Protein AF-0000000073486672 (afdb_homodimer)

pLDDT: mean 96.17, std 5.68, range [51.72, 98.94]

Radius of gyration: 25.82 Å; Cα contacts (8 Å, |Δi|>4): 909; chains: 2; bounding box: 40×80×59 Å

Nearest PDB structures (foldseek):
  7qcc-assembly1_A  TM=6.564E-01  e=2.743E-14  Mus musculus
  3g5l-assembly1_B  TM=7.461E-01  e=3.330E-09  Listeria monocytogenes serotype 4b str. F2365
  3g5l-assembly2_A  TM=6.996E-01  e=3.572E-09  Listeria monocytogenes serotype 4b str. F2365
  3bkw-assembly1_B  TM=6.849E-01  e=6.712E-09  Mesorhizobium japonicum MAFF 303099
  3bkw-assembly1_A  TM=6.764E-01  e=1.096E-08  Mesorhizobium japonicum MAFF 303099

InterPro domains:
  IPR029063 S-adenosyl-L-methionine-dependent methyltransferase superfamily [G3DSA:3.40.50.150] (18-208)
  IPR029063 S-adenosyl-L-methionine-dependent methyltransferase superfamily [SSF53335] (21-178)
  IPR041698 Methyltransferase domain 25 [PF13649] (68-159)

Organism: Scylla paramamosain (NCBI:txid85552)

Structure (mmCIF, N/CA/C/O backbone):
data_AF-0000000073486672-model_v1
#
loop_
_entity.id
_entity.type
_entity.pdbx_description
1 polymer 'Methyltransferase domain-containing protein'
#
loop_
_atom_site.group_PDB
_atom_site.id
_atom_site.type_symbol
_atom_site.label_atom_id
_atom_site.label_alt_id
_atom_site.label_comp_id
_atom_site.label_asym_id
_atom_site.label_entity_id
_atom_site.label_seq_id
_atom_site.pdbx_PDB_ins_code
_atom_site.Cartn_x
_atom_site.Cartn_y
_atom_site.Cartn_z
_atom_site.occupancy
_atom_site.B_iso_or_equiv
_atom_site.auth_seq_id
_atom_site.auth_comp_id
_atom_site.auth_asym_id
_atom_site.auth_atom_id
_atom_site.pdbx_PDB_model_num
ATOM 1 N N . MET A 1 1 ? 3.393 11.305 -15.117 1 52.22 1 MET A N 1
ATOM 2 C CA . MET A 1 1 ? 3.844 10.023 -14.586 1 52.22 1 MET A CA 1
ATOM 3 C C . MET A 1 1 ? 3.357 8.875 -15.469 1 52.22 1 MET A C 1
ATOM 5 O O . MET A 1 1 ? 2.229 8.898 -15.961 1 52.22 1 MET A O 1
ATOM 9 N N . THR A 1 2 ? 4.371 7.938 -15.664 1 59.81 2 THR A N 1
ATOM 10 C CA . THR A 1 2 ? 3.941 6.855 -16.547 1 59.81 2 THR A CA 1
ATOM 11 C C . THR A 1 2 ? 3.16 5.805 -15.758 1 59.81 2 THR A C 1
ATOM 13 O O . THR A 1 2 ? 3.275 5.719 -14.531 1 59.81 2 THR A O 1
ATOM 16 N N . ASP A 1 3 ? 2.484 5.215 -16.391 1 82.5 3 ASP A N 1
ATOM 17 C CA . ASP A 1 3 ? 1.676 4.117 -15.867 1 82.5 3 ASP A CA 1
ATOM 18 C C . ASP A 1 3 ? 2.549 3.08 -15.164 1 82.5 3 ASP A C 1
ATOM 20 O O . ASP A 1 3 ? 2.184 2.57 -14.102 1 82.5 3 ASP A O 1
ATOM 24 N N . LYS A 1 4 ? 3.871 3.1 -15.555 1 89.25 4 LYS A N 1
ATOM 25 C CA . LYS A 1 4 ? 4.762 2.113 -14.953 1 89.25 4 LYS A CA 1
ATOM 26 C C . LYS A 1 4 ? 5.223 2.562 -13.57 1 89.25 4 LYS A C 1
ATOM 28 O O . LYS A 1 4 ? 5.336 1.748 -12.648 1 89.25 4 LYS A O 1
ATOM 33 N N . THR A 1 5 ? 5.469 3.852 -13.477 1 89.56 5 THR A N 1
ATOM 34 C CA . THR A 1 5 ? 5.934 4.398 -12.211 1 89.56 5 THR A CA 1
ATOM 35 C C . THR A 1 5 ? 4.891 4.184 -11.117 1 89.56 5 THR A C 1
ATOM 37 O O . THR A 1 5 ? 5.223 3.727 -10.016 1 89.56 5 THR A O 1
ATOM 40 N N . LEU A 1 6 ? 3.752 4.48 -11.453 1 90.81 6 LEU A N 1
ATOM 41 C CA . LEU A 1 6 ? 2.67 4.32 -10.492 1 90.81 6 LEU A CA 1
ATOM 42 C C . LEU A 1 6 ? 2.469 2.848 -10.141 1 90.81 6 LEU A C 1
ATOM 44 O O . LEU A 1 6 ? 2.256 2.508 -8.977 1 90.81 6 LEU A O 1
ATOM 48 N N . THR A 1 7 ? 2.537 1.993 -11.148 1 94 7 THR A N 1
ATOM 49 C CA . THR A 1 7 ? 2.402 0.558 -10.93 1 94 7 THR A CA 1
ATOM 50 C C . THR A 1 7 ? 3.5 0.049 -10 1 94 7 THR A C 1
ATOM 52 O O . THR A 1 7 ? 3.232 -0.728 -9.078 1 94 7 THR A O 1
ATOM 55 N N . TYR A 1 8 ? 4.68 0.507 -10.273 1 94.06 8 TYR A N 1
ATOM 56 C CA . TYR A 1 8 ? 5.812 0.088 -9.453 1 94.06 8 TYR A CA 1
ATOM 57 C C . TYR A 1 8 ? 5.641 0.55 -8.016 1 94.06 8 TYR A C 1
ATOM 59 O O . TYR A 1 8 ? 5.922 -0.202 -7.078 1 94.06 8 TYR A O 1
ATOM 67 N N . GLN A 1 9 ? 5.168 1.762 -7.797 1 92.62 9 GLN A N 1
ATOM 68 C CA . GLN A 1 9 ? 4.973 2.311 -6.461 1 92.62 9 GLN A CA 1
ATOM 69 C C . GLN A 1 9 ? 3.936 1.509 -5.68 1 92.62 9 GLN A C 1
ATOM 71 O O . GLN A 1 9 ? 4.156 1.156 -4.52 1 92.62 9 GLN A O 1
ATOM 76 N N . MET A 1 10 ? 2.854 1.242 -6.328 1 92.25 10 MET A N 1
ATOM 77 C CA . MET A 1 10 ? 1.799 0.472 -5.676 1 92.25 10 MET A CA 1
ATOM 78 C C . MET A 1 10 ? 2.285 -0.931 -5.328 1 92.25 10 MET A C 1
ATOM 80 O O . MET A 1 10 ? 1.999 -1.439 -4.242 1 92.25 10 MET A O 1
ATOM 84 N N . ASN A 1 11 ? 2.955 -1.493 -6.289 1 94.81 11 ASN A N 1
ATOM 85 C CA . ASN A 1 11 ? 3.543 -2.803 -6.031 1 94.81 11 ASN A CA 1
ATOM 86 C C . ASN A 1 11 ? 4.484 -2.77 -4.832 1 94.81 11 ASN A C 1
ATOM 88 O O . ASN A 1 11 ? 4.461 -3.674 -3.996 1 94.81 11 ASN A O 1
ATOM 92 N N . GLN A 1 12 ? 5.273 -1.754 -4.723 1 93 12 GLN A N 1
ATOM 93 C CA . GLN A 1 12 ? 6.234 -1.629 -3.629 1 93 12 GLN A CA 1
ATOM 94 C C . GLN A 1 12 ? 5.523 -1.564 -2.279 1 93 12 GLN A C 1
ATOM 96 O O . GLN A 1 12 ? 6.035 -2.068 -1.278 1 93 12 GLN A O 1
ATOM 101 N N . MET A 1 13 ? 4.367 -0.958 -2.25 1 93.25 13 MET A N 1
ATOM 102 C CA . MET A 1 13 ? 3.604 -0.86 -1.01 1 93.25 13 MET A CA 1
ATOM 103 C C . MET A 1 13 ? 3.201 -2.242 -0.508 1 93.25 13 MET A C 1
ATOM 105 O O . MET A 1 13 ? 3.182 -2.488 0.699 1 93.25 13 MET A O 1
ATOM 109 N N . CYS A 1 14 ? 2.959 -3.158 -1.427 1 95.31 14 CYS A N 1
ATOM 110 C CA . CYS A 1 14 ? 2.545 -4.508 -1.058 1 95.31 14 CYS A CA 1
ATOM 111 C C . CYS A 1 14 ? 3.744 -5.348 -0.634 1 95.31 14 CYS A C 1
ATOM 113 O O . CYS A 1 14 ? 3.582 -6.398 -0.011 1 95.31 14 CYS A O 1
ATOM 115 N N . PHE A 1 15 ? 4.969 -4.879 -0.931 1 94.88 15 PHE A N 1
ATOM 116 C CA . PHE A 1 15 ? 6.176 -5.656 -0.681 1 94.88 15 PHE A CA 1
ATOM 117 C C . PHE A 1 15 ? 7.031 -5 0.393 1 94.88 15 PHE A C 1
ATOM 119 O O . PHE A 1 15 ? 8.219 -5.309 0.526 1 94.88 15 PHE A O 1
ATOM 126 N N . GLN A 1 16 ? 6.445 -4.125 1.099 1 91.62 16 GLN A N 1
ATOM 127 C CA . GLN A 1 16 ? 7.188 -3.447 2.158 1 91.62 16 GLN A CA 1
ATOM 128 C C . GLN A 1 16 ? 7.641 -4.434 3.23 1 91.62 16 GLN A C 1
ATOM 130 O O . GLN A 1 16 ? 6.867 -5.293 3.656 1 91.62 16 GLN A O 1
ATOM 135 N N . PRO A 1 17 ? 8.859 -4.27 3.676 1 91.19 17 PRO A N 1
ATOM 136 C CA . PRO A 1 17 ? 9.344 -5.172 4.719 1 91.19 17 PRO A CA 1
ATOM 137 C C . PRO A 1 17 ? 8.516 -5.098 6 1 91.19 17 PRO A C 1
ATOM 139 O O . PRO A 1 17 ? 8.078 -4.016 6.391 1 91.19 17 PRO A O 1
ATOM 142 N N . GLY A 1 18 ? 8.305 -6.215 6.535 1 91.56 18 GLY A N 1
ATOM 143 C CA . GLY A 1 18 ? 7.699 -6.27 7.859 1 91.56 18 GLY A CA 1
ATOM 144 C C . GLY A 1 18 ? 6.195 -6.469 7.824 1 91.56 18 GLY A C 1
ATOM 145 O O . GLY A 1 18 ? 5.566 -6.656 8.867 1 91.56 18 GLY A O 1
ATOM 146 N N . LEU A 1 19 ? 5.59 -6.418 6.629 1 94.5 19 LEU A N 1
ATOM 147 C CA . LEU A 1 19 ? 4.156 -6.664 6.535 1 94.5 19 LEU A CA 1
ATOM 148 C C . LEU A 1 19 ? 3.82 -8.086 6.977 1 94.5 19 LEU A C 1
ATOM 150 O O . LEU A 1 19 ? 4.547 -9.031 6.652 1 94.5 19 LEU A O 1
ATOM 154 N N . LYS A 1 20 ? 2.771 -8.258 7.684 1 93.81 20 LYS A N 1
ATOM 155 C CA . LYS A 1 20 ? 2.227 -9.578 8.008 1 93.81 20 LYS A CA 1
ATOM 156 C C . LYS A 1 20 ? 1.406 -10.133 6.852 1 93.81 20 LYS A C 1
ATOM 158 O O . LYS A 1 20 ? 0.934 -9.383 6 1 93.81 20 LYS A O 1
ATOM 163 N N . PRO A 1 21 ? 1.202 -11.461 6.848 1 92.5 21 PRO A N 1
ATOM 164 C CA . PRO A 1 21 ? 0.447 -12.086 5.762 1 92.5 21 PRO A CA 1
ATOM 165 C C . PRO A 1 21 ? -0.922 -11.438 5.547 1 92.5 21 PRO A C 1
ATOM 167 O O . PRO A 1 21 ? -1.298 -11.141 4.41 1 92.5 21 PRO A O 1
ATOM 170 N N . LYS A 1 22 ? -1.609 -11.148 6.605 1 93.69 22 LYS A N 1
ATOM 171 C CA . LYS A 1 22 ? -2.938 -10.555 6.496 1 93.69 22 LYS A CA 1
ATOM 172 C C . LYS A 1 22 ? -2.869 -9.172 5.859 1 93.69 22 LYS A C 1
ATOM 174 O O . LYS A 1 22 ? -3.781 -8.766 5.137 1 93.69 22 LYS A O 1
ATOM 179 N N . GLN A 1 23 ? -1.798 -8.398 6.113 1 94.56 23 GLN A N 1
ATOM 180 C CA . GLN A 1 23 ? -1.614 -7.07 5.547 1 94.56 23 GLN A CA 1
ATOM 181 C C . GLN A 1 23 ? -1.288 -7.148 4.059 1 94.56 23 GLN A C 1
ATOM 183 O O . GLN A 1 23 ? -1.739 -6.309 3.271 1 94.56 23 GLN A O 1
ATOM 188 N N . VAL A 1 24 ? -0.508 -8.148 3.676 1 95.81 24 VAL A N 1
ATOM 189 C CA . VAL A 1 24 ? -0.211 -8.367 2.264 1 95.81 24 VAL A CA 1
ATOM 190 C C . VAL A 1 24 ? -1.5 -8.68 1.506 1 95.81 24 VAL A C 1
ATOM 192 O O . VAL A 1 24 ? -1.76 -8.102 0.448 1 95.81 24 VAL A O 1
ATOM 195 N N . ILE A 1 25 ? -2.303 -9.547 2.115 1 96.25 25 ILE A N 1
ATOM 196 C CA . ILE A 1 25 ? -3.574 -9.914 1.505 1 96.25 25 ILE A CA 1
ATOM 197 C C . ILE A 1 25 ? -4.457 -8.672 1.363 1 96.25 25 ILE A C 1
ATOM 199 O O . ILE A 1 25 ? -5.066 -8.453 0.313 1 96.25 25 ILE A O 1
ATOM 203 N N . SER A 1 26 ? -4.473 -7.871 2.363 1 95.38 26 SER A N 1
ATOM 204 C CA . SER A 1 26 ? -5.289 -6.66 2.354 1 95.38 26 SER A CA 1
ATOM 205 C C . SER A 1 26 ? -4.828 -5.691 1.269 1 95.38 26 SER A C 1
ATOM 207 O O . SER A 1 26 ? -5.645 -4.992 0.666 1 95.38 26 SER A O 1
ATOM 209 N N . CYS A 1 27 ? -3.545 -5.59 1.05 1 95.88 27 CYS A N 1
ATOM 210 C CA . CYS A 1 27 ? -3.027 -4.773 -0.042 1 95.88 27 CYS A CA 1
ATOM 211 C C . CYS A 1 27 ? -3.633 -5.199 -1.375 1 95.88 27 CYS A C 1
ATOM 213 O O . CYS A 1 27 ? -4.105 -4.355 -2.143 1 95.88 27 CYS A O 1
ATOM 215 N N . TYR A 1 28 ? -3.684 -6.465 -1.595 1 97.19 28 TYR A N 1
ATOM 216 C CA . TYR A 1 28 ? -4.188 -6.965 -2.869 1 97.19 28 TYR A CA 1
ATOM 217 C C . TYR A 1 28 ? -5.707 -6.84 -2.941 1 97.19 28 TYR A C 1
ATOM 219 O O . TYR A 1 28 ? -6.266 -6.609 -4.016 1 97.19 28 TYR A O 1
ATOM 227 N N . ASP A 1 29 ? -6.383 -6.957 -1.765 1 96.75 29 ASP A N 1
ATOM 228 C CA . ASP A 1 29 ? -7.809 -6.656 -1.74 1 96.75 29 ASP A CA 1
ATOM 229 C C . ASP A 1 29 ? -8.078 -5.227 -2.209 1 96.75 29 ASP A C 1
ATOM 231 O O . ASP A 1 29 ? -8.961 -4.996 -3.035 1 96.75 29 ASP A O 1
ATOM 235 N N . SER A 1 30 ? -7.266 -4.344 -1.736 1 93.56 30 SER A N 1
ATOM 236 C CA . SER A 1 30 ? -7.43 -2.934 -2.066 1 93.56 30 SER A CA 1
ATOM 237 C C . SER A 1 30 ? -7.07 -2.662 -3.523 1 93.56 30 SER A C 1
ATOM 239 O O . SER A 1 30 ? -7.699 -1.825 -4.176 1 93.56 30 SER A O 1
ATOM 241 N N . TRP A 1 31 ? -6.156 -3.383 -4.055 1 94.75 31 TRP A N 1
ATOM 242 C CA . TRP A 1 31 ? -5.605 -3.145 -5.383 1 94.75 31 TRP A CA 1
ATOM 243 C C . TRP A 1 31 ? -6.43 -3.861 -6.449 1 94.75 31 TRP A C 1
ATOM 245 O O . TRP A 1 31 ? -6.309 -3.566 -7.641 1 94.75 31 TRP A O 1
ATOM 255 N N . SER A 1 32 ? -7.297 -4.773 -6.109 1 95.62 32 SER A N 1
ATOM 256 C CA . SER A 1 32 ? -7.859 -5.785 -6.996 1 95.62 32 SER A CA 1
ATOM 257 C C . SER A 1 32 ? -8.609 -5.148 -8.156 1 95.62 32 SER A C 1
ATOM 259 O O . SER A 1 32 ? -8.469 -5.574 -9.305 1 95.62 32 SER A O 1
ATOM 261 N N . ALA A 1 33 ? -9.32 -4.082 -7.918 1 92.62 33 ALA A N 1
ATOM 262 C CA . ALA A 1 33 ? -10.211 -3.506 -8.93 1 92.62 33 ALA A CA 1
ATOM 263 C C . ALA A 1 33 ? -9.406 -2.855 -10.055 1 92.62 33 ALA A C 1
ATOM 265 O O . ALA A 1 33 ? -9.891 -2.748 -11.188 1 92.62 33 ALA A O 1
ATOM 266 N N . SER A 1 34 ? -8.195 -2.467 -9.758 1 93.88 34 SER A N 1
ATOM 267 C CA . SER A 1 34 ? -7.395 -1.759 -10.75 1 93.88 34 SER A CA 1
ATOM 268 C C . SER A 1 34 ? -6.223 -2.609 -11.219 1 93.88 34 SER A C 1
ATOM 270 O O . SER A 1 34 ? -5.453 -2.189 -12.086 1 93.88 34 SER A O 1
ATOM 272 N N . TYR A 1 35 ? -6.109 -3.74 -10.688 1 95.81 35 TYR A N 1
ATOM 273 C CA . TYR A 1 35 ? -4.918 -4.562 -10.875 1 95.81 35 TYR A CA 1
ATOM 274 C C . TYR A 1 35 ? -4.691 -4.859 -12.352 1 95.81 35 TYR A C 1
ATOM 276 O O . TYR A 1 35 ? -3.613 -4.594 -12.891 1 95.81 35 TYR A O 1
ATOM 284 N N . ASP A 1 36 ? -5.738 -5.34 -13.047 1 95.69 36 ASP A N 1
ATOM 285 C CA . ASP A 1 36 ? -5.578 -5.797 -14.422 1 95.69 36 ASP A CA 1
ATOM 286 C C . ASP A 1 36 ? -5.258 -4.629 -15.352 1 95.69 36 ASP A C 1
ATOM 288 O O . ASP A 1 36 ? -4.566 -4.801 -16.359 1 95.69 36 ASP A O 1
ATOM 292 N N . GLU A 1 37 ? -5.711 -3.498 -15.016 1 93.62 37 GLU A N 1
ATOM 293 C CA . GLU A 1 37 ? -5.445 -2.326 -15.844 1 93.62 37 GLU A CA 1
ATOM 294 C C . GLU A 1 37 ? -4.004 -1.85 -15.688 1 93.62 37 GLU A C 1
ATOM 296 O O . GLU A 1 37 ? -3.428 -1.271 -16.609 1 93.62 37 GLU A O 1
ATOM 301 N N . MET A 1 38 ? -3.428 -2.129 -14.539 1 93.81 38 MET A N 1
ATOM 302 C CA . MET A 1 38 ? -2.08 -1.654 -14.242 1 93.81 38 MET A CA 1
ATOM 303 C C . MET A 1 38 ? -1.038 -2.703 -14.617 1 93.81 38 MET A C 1
ATOM 305 O O . MET A 1 38 ? 0.04 -2.365 -15.102 1 93.81 38 MET A O 1
ATOM 309 N N . MET A 1 39 ? -1.438 -3.953 -14.398 1 95.69 39 MET A N 1
ATOM 310 C CA . MET A 1 39 ? -0.522 -5.066 -14.617 1 95.69 39 MET A CA 1
ATOM 311 C C . MET A 1 39 ? -0.723 -5.672 -16 1 95.69 39 MET A C 1
ATOM 313 O O . MET A 1 39 ? -1.131 -6.828 -16.125 1 95.69 39 MET A O 1
ATOM 317 N N . VAL A 1 40 ? -0.343 -4.934 -17.031 1 94.62 40 VAL A N 1
ATOM 318 C CA . VAL A 1 40 ? -0.586 -5.297 -18.422 1 94.62 40 VAL A CA 1
ATOM 319 C C . VAL A 1 40 ? 0.729 -5.691 -19.094 1 94.62 40 VAL A C 1
ATOM 321 O O . VAL A 1 40 ? 1.808 -5.445 -18.547 1 94.62 40 VAL A O 1
ATOM 324 N N . ASP A 1 41 ? 0.548 -6.273 -20.203 1 92.88 41 ASP A N 1
ATOM 325 C CA . ASP A 1 41 ? 1.718 -6.617 -21.016 1 92.88 41 ASP A CA 1
ATOM 326 C C . ASP A 1 41 ? 2.613 -5.398 -21.234 1 92.88 41 ASP A C 1
ATOM 328 O O . ASP A 1 41 ? 2.123 -4.301 -21.5 1 92.88 41 ASP A 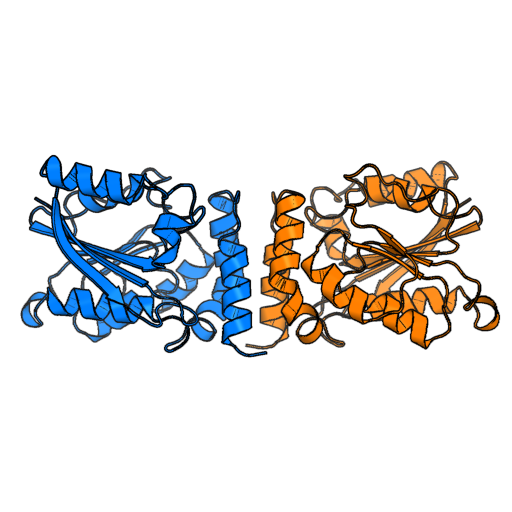O 1
ATOM 332 N N . GLY A 1 42 ? 3.885 -5.574 -21.109 1 94.31 42 GLY A N 1
ATOM 333 C CA . GLY A 1 42 ? 4.824 -4.469 -21.203 1 94.31 42 GLY A CA 1
ATOM 334 C C . GLY A 1 42 ? 5.234 -3.926 -19.844 1 94.31 42 GLY A C 1
ATOM 335 O O . GLY A 1 42 ? 6.344 -3.418 -19.688 1 94.31 42 GLY A O 1
ATOM 336 N N . THR A 1 43 ? 4.324 -3.951 -18.859 1 96.38 43 THR A N 1
ATOM 337 C CA . THR A 1 43 ? 4.609 -3.551 -17.484 1 96.38 43 THR A CA 1
ATOM 338 C C . THR A 1 43 ? 4.898 -4.773 -16.609 1 96.38 43 THR A C 1
ATOM 340 O O . THR A 1 43 ? 5.883 -4.789 -15.867 1 96.38 43 THR A O 1
ATOM 343 N N . TYR A 1 44 ? 4.066 -5.719 -16.734 1 97.69 44 TYR A N 1
ATOM 344 C CA . TYR A 1 44 ? 4.18 -6.984 -16.031 1 97.69 44 TYR A CA 1
ATOM 345 C C . TYR A 1 44 ? 4.023 -8.164 -16.984 1 97.69 44 TYR A C 1
ATOM 347 O O . TYR A 1 44 ? 2.922 -8.43 -17.469 1 97.69 44 TYR A O 1
ATOM 355 N N . ASN A 1 45 ? 5.09 -8.953 -17.156 1 98.5 45 ASN A N 1
ATOM 356 C CA . ASN A 1 45 ? 5.098 -9.984 -18.188 1 98.5 45 ASN A CA 1
ATOM 357 C C . ASN A 1 45 ? 5.191 -11.383 -17.594 1 98.5 45 ASN A C 1
ATOM 359 O O . ASN A 1 45 ? 5.352 -12.367 -18.312 1 98.5 45 ASN A O 1
ATOM 363 N N . GLY A 1 46 ? 5.078 -11.492 -16.312 1 98.62 46 GLY A N 1
ATOM 364 C CA . GLY A 1 46 ? 5.23 -12.75 -15.586 1 98.62 46 GLY A CA 1
ATOM 365 C C . GLY A 1 46 ? 4.301 -13.836 -16.094 1 98.62 46 GLY A C 1
ATOM 366 O O . GLY A 1 46 ? 4.75 -14.93 -16.438 1 98.62 46 GLY A O 1
ATOM 367 N N . PRO A 1 47 ? 3.006 -13.547 -16.203 1 98.69 47 PRO A N 1
ATOM 368 C CA . PRO A 1 47 ? 2.057 -14.57 -16.656 1 98.69 47 PRO A CA 1
ATOM 369 C C . PRO A 1 47 ? 2.373 -15.086 -18.047 1 98.69 47 PRO A C 1
ATOM 371 O O . PRO A 1 47 ? 2.287 -16.297 -18.297 1 98.69 47 PRO A O 1
ATOM 374 N N . LYS A 1 48 ? 2.76 -14.219 -18.906 1 98.62 48 LYS A N 1
ATOM 375 C CA . LYS A 1 48 ? 3.125 -14.641 -20.266 1 98.62 48 LYS A CA 1
ATOM 376 C C . LYS A 1 48 ? 4.359 -15.539 -20.234 1 98.62 48 LYS A C 1
ATOM 378 O O . LYS A 1 48 ? 4.43 -16.531 -20.969 1 98.62 48 LYS A O 1
ATOM 383 N N . MET A 1 49 ? 5.309 -15.172 -19.438 1 98.81 49 MET A N 1
ATOM 384 C CA . MET A 1 49 ? 6.539 -15.953 -19.328 1 98.81 49 MET A CA 1
ATOM 385 C C . MET A 1 49 ? 6.25 -17.344 -18.75 1 98.81 49 MET A C 1
ATOM 387 O O . MET A 1 49 ? 6.82 -18.328 -19.219 1 98.81 49 MET A O 1
ATOM 391 N N . ALA A 1 50 ? 5.418 -17.375 -17.797 1 98.88 50 ALA A N 1
ATOM 392 C CA . ALA A 1 50 ? 5.004 -18.656 -17.219 1 98.88 50 ALA A CA 1
ATOM 393 C C . ALA A 1 50 ? 4.27 -19.516 -18.25 1 98.88 50 ALA A C 1
ATOM 395 O O . ALA A 1 50 ? 4.508 -20.719 -18.359 1 98.88 50 ALA A O 1
ATOM 396 N N . LEU A 1 51 ? 3.371 -18.859 -18.984 1 98.88 51 LEU A N 1
ATOM 397 C CA . LEU A 1 51 ? 2.646 -19.578 -20.031 1 98.88 51 LEU A CA 1
ATOM 398 C C . LEU A 1 51 ? 3.615 -20.219 -21.016 1 98.88 51 LEU A C 1
ATOM 400 O O . LEU A 1 51 ? 3.484 -21.406 -21.344 1 98.88 51 LEU A O 1
ATOM 404 N N . GLU A 1 52 ? 4.535 -19.406 -21.5 1 98.81 52 GLU A N 1
ATOM 405 C CA . GLU A 1 52 ? 5.5 -19.891 -22.484 1 98.81 52 GLU A CA 1
ATOM 406 C C . GLU A 1 52 ? 6.258 -21.109 -21.953 1 98.81 52 GLU A C 1
ATOM 408 O O . GLU A 1 52 ? 6.473 -22.078 -22.672 1 98.81 52 GLU A O 1
ATOM 413 N N . GLU A 1 53 ? 6.641 -20.984 -20.688 1 98.88 53 GLU A N 1
ATOM 414 C CA . GLU A 1 53 ? 7.363 -22.109 -20.078 1 98.88 53 GLU A CA 1
ATOM 415 C C . GLU A 1 53 ? 6.492 -23.359 -20 1 98.88 53 GLU A C 1
ATOM 417 O O . GLU A 1 53 ? 6.961 -24.453 -20.281 1 98.88 53 GLU A O 1
ATOM 422 N N . VAL A 1 54 ? 5.238 -23.25 -19.594 1 98.94 54 VAL A N 1
ATOM 423 C CA . VAL A 1 54 ? 4.328 -24.375 -19.516 1 98.94 54 VAL A CA 1
ATOM 424 C C . VAL A 1 54 ? 4.152 -25 -20.906 1 98.94 54 VAL A C 1
ATOM 426 O O . VAL A 1 54 ? 4.211 -26.219 -21.047 1 98.94 54 VAL A O 1
ATOM 429 N N . LEU A 1 55 ? 3.98 -24.156 -21.922 1 98.81 55 LEU A N 1
ATOM 430 C CA . LEU A 1 55 ? 3.74 -24.625 -23.266 1 98.81 55 LEU A CA 1
ATOM 431 C C . LEU A 1 55 ? 4.953 -25.375 -23.812 1 98.81 55 LEU A C 1
ATOM 433 O O . LEU A 1 55 ? 4.812 -26.297 -24.625 1 98.81 55 LEU A O 1
ATOM 437 N N . ASP A 1 56 ? 6.113 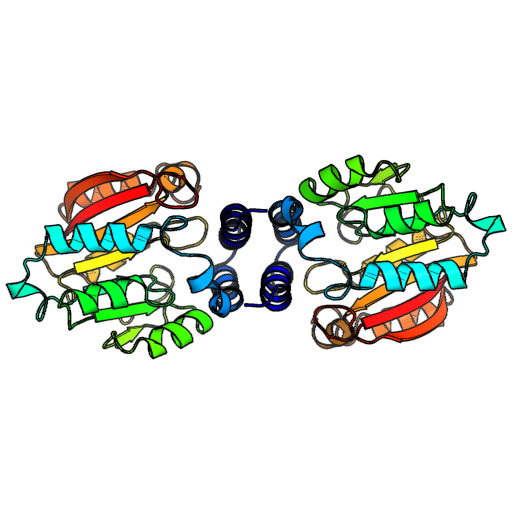-24.953 -23.391 1 98.56 56 ASP A N 1
ATOM 438 C CA . ASP A 1 56 ? 7.34 -25.609 -23.812 1 98.56 56 ASP A CA 1
ATOM 439 C C . ASP A 1 56 ? 7.391 -27.047 -23.312 1 98.56 56 ASP A C 1
ATOM 441 O O . ASP A 1 56 ? 8.047 -27.906 -23.906 1 98.56 56 ASP A O 1
ATOM 445 N N . HIS A 1 57 ? 6.637 -27.328 -22.219 1 98.56 57 HIS A N 1
ATOM 446 C CA . HIS A 1 57 ? 6.797 -28.625 -21.578 1 98.56 57 HIS A CA 1
ATOM 447 C C . HIS A 1 57 ? 5.543 -29.484 -21.719 1 98.56 57 HIS A C 1
ATOM 449 O O . HIS A 1 57 ? 5.57 -30.688 -21.469 1 98.56 57 HIS A O 1
ATOM 455 N N . VAL A 1 58 ? 4.422 -28.875 -22.125 1 98.75 58 VAL A N 1
ATOM 456 C CA . VAL A 1 58 ? 3.172 -29.609 -22.266 1 98.75 58 VAL A CA 1
ATOM 457 C C . VAL A 1 58 ? 2.662 -29.5 -23.703 1 98.75 58 VAL A C 1
ATOM 459 O O . VAL A 1 58 ? 2.043 -28.5 -24.062 1 98.75 58 VAL A O 1
ATOM 462 N N . PRO A 1 59 ? 2.836 -30.531 -24.469 1 98.25 59 PRO A N 1
ATOM 463 C CA . PRO A 1 59 ? 2.379 -30.484 -25.859 1 98.25 59 PRO A CA 1
ATOM 464 C C . PRO A 1 59 ? 0.865 -30.328 -25.984 1 98.25 59 PRO A C 1
ATOM 466 O O . PRO A 1 59 ? 0.13 -30.672 -25.047 1 98.25 59 PRO A O 1
ATOM 469 N N . VAL A 1 60 ? 0.463 -29.891 -27.078 1 98.12 60 VAL A N 1
ATOM 470 C CA . VAL A 1 60 ? -0.911 -29.469 -27.344 1 98.12 60 VAL A CA 1
ATOM 471 C C . VAL A 1 60 ? -1.869 -30.625 -27.047 1 98.12 60 VAL A C 1
ATOM 473 O O . VAL A 1 60 ? -2.916 -30.422 -26.422 1 98.12 60 VAL A O 1
ATOM 476 N N . HIS A 1 61 ? -1.492 -31.828 -27.359 1 98 61 HIS A N 1
ATOM 477 C CA . HIS A 1 61 ? -2.406 -32.969 -27.281 1 98 61 HIS A CA 1
ATOM 478 C C . HIS A 1 61 ? -2.59 -33.406 -25.844 1 98 61 HIS A C 1
ATOM 480 O O . HIS A 1 61 ? -3.518 -34.156 -25.531 1 98 61 HIS A O 1
ATOM 486 N N . LEU A 1 62 ? -1.784 -32.906 -24.906 1 98.5 62 LEU A N 1
ATOM 487 C CA . LEU A 1 62 ? -1.872 -33.312 -23.5 1 98.5 62 LEU A CA 1
ATOM 488 C C . LEU A 1 62 ? -2.498 -32.219 -22.656 1 98.5 62 LEU A C 1
ATOM 490 O O . LEU A 1 62 ? -2.783 -32.406 -21.469 1 98.5 62 LEU A O 1
ATOM 494 N N . ARG A 1 63 ? -2.729 -31.078 -23.219 1 98.75 63 ARG A N 1
ATOM 495 C CA . ARG A 1 63 ? -3.088 -29.891 -22.438 1 98.75 63 ARG A CA 1
ATOM 496 C C . ARG A 1 63 ? -4.477 -30.031 -21.828 1 98.75 63 ARG A C 1
ATOM 498 O O . ARG A 1 63 ? -4.711 -29.609 -20.688 1 98.75 63 ARG A O 1
ATOM 505 N N . SER A 1 64 ? -5.398 -30.656 -22.484 1 98.56 64 SER A N 1
ATOM 506 C CA . SER A 1 64 ? -6.77 -30.766 -21.984 1 98.56 64 SER A CA 1
ATOM 507 C C . SER A 1 64 ? -6.859 -31.703 -20.797 1 98.56 64 SER A C 1
ATOM 509 O O . SER A 1 64 ? -7.816 -31.656 -20.016 1 98.56 64 SER A O 1
ATOM 511 N N . THR A 1 65 ? -5.84 -32.562 -20.609 1 98.69 65 THR A N 1
ATOM 512 C CA . THR A 1 65 ? -5.859 -33.531 -19.5 1 98.69 65 THR A CA 1
ATOM 513 C C . THR A 1 65 ? -4.781 -33.188 -18.484 1 98.69 65 THR A C 1
ATOM 515 O O . THR A 1 65 ? -4.672 -33.844 -17.453 1 98.69 65 THR A O 1
ATOM 518 N N . CYS A 1 66 ? -3.98 -32.219 -18.75 1 98.88 66 CYS A N 1
ATOM 519 C CA . CYS A 1 66 ? -2.947 -31.75 -17.828 1 98.88 66 CYS A CA 1
ATOM 520 C C . CYS A 1 66 ? -3.553 -30.953 -16.688 1 98.88 66 CYS A C 1
ATOM 522 O O . CYS A 1 66 ? -4.176 -29.906 -16.906 1 98.88 66 CYS A O 1
ATOM 524 N N . ARG A 1 67 ? -3.434 -31.422 -15.453 1 98.88 67 ARG A N 1
ATOM 525 C CA . ARG A 1 67 ? -3.951 -30.703 -14.289 1 98.88 67 ARG A CA 1
ATOM 526 C C . ARG A 1 67 ? -2.941 -29.688 -13.781 1 98.88 67 ARG A C 1
ATOM 528 O O . ARG A 1 67 ? -1.811 -30.031 -13.438 1 98.88 67 ARG A O 1
ATOM 535 N N . VAL A 1 68 ? -3.344 -28.438 -13.758 1 98.94 68 VAL A N 1
ATOM 536 C CA . VAL A 1 68 ? -2.439 -27.359 -13.406 1 98.94 68 VAL A CA 1
ATOM 537 C C . VAL A 1 68 ? -2.938 -26.656 -12.141 1 98.94 68 VAL A C 1
ATOM 539 O O . VAL A 1 68 ? -4.137 -26.406 -11.992 1 98.94 68 VAL A O 1
ATOM 542 N N . LEU A 1 69 ? -2.061 -26.422 -11.188 1 98.88 69 LEU A N 1
ATOM 543 C CA . LEU A 1 69 ? -2.332 -25.562 -10.039 1 98.88 69 LEU A CA 1
ATOM 544 C C . LEU A 1 69 ? -1.663 -24.203 -10.211 1 98.88 69 LEU A C 1
ATOM 546 O O . LEU A 1 69 ? -0.444 -24.125 -10.383 1 98.88 69 LEU A O 1
ATOM 550 N N . ASP A 1 70 ? -2.455 -23.188 -10.273 1 98.88 70 ASP A N 1
ATOM 551 C CA . ASP A 1 70 ? -2.012 -21.812 -10.32 1 98.88 70 ASP A CA 1
ATOM 552 C C . ASP A 1 70 ? -1.918 -21.219 -8.914 1 98.88 70 ASP A C 1
ATOM 554 O O . ASP A 1 70 ? -2.926 -20.781 -8.352 1 98.88 70 ASP A O 1
ATOM 558 N N . VAL A 1 71 ? -0.699 -21.156 -8.367 1 98.25 71 VAL A N 1
ATOM 559 C CA . VAL A 1 71 ? -0.462 -20.656 -7.012 1 98.25 71 VAL A CA 1
ATOM 560 C C . VAL A 1 71 ? -0.316 -19.141 -7.039 1 98.25 71 VAL A C 1
ATOM 562 O O . VAL A 1 71 ? 0.441 -18.594 -7.848 1 98.25 71 VAL A O 1
ATOM 565 N N . ALA A 1 72 ? -1.008 -18.516 -6.09 1 97.81 72 ALA A N 1
ATOM 566 C CA . ALA A 1 72 ? -1.09 -17.062 -6.109 1 97.81 72 ALA A CA 1
ATOM 567 C C . ALA A 1 72 ? -1.632 -16.562 -7.449 1 97.81 72 ALA A C 1
ATOM 569 O O . ALA A 1 72 ? -0.999 -15.742 -8.117 1 97.81 72 ALA A O 1
ATOM 570 N N . ALA A 1 73 ? -2.869 -16.953 -7.723 1 98.69 73 ALA A N 1
ATOM 571 C CA . ALA A 1 73 ? -3.426 -16.828 -9.07 1 98.69 73 ALA A CA 1
ATOM 572 C C . ALA A 1 73 ? -3.857 -15.398 -9.359 1 98.69 73 ALA A C 1
ATOM 574 O O . ALA A 1 73 ? -4.078 -15.031 -10.516 1 98.69 73 ALA A O 1
ATOM 575 N N . GLY A 1 74 ? -3.984 -14.625 -8.289 1 98.38 74 GLY A N 1
ATOM 576 C CA . GLY A 1 74 ? -4.398 -13.242 -8.484 1 98.38 74 GLY A CA 1
ATOM 577 C C . GLY A 1 74 ? -5.742 -13.117 -9.18 1 98.38 74 GLY A C 1
ATOM 578 O O . GLY A 1 74 ? -6.719 -13.75 -8.766 1 98.38 74 GLY A O 1
ATOM 579 N N . THR A 1 75 ? -5.785 -12.289 -10.172 1 98.56 75 THR A N 1
ATOM 580 C CA . THR A 1 75 ? -7.035 -12.07 -10.891 1 98.56 75 THR A CA 1
ATOM 581 C C . THR A 1 75 ? -7.266 -13.172 -11.922 1 98.56 75 THR A C 1
ATOM 583 O O . THR A 1 75 ? -8.289 -13.18 -12.602 1 98.56 75 THR A O 1
ATOM 586 N N . GLY A 1 76 ? -6.32 -14.039 -12.094 1 98.69 76 GLY A N 1
ATOM 587 C CA . GLY A 1 76 ? -6.484 -15.164 -12.992 1 98.69 76 GLY A CA 1
ATOM 588 C C . GLY A 1 76 ? -5.938 -14.898 -14.383 1 98.69 76 GLY A C 1
ATOM 589 O O . GLY A 1 76 ? -6.402 -15.484 -15.367 1 98.69 76 GLY A O 1
ATOM 590 N N . GLN A 1 77 ? -4.973 -14.047 -14.508 1 98.31 77 GLN A N 1
ATOM 591 C CA . GLN A 1 77 ? -4.391 -13.742 -15.805 1 98.31 77 GLN A CA 1
ATOM 592 C C . GLN A 1 77 ? -3.773 -14.992 -16.438 1 98.31 77 GLN A C 1
ATOM 594 O O . GLN A 1 77 ? -4.047 -15.305 -17.594 1 98.31 77 GLN A O 1
ATOM 599 N N . LEU A 1 78 ? -2.992 -15.664 -15.688 1 98.81 78 LEU A N 1
ATOM 600 C CA . LEU A 1 78 ? -2.338 -16.859 -16.219 1 98.81 78 LEU A CA 1
ATOM 601 C C . LEU A 1 78 ? -3.363 -17.922 -16.578 1 98.81 78 LEU A C 1
ATOM 603 O O . LEU A 1 78 ? -3.264 -18.547 -17.641 1 98.81 78 LEU A O 1
ATOM 607 N N . GLY A 1 79 ? -4.32 -18.156 -15.672 1 98.81 79 GLY A N 1
ATOM 608 C CA . GLY A 1 79 ? -5.348 -19.156 -15.961 1 98.81 79 GLY A CA 1
ATOM 609 C C . GLY A 1 79 ? -6.094 -18.875 -17.25 1 98.81 79 GLY A C 1
ATOM 610 O O . GLY A 1 79 ? -6.387 -19.812 -18.016 1 98.81 79 GLY A O 1
ATOM 611 N N . THR A 1 80 ? -6.383 -17.641 -17.484 1 98.75 80 THR A N 1
ATOM 612 C CA . THR A 1 80 ? -7.07 -17.25 -18.703 1 98.75 80 THR A CA 1
ATOM 613 C C . THR A 1 80 ? -6.219 -17.578 -19.938 1 98.75 80 THR A C 1
ATOM 615 O O . THR A 1 80 ? -6.73 -18.094 -20.922 1 98.75 80 THR A O 1
ATOM 618 N N . MET A 1 81 ? -4.934 -17.297 -19.828 1 98.81 81 MET A N 1
ATOM 619 C CA . MET A 1 81 ? -4.02 -17.578 -20.922 1 98.81 81 MET A CA 1
ATOM 620 C C . MET A 1 81 ? -3.902 -19.078 -21.141 1 98.81 81 MET A C 1
ATOM 622 O O . MET A 1 81 ? -3.93 -19.547 -22.297 1 98.81 81 MET A O 1
ATOM 626 N N . LEU A 1 82 ? -3.789 -19.797 -20.062 1 98.88 82 LEU A N 1
ATOM 627 C CA . LEU A 1 82 ? -3.695 -21.25 -20.156 1 98.88 82 LEU A CA 1
ATOM 628 C C . LEU A 1 82 ? -4.949 -21.828 -20.797 1 98.88 82 LEU A C 1
ATOM 630 O O . LEU A 1 82 ? -4.855 -22.656 -21.719 1 98.88 82 LEU A O 1
ATOM 634 N N . ALA A 1 83 ? -6.094 -21.375 -20.375 1 98.88 83 ALA A N 1
ATOM 635 C CA . ALA A 1 83 ? -7.359 -21.859 -20.922 1 98.88 83 ALA A CA 1
ATOM 636 C C . ALA A 1 83 ? -7.441 -21.594 -22.422 1 98.88 83 ALA A C 1
ATOM 638 O O . ALA A 1 83 ? -7.902 -22.453 -23.172 1 98.88 83 ALA A O 1
ATOM 639 N N . SER A 1 84 ? -6.973 -20.469 -22.812 1 98.69 84 SER A N 1
ATOM 640 C CA . SER A 1 84 ? -7.043 -20.094 -24.219 1 98.69 84 SER A CA 1
ATOM 641 C C . SER A 1 84 ? -6.129 -20.953 -25.078 1 98.69 84 SER A C 1
ATOM 643 O O . SER A 1 84 ? -6.277 -21 -26.297 1 98.69 84 SER A O 1
ATOM 645 N N . THR A 1 85 ? -5.215 -21.672 -24.406 1 98.69 85 THR A N 1
ATOM 646 C CA . THR A 1 85 ? -4.273 -22.484 -25.156 1 98.69 85 THR A CA 1
ATOM 647 C C . THR A 1 85 ? -4.617 -23.969 -25.016 1 98.69 85 THR A C 1
ATOM 649 O O . THR A 1 85 ? -3.83 -24.844 -25.406 1 98.69 85 THR A O 1
ATOM 652 N N . GLY A 1 86 ? -5.684 -24.297 -24.359 1 98.69 86 GLY A N 1
ATOM 653 C CA . GLY A 1 86 ? -6.191 -25.656 -24.438 1 98.69 86 GLY A CA 1
ATOM 654 C C . GLY A 1 86 ? -6.242 -26.359 -23.094 1 98.69 86 GLY A C 1
ATOM 655 O O . GLY A 1 86 ? -6.715 -27.484 -23 1 98.69 86 GLY A O 1
ATOM 656 N N . PHE A 1 87 ? -5.781 -25.734 -22.047 1 98.94 87 PHE A N 1
ATOM 657 C CA . PHE A 1 87 ? -5.867 -26.328 -20.719 1 98.94 87 PHE A CA 1
ATOM 658 C C . PHE A 1 87 ? -7.289 -26.25 -20.188 1 98.94 87 PHE A C 1
ATOM 660 O O . PHE A 1 87 ? -7.98 -25.25 -20.375 1 98.94 87 PHE A O 1
ATOM 667 N N . ARG A 1 88 ? -7.68 -27.344 -19.469 1 98.75 88 ARG A N 1
ATOM 668 C CA . ARG A 1 88 ? -9.07 -27.422 -19.031 1 98.75 88 ARG A CA 1
ATOM 669 C C . ARG A 1 88 ? -9.148 -27.75 -17.547 1 98.75 88 ARG A C 1
ATOM 671 O O . ARG A 1 88 ? -10.172 -27.516 -16.906 1 98.75 88 ARG A O 1
ATOM 678 N N . LEU A 1 89 ? -8.117 -28.328 -17 1 98.88 89 LEU A N 1
ATOM 679 C CA . LEU A 1 89 ? -8.078 -28.703 -15.586 1 98.88 89 LEU A CA 1
ATOM 680 C C . LEU A 1 89 ? -7.188 -27.75 -14.797 1 98.88 89 LEU A C 1
ATOM 682 O O . LEU A 1 89 ? -6.023 -28.047 -14.531 1 98.88 89 LEU A O 1
ATOM 686 N N . LEU A 1 90 ? -7.777 -26.625 -14.453 1 98.94 90 LEU A N 1
ATOM 687 C CA . LEU A 1 90 ? -7.062 -25.562 -13.773 1 98.94 90 LEU A CA 1
ATOM 688 C C . LEU A 1 90 ? -7.629 -25.344 -12.375 1 98.94 90 LEU A C 1
ATOM 690 O O . LEU A 1 90 ? -8.836 -25.156 -12.203 1 98.94 90 LEU A O 1
ATOM 694 N N . ASP A 1 91 ? -6.816 -25.406 -11.359 1 98.75 91 ASP A N 1
ATOM 695 C CA . ASP A 1 91 ? -7.152 -25 -9.992 1 98.75 91 ASP A CA 1
ATOM 696 C C . ASP A 1 91 ? -6.301 -23.812 -9.547 1 98.75 91 ASP A C 1
ATOM 698 O O . ASP A 1 91 ? -5.199 -23.609 -10.062 1 98.75 91 ASP A O 1
ATOM 702 N N . ALA A 1 92 ? -6.848 -23.047 -8.656 1 98.5 92 ALA A N 1
ATOM 703 C CA . ALA A 1 92 ? -6.156 -21.828 -8.234 1 98.5 92 ALA A CA 1
ATOM 704 C C . ALA A 1 92 ? -6.035 -21.766 -6.715 1 98.5 92 ALA A C 1
ATOM 706 O O . ALA A 1 92 ? -6.938 -22.188 -5.996 1 98.5 92 ALA A O 1
ATOM 707 N N . VAL A 1 93 ? -4.93 -21.219 -6.262 1 97.75 93 VAL A N 1
ATOM 708 C CA . VAL A 1 93 ? -4.715 -20.828 -4.875 1 97.75 93 VAL A CA 1
ATOM 709 C C . VAL A 1 93 ? -4.617 -19.297 -4.781 1 97.75 93 VAL A C 1
ATOM 711 O O . VAL A 1 93 ? -3.748 -18.688 -5.41 1 97.75 93 VAL A O 1
ATOM 714 N N . GLU A 1 94 ? -5.484 -18.688 -4.074 1 97.44 94 GLU A N 1
ATOM 715 C CA . GLU A 1 94 ? -5.512 -17.234 -3.918 1 97.44 94 GLU A CA 1
ATOM 716 C C . GLU A 1 94 ? -6.219 -16.828 -2.629 1 97.44 94 GLU A C 1
ATOM 718 O O . GLU A 1 94 ? -7.414 -17.078 -2.465 1 97.44 94 GLU A O 1
ATOM 723 N N . PRO A 1 95 ? -5.496 -16.156 -1.756 1 96.25 95 PRO A N 1
ATOM 724 C CA . PRO A 1 95 ? -6.098 -15.836 -0.459 1 96.25 95 PRO A CA 1
ATOM 725 C C . PRO A 1 95 ? -6.836 -14.5 -0.466 1 96.25 95 PRO A C 1
ATOM 727 O O . PRO A 1 95 ? -7.594 -14.203 0.464 1 96.25 95 PRO A O 1
ATOM 730 N N . SER A 1 96 ? -6.602 -13.602 -1.399 1 97.5 96 SER A N 1
ATOM 731 C CA . SER A 1 96 ? -7.246 -12.289 -1.449 1 97.5 96 SER A CA 1
ATOM 732 C C . SER A 1 96 ? -8.672 -12.398 -1.989 1 97.5 96 SER A C 1
ATOM 734 O O . SER A 1 96 ? -8.875 -12.773 -3.145 1 97.5 96 SER A O 1
ATOM 736 N N . LEU A 1 97 ? -9.641 -12.008 -1.203 1 97.5 97 LEU A N 1
ATOM 737 C CA . LEU A 1 97 ? -11.039 -12.078 -1.621 1 97.5 97 LEU A CA 1
ATOM 738 C C . LEU A 1 97 ? -11.312 -11.117 -2.775 1 97.5 97 LEU A C 1
ATOM 740 O O . LEU A 1 97 ? -12.125 -11.414 -3.654 1 97.5 97 LEU A O 1
ATOM 744 N N . GLY A 1 98 ? -10.664 -9.977 -2.73 1 97.75 98 GLY A N 1
ATOM 745 C CA . GLY A 1 98 ? -10.797 -9.055 -3.85 1 97.75 98 GLY A CA 1
ATOM 746 C C . GLY A 1 98 ? -10.297 -9.641 -5.16 1 97.75 98 GLY A C 1
ATOM 747 O O . GLY A 1 98 ? -10.945 -9.5 -6.195 1 97.75 98 GLY A O 1
ATOM 748 N N . MET A 1 99 ? -9.18 -10.297 -5.152 1 98.38 99 MET A N 1
ATOM 749 C CA . MET A 1 99 ? -8.625 -10.945 -6.34 1 98.38 99 MET A CA 1
ATOM 750 C C . MET A 1 99 ? -9.492 -12.125 -6.766 1 98.38 99 MET A C 1
ATOM 752 O O . MET A 1 99 ? -9.766 -12.305 -7.953 1 98.38 99 MET A O 1
ATOM 756 N N . LEU A 1 100 ? -9.969 -12.867 -5.773 1 98.19 100 LEU A N 1
ATOM 757 C CA . LEU A 1 100 ? -10.797 -14.039 -6.039 1 98.19 100 LEU A CA 1
ATOM 758 C C . LEU A 1 100 ? -12.078 -13.641 -6.766 1 98.19 100 LEU A C 1
ATOM 760 O O . LEU A 1 100 ? -12.555 -14.375 -7.637 1 98.19 100 LEU A O 1
ATOM 764 N N . ARG A 1 101 ? -12.641 -12.578 -6.367 1 97.88 101 ARG A N 1
ATOM 765 C CA . ARG A 1 101 ? -13.867 -12.109 -7.008 1 97.88 101 ARG A CA 1
ATOM 766 C C . ARG A 1 101 ? -13.664 -11.922 -8.508 1 97.88 101 ARG A C 1
ATOM 768 O O . ARG A 1 101 ? -14.492 -12.359 -9.312 1 97.88 101 ARG A O 1
ATOM 775 N N . ILE A 1 102 ? -12.602 -11.297 -8.859 1 98.25 102 ILE A N 1
ATOM 776 C CA . ILE A 1 102 ? -12.289 -11.055 -10.266 1 98.25 102 ILE A CA 1
ATOM 777 C C . ILE A 1 102 ? -11.945 -12.375 -10.953 1 98.25 102 ILE A C 1
ATOM 779 O O . ILE A 1 102 ? -12.398 -12.641 -12.07 1 98.25 102 ILE A O 1
ATOM 783 N N . LEU A 1 103 ? -11.164 -13.156 -10.281 1 98.5 103 LEU A N 1
ATOM 784 C CA . LEU A 1 103 ? -10.75 -14.461 -10.797 1 98.5 103 LEU A CA 1
ATOM 785 C C . LEU A 1 103 ? -11.961 -15.32 -11.141 1 98.5 103 LEU A C 1
ATOM 787 O O . LEU A 1 103 ? -11.984 -15.984 -12.18 1 98.5 103 LEU A O 1
ATOM 791 N N . ARG A 1 104 ? -12.93 -15.344 -10.297 1 98 104 ARG A N 1
ATOM 792 C CA . ARG A 1 104 ? -14.133 -16.156 -10.484 1 98 104 ARG A CA 1
ATOM 793 C C . ARG A 1 104 ? -14.875 -15.75 -11.75 1 98 104 ARG A C 1
ATOM 795 O O . ARG A 1 104 ? -15.453 -16.594 -12.438 1 98 104 ARG A O 1
ATOM 802 N N . GLU A 1 105 ? -14.773 -14.523 -12.047 1 97.69 105 GLU A N 1
ATOM 803 C CA . GLU A 1 105 ? -15.484 -14.016 -13.219 1 97.69 105 GLU A CA 1
ATOM 804 C C . GLU A 1 105 ? -14.836 -14.508 -14.516 1 97.69 105 GLU A C 1
ATOM 806 O O . GLU A 1 105 ? -15.469 -14.492 -15.57 1 97.69 105 GLU A O 1
ATOM 811 N N . LYS A 1 106 ? -13.609 -14.898 -14.383 1 97.62 106 LYS A N 1
ATOM 812 C CA . LYS A 1 106 ? -12.93 -15.414 -15.57 1 97.62 106 LYS A CA 1
ATOM 813 C C . LYS A 1 106 ? -13.492 -16.766 -15.984 1 97.62 106 LYS A C 1
ATOM 815 O O . LYS A 1 106 ? -13.367 -17.172 -17.141 1 97.62 106 LYS A O 1
ATOM 820 N N . ASN A 1 107 ? -13.969 -17.562 -15.055 1 98.06 107 ASN A N 1
ATOM 821 C CA . ASN A 1 107 ? -14.648 -18.844 -15.281 1 98.06 107 ASN A CA 1
ATOM 822 C C . ASN A 1 107 ? -13.742 -19.844 -15.977 1 98.06 107 ASN A C 1
ATOM 824 O O . ASN A 1 107 ? -14.172 -20.531 -16.906 1 98.06 107 ASN A O 1
ATOM 828 N N . VAL A 1 108 ? -12.492 -19.875 -15.57 1 98.62 108 VAL A N 1
ATOM 829 C CA . VAL A 1 108 ? -11.578 -20.797 -16.234 1 98.62 108 VAL A CA 1
ATOM 830 C C . VAL A 1 108 ? -11.047 -21.812 -15.219 1 98.62 108 VAL A C 1
ATOM 832 O O . VAL A 1 108 ? -10.484 -22.844 -15.602 1 98.62 108 VAL A O 1
ATOM 835 N N . TYR A 1 109 ? -11.234 -21.562 -13.961 1 98.75 109 TYR A N 1
ATOM 836 C CA . TYR A 1 109 ? -10.711 -22.453 -12.93 1 98.75 109 TYR A CA 1
ATOM 837 C C . TYR A 1 109 ? -11.773 -23.438 -12.461 1 98.75 109 TYR A C 1
ATOM 839 O O . TYR A 1 109 ? -12.945 -23.078 -12.336 1 98.75 109 TYR A O 1
ATOM 847 N N . ASN A 1 110 ? -11.352 -24.625 -12.195 1 98.56 110 ASN A N 1
ATOM 848 C CA . ASN A 1 110 ? -12.25 -25.672 -11.734 1 98.56 110 ASN A CA 1
ATOM 849 C C . ASN A 1 110 ? -12.445 -25.625 -10.219 1 98.56 110 ASN A C 1
ATOM 851 O O . ASN A 1 110 ? -13.562 -25.797 -9.727 1 98.56 110 ASN A O 1
ATOM 855 N N . THR A 1 111 ? -11.359 -25.5 -9.492 1 97.56 111 THR A N 1
ATOM 856 C CA . THR A 1 111 ? -11.367 -25.422 -8.039 1 97.56 111 THR A CA 1
ATOM 857 C C . THR A 1 111 ? -10.57 -24.219 -7.551 1 97.56 111 THR A C 1
ATOM 859 O O . THR A 1 111 ? -9.523 -23.891 -8.109 1 97.56 111 THR A O 1
ATOM 862 N N . LEU A 1 112 ? -11.102 -23.562 -6.562 1 97.19 112 LEU A N 1
ATOM 863 C CA . LEU A 1 112 ? -10.445 -22.422 -5.949 1 97.19 112 LEU A CA 1
ATOM 864 C C . LEU A 1 112 ? -10.117 -22.703 -4.488 1 97.19 112 LEU A C 1
ATOM 866 O O . LEU A 1 112 ? -10.992 -23.078 -3.711 1 97.19 112 LEU A O 1
ATOM 870 N N . TYR A 1 113 ? -8.883 -22.562 -4.148 1 96.44 113 TYR A N 1
ATOM 871 C CA . TYR A 1 113 ? -8.438 -22.641 -2.764 1 96.44 113 TYR A CA 1
ATOM 872 C C . TYR A 1 113 ? -8.141 -21.266 -2.195 1 96.44 113 TYR A C 1
ATOM 874 O O . TYR A 1 113 ? -7.203 -20.594 -2.633 1 96.44 113 TYR A O 1
ATOM 882 N N . ASP A 1 114 ? -8.906 -20.828 -1.191 1 94.69 114 ASP A N 1
ATOM 883 C CA . ASP A 1 114 ? -8.703 -19.547 -0.528 1 94.69 114 ASP A CA 1
ATOM 884 C C . ASP A 1 114 ? -7.754 -19.688 0.657 1 94.69 114 ASP A C 1
ATOM 886 O O . ASP A 1 114 ? -8.164 -19.531 1.811 1 94.69 114 ASP A O 1
ATOM 890 N N . VAL A 1 115 ? -6.508 -19.969 0.333 1 93.19 115 VAL A N 1
ATOM 891 C CA . VAL A 1 115 ? -5.52 -20.219 1.377 1 93.19 115 VAL A CA 1
ATOM 892 C C . VAL A 1 115 ? -4.211 -19.516 1.021 1 93.19 115 VAL A C 1
ATOM 894 O O . VAL A 1 115 ? -3.973 -19.188 -0.142 1 93.19 115 VAL A O 1
ATOM 897 N N . TYR A 1 116 ? -3.439 -19.266 2.002 1 92.12 116 TYR A N 1
ATOM 898 C CA . TYR A 1 116 ? -2.092 -18.719 1.856 1 92.12 116 TYR A CA 1
ATOM 899 C C . TYR A 1 116 ? -1.05 -19.828 1.926 1 92.12 116 TYR A C 1
ATOM 901 O O . TYR A 1 116 ? -0.654 -20.25 3.014 1 92.12 116 TYR A O 1
ATOM 909 N N . MET A 1 117 ? -0.564 -20.281 0.817 1 92.06 117 MET A N 1
ATOM 910 C CA . MET A 1 117 ? 0.371 -21.406 0.742 1 92.06 117 MET A CA 1
ATOM 911 C C . MET A 1 117 ? 1.642 -21.109 1.531 1 92.06 117 MET A C 1
ATOM 913 O O . MET A 1 117 ? 2.182 -20 1.449 1 92.06 117 MET A O 1
ATOM 917 N N . GLY A 1 118 ? 2.115 -22.078 2.242 1 88.19 118 GLY A N 1
ATOM 918 C CA . GLY A 1 118 ? 3.283 -21.906 3.094 1 88.19 118 GLY A CA 1
ATOM 919 C C . GLY A 1 118 ? 2.943 -21.406 4.48 1 88.19 118 GLY A C 1
ATOM 920 O O . GLY A 1 118 ? 3.758 -21.5 5.398 1 88.19 118 GLY A O 1
ATOM 921 N N . ASN A 1 119 ? 1.74 -20.812 4.648 1 79.44 119 ASN A N 1
ATOM 922 C CA . ASN A 1 119 ? 1.326 -20.266 5.938 1 79.44 119 ASN A CA 1
ATOM 923 C C . ASN A 1 119 ? 0.163 -21.062 6.531 1 79.44 119 ASN A C 1
ATOM 925 O O . ASN A 1 119 ? 0.127 -21.297 7.738 1 79.44 119 ASN A O 1
ATOM 929 N N . ASP A 1 120 ? -0.698 -21.422 5.625 1 77.19 120 ASP A N 1
ATOM 930 C CA . ASP A 1 120 ? -1.886 -22.156 6.066 1 77.19 120 ASP A CA 1
ATOM 931 C C . ASP A 1 120 ? -1.72 -23.656 5.852 1 77.19 120 ASP A C 1
ATOM 933 O O . ASP A 1 120 ? -0.858 -24.094 5.086 1 77.19 120 ASP A O 1
ATOM 937 N N . ASP A 1 121 ? -2.469 -24.328 6.688 1 67.88 121 ASP A N 1
ATOM 938 C CA . ASP A 1 121 ? -2.625 -25.734 6.355 1 67.88 121 ASP A CA 1
ATOM 939 C C . ASP A 1 121 ? -3.43 -25.906 5.066 1 67.88 121 ASP A C 1
ATOM 941 O O . ASP A 1 121 ? -4.59 -25.5 4.992 1 67.88 121 ASP A O 1
ATOM 945 N N . THR A 1 122 ? -2.764 -26.312 4.113 1 69.06 122 THR A N 1
ATOM 946 C CA . THR A 1 122 ? -3.441 -26.344 2.822 1 69.06 122 THR A CA 1
ATOM 947 C C . THR A 1 122 ? -4.184 -27.656 2.637 1 69.06 122 THR A C 1
ATOM 949 O O . THR A 1 122 ? -3.674 -28.719 2.998 1 69.06 122 THR A O 1
ATOM 952 N N . MET A 1 123 ? -5.41 -27.641 2.434 1 81.62 123 MET A N 1
ATOM 953 C CA . MET A 1 123 ? -6.262 -28.781 2.098 1 81.62 123 MET A CA 1
ATOM 954 C C . MET A 1 123 ? -6.102 -29.156 0.632 1 81.62 123 MET A C 1
ATOM 956 O O . MET A 1 123 ? -6.988 -29.781 0.049 1 81.62 123 MET A O 1
ATOM 960 N N . ILE A 1 124 ? -4.988 -28.75 0.093 1 93.94 124 ILE A N 1
ATOM 961 C CA . ILE A 1 124 ? -4.762 -29.141 -1.297 1 93.94 124 ILE A CA 1
ATOM 962 C C . ILE A 1 124 ? -4.207 -30.562 -1.358 1 93.94 124 ILE A C 1
ATOM 964 O O . ILE A 1 124 ? -3.223 -30.875 -0.688 1 93.94 124 ILE A O 1
ATOM 968 N N . PRO A 1 125 ? -4.828 -31.422 -2.137 1 95.81 125 PRO A N 1
ATOM 969 C CA . PRO A 1 125 ? -4.41 -32.812 -2.16 1 95.81 125 PRO A CA 1
ATOM 970 C C . PRO A 1 125 ? -2.988 -33 -2.682 1 95.81 125 PRO A C 1
ATOM 972 O O . PRO A 1 125 ? -2.572 -32.312 -3.613 1 95.81 125 PRO A O 1
ATOM 975 N N . SER A 1 126 ? -2.283 -33.969 -2.115 1 96.56 126 SER A N 1
ATOM 976 C CA . SER A 1 126 ? -0.928 -34.281 -2.541 1 96.56 126 SER A CA 1
ATOM 977 C C . SER A 1 126 ? -0.934 -35.031 -3.881 1 96.56 126 SER A C 1
ATOM 979 O O . SER A 1 126 ? -1.935 -35.625 -4.258 1 96.56 126 SER A O 1
ATOM 981 N N . ASP A 1 127 ? 0.153 -34.906 -4.57 1 98.06 127 ASP A N 1
ATOM 982 C CA . ASP A 1 127 ? 0.4 -35.688 -5.785 1 98.06 127 ASP A CA 1
ATOM 983 C C . ASP A 1 127 ? -0.788 -35.594 -6.738 1 98.06 127 ASP A C 1
ATOM 985 O O . ASP A 1 127 ? -1.271 -36.625 -7.227 1 98.06 127 ASP A O 1
ATOM 989 N N . THR A 1 128 ? -1.203 -34.406 -6.961 1 98.44 128 THR A N 1
ATOM 990 C CA . THR A 1 128 ? -2.445 -34.219 -7.703 1 98.44 128 THR A CA 1
ATOM 991 C C . THR A 1 128 ? -2.182 -33.531 -9.039 1 98.44 128 THR A C 1
ATOM 993 O O . THR A 1 128 ? -2.844 -33.812 -10.039 1 98.44 128 THR A O 1
ATOM 996 N N . TYR A 1 129 ? -1.228 -32.719 -9.156 1 98.88 129 TYR A N 1
ATOM 997 C CA . TYR A 1 129 ? -1.098 -31.812 -10.305 1 98.88 129 TYR A CA 1
ATOM 998 C C . TYR A 1 129 ? 0.073 -32.219 -11.188 1 98.88 129 TYR A C 1
ATOM 1000 O O . TYR A 1 129 ? 1.119 -32.656 -10.688 1 98.88 129 TYR A O 1
ATOM 1008 N N . ASP A 1 130 ? -0.125 -32.094 -12.461 1 98.94 130 ASP A N 1
ATOM 1009 C CA . ASP A 1 130 ? 0.939 -32.344 -13.438 1 98.94 130 ASP A CA 1
ATOM 1010 C C . ASP A 1 130 ? 1.902 -31.156 -13.477 1 98.94 130 ASP A C 1
ATOM 1012 O O . ASP A 1 130 ? 3.1 -31.328 -13.711 1 98.94 130 ASP A O 1
ATOM 1016 N N . VAL A 1 131 ? 1.37 -30 -13.305 1 98.94 131 VAL A N 1
ATOM 1017 C CA . VAL A 1 131 ? 2.15 -28.766 -13.305 1 98.94 131 VAL A CA 1
ATOM 1018 C C . VAL A 1 131 ? 1.66 -27.844 -12.195 1 98.94 131 VAL A C 1
ATOM 1020 O O . VAL A 1 131 ? 0.455 -27.625 -12.039 1 98.94 131 VAL A O 1
ATOM 1023 N N . VAL A 1 132 ? 2.543 -27.344 -11.383 1 98.94 132 VAL A N 1
ATOM 1024 C CA . VAL A 1 132 ? 2.303 -26.281 -10.422 1 98.94 132 VAL A CA 1
ATOM 1025 C C . VAL A 1 132 ? 3.072 -25.031 -10.828 1 98.94 132 VAL A C 1
ATOM 1027 O O . VAL A 1 132 ? 4.277 -25.094 -11.094 1 98.94 132 VAL A O 1
ATOM 1030 N N . VAL A 1 133 ? 2.389 -23.906 -10.953 1 98.94 133 VAL A N 1
ATOM 1031 C CA . VAL A 1 133 ? 3.01 -22.672 -11.414 1 98.94 133 VAL A CA 1
ATOM 1032 C C . VAL A 1 133 ? 2.758 -21.562 -10.398 1 98.94 133 VAL A C 1
ATOM 1034 O O . VAL A 1 133 ? 1.659 -21.453 -9.852 1 98.94 133 VAL A O 1
ATOM 1037 N N . VAL A 1 134 ? 3.773 -20.828 -10.102 1 98.81 134 VAL A N 1
ATOM 1038 C CA . VAL A 1 134 ? 3.637 -19.641 -9.273 1 98.81 134 VAL A CA 1
ATOM 1039 C C . VAL A 1 134 ? 4.305 -18.453 -9.961 1 98.81 134 VAL A C 1
ATOM 1041 O O . VAL A 1 134 ? 5.445 -18.547 -10.422 1 98.81 134 VAL A O 1
ATOM 1044 N N . VAL A 1 135 ? 3.568 -17.359 -10.07 1 98.69 135 VAL A N 1
ATOM 1045 C CA . VAL A 1 135 ? 4.07 -16.156 -10.727 1 98.69 135 VAL A CA 1
ATOM 1046 C C . VAL A 1 135 ? 3.918 -14.945 -9.805 1 98.69 135 VAL A C 1
ATOM 1048 O O . VAL A 1 135 ? 2.805 -14.609 -9.391 1 98.69 135 VAL A O 1
ATOM 1051 N N . GLY A 1 136 ? 5.004 -14.359 -9.492 1 97.88 136 GLY A N 1
ATOM 1052 C CA . GLY A 1 136 ? 4.973 -13.047 -8.867 1 97.88 136 GLY A CA 1
ATOM 1053 C C . GLY A 1 136 ? 4.734 -13.117 -7.367 1 97.88 136 GLY A C 1
ATOM 1054 O O . GLY A 1 136 ? 4.535 -12.086 -6.723 1 97.88 136 GLY A O 1
ATOM 1055 N N . ALA A 1 137 ? 4.742 -14.289 -6.781 1 97.75 137 ALA A N 1
ATOM 1056 C CA . ALA A 1 137 ? 4.375 -14.398 -5.371 1 97.75 137 ALA A CA 1
ATOM 1057 C C . ALA A 1 137 ? 5.59 -14.742 -4.512 1 97.75 137 ALA A C 1
ATOM 1059 O O . ALA A 1 137 ? 5.477 -14.859 -3.289 1 97.75 137 ALA A O 1
ATOM 1060 N N . MET A 1 138 ? 6.73 -14.914 -5.16 1 97.38 138 MET A N 1
ATOM 1061 C CA . MET A 1 138 ? 7.98 -15.047 -4.418 1 97.38 138 MET A CA 1
ATOM 1062 C C . MET A 1 138 ? 8.625 -13.68 -4.188 1 97.38 1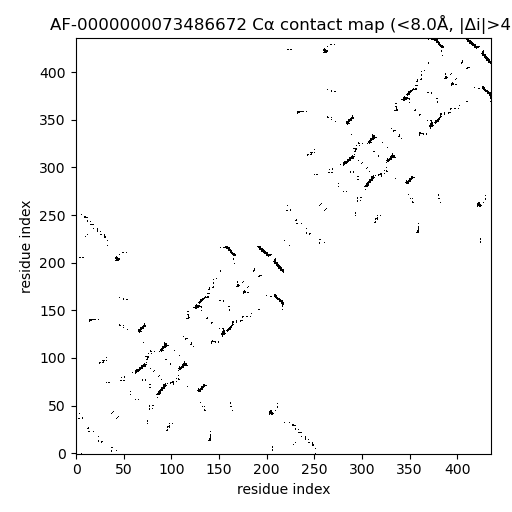38 MET A C 1
ATOM 1064 O O . MET A 1 138 ? 9.414 -13.211 -5.004 1 97.38 138 MET A O 1
ATOM 1068 N N . GLY A 1 139 ? 8.32 -13.07 -3.109 1 96.38 139 GLY A N 1
ATOM 1069 C CA . GLY A 1 139 ? 8.781 -11.734 -2.768 1 96.38 139 GLY A CA 1
ATOM 1070 C C . GLY A 1 139 ? 8.672 -11.43 -1.285 1 96.38 139 GLY A C 1
ATOM 1071 O O . GLY A 1 139 ? 8.234 -12.273 -0.501 1 96.38 139 GLY A O 1
ATOM 1072 N N . GLU A 1 140 ? 9.031 -10.227 -0.913 1 94.94 140 GLU A N 1
ATOM 1073 C CA . GLU A 1 140 ? 9.047 -9.789 0.48 1 94.94 140 GLU A CA 1
ATOM 1074 C C . GLU A 1 140 ? 7.688 -9.992 1.14 1 94.94 140 GLU A C 1
ATOM 1076 O O . GLU A 1 140 ? 6.684 -9.438 0.69 1 94.94 140 GLU A O 1
ATOM 1081 N N . ASN A 1 141 ? 7.656 -10.844 2.139 1 94.25 141 ASN A N 1
ATOM 1082 C CA . ASN A 1 141 ? 6.5 -11.086 2.992 1 94.25 141 ASN A CA 1
ATOM 1083 C C . ASN A 1 141 ? 5.395 -11.828 2.244 1 94.25 141 ASN A C 1
ATOM 1085 O O . ASN A 1 141 ? 4.242 -11.844 2.682 1 94.25 141 ASN A O 1
ATOM 1089 N N . HIS A 1 142 ? 5.691 -12.391 1.107 1 96.75 142 HIS A N 1
ATOM 1090 C CA . HIS A 1 142 ? 4.746 -13.219 0.366 1 96.75 142 HIS A CA 1
ATOM 1091 C C . HIS A 1 142 ? 4.973 -14.703 0.648 1 96.75 142 HIS A C 1
ATOM 1093 O O . HIS A 1 142 ? 4.863 -15.141 1.795 1 96.75 142 HIS A O 1
ATOM 1099 N N . LEU A 1 143 ? 5.27 -15.484 -0.324 1 96.75 143 LEU A N 1
ATOM 1100 C CA . LEU A 1 143 ? 5.434 -16.906 -0.06 1 96.75 143 LEU A CA 1
ATOM 1101 C C . LEU A 1 143 ? 6.754 -17.188 0.652 1 96.75 143 LEU A C 1
ATOM 1103 O O . LEU A 1 143 ? 7.797 -16.672 0.251 1 96.75 143 LEU A O 1
ATOM 1107 N N . PRO A 1 144 ? 6.719 -17.969 1.688 1 96.06 144 PRO A N 1
ATOM 1108 C CA . PRO A 1 144 ? 7.969 -18.328 2.363 1 96.06 144 PRO A CA 1
ATOM 1109 C C . PRO A 1 144 ? 8.758 -19.391 1.612 1 96.06 144 PRO A C 1
ATOM 1111 O O . PRO A 1 144 ? 8.234 -20.016 0.689 1 96.06 144 PRO A O 1
ATOM 1114 N N . VAL A 1 145 ? 9.984 -19.578 1.991 1 96.69 145 VAL A N 1
ATOM 1115 C CA . VAL A 1 145 ? 10.867 -20.578 1.401 1 96.69 145 VAL A CA 1
ATOM 1116 C C . VAL A 1 145 ? 10.203 -21.953 1.458 1 96.69 145 VAL A C 1
ATOM 1118 O O . VAL A 1 145 ? 10.32 -22.75 0.52 1 96.69 145 VAL A O 1
ATOM 1121 N N . THR A 1 146 ? 9.406 -22.188 2.465 1 92.69 146 THR A N 1
ATOM 1122 C CA . THR A 1 146 ? 8.797 -23.5 2.699 1 92.69 146 THR A CA 1
ATOM 1123 C C . THR A 1 146 ? 7.68 -23.766 1.69 1 92.69 146 THR A C 1
ATOM 1125 O O . THR A 1 146 ? 7.223 -24.891 1.542 1 92.69 146 THR A O 1
ATOM 1128 N N . SER A 1 147 ? 7.242 -22.719 1.058 1 95.75 147 SER A N 1
ATOM 1129 C CA . SER A 1 147 ? 6.199 -22.922 0.057 1 95.75 147 SER A CA 1
ATOM 1130 C C . SER A 1 147 ? 6.668 -23.859 -1.055 1 95.75 147 SER A C 1
ATOM 1132 O O . SER A 1 147 ? 5.855 -24.531 -1.694 1 95.75 147 SER A O 1
ATOM 1134 N N . VAL A 1 148 ? 7.934 -23.906 -1.262 1 97 148 VAL A N 1
ATOM 1135 C CA . VAL A 1 148 ? 8.508 -24.797 -2.266 1 97 148 VAL A CA 1
ATOM 1136 C C . VAL A 1 148 ? 8.195 -26.25 -1.912 1 97 148 VAL A C 1
ATOM 1138 O O . VAL A 1 148 ? 7.871 -27.047 -2.791 1 97 148 VAL A O 1
ATOM 1141 N N . ASP A 1 149 ? 8.273 -26.531 -0.627 1 96.44 149 ASP A N 1
ATOM 1142 C CA . ASP A 1 149 ? 7.941 -27.875 -0.163 1 96.44 149 ASP A CA 1
ATOM 1143 C C . ASP A 1 149 ? 6.477 -28.203 -0.427 1 96.44 149 ASP A C 1
ATOM 1145 O O . ASP A 1 149 ? 6.148 -29.328 -0.841 1 96.44 149 ASP A O 1
ATOM 1149 N N . ASP A 1 150 ? 5.652 -27.234 -0.193 1 96.75 150 ASP A N 1
ATOM 1150 C CA . ASP A 1 150 ? 4.227 -27.422 -0.46 1 96.75 150 ASP A CA 1
ATOM 1151 C C . ASP A 1 150 ? 3.973 -27.656 -1.946 1 96.75 150 ASP A C 1
ATOM 1153 O O . ASP A 1 150 ? 3.17 -28.516 -2.312 1 96.75 150 ASP A O 1
ATOM 1157 N N . MET A 1 151 ? 4.641 -26.922 -2.773 1 97.94 151 MET A N 1
ATOM 1158 C CA . MET A 1 151 ? 4.465 -27.062 -4.215 1 97.94 151 MET A CA 1
ATOM 1159 C C . MET A 1 151 ? 4.898 -28.453 -4.68 1 97.94 151 MET A C 1
ATOM 1161 O O . MET A 1 151 ? 4.234 -29.062 -5.516 1 97.94 151 MET A O 1
ATOM 1165 N N . ILE A 1 152 ? 5.961 -28.922 -4.113 1 98.12 152 ILE A N 1
ATOM 1166 C CA . ILE A 1 152 ? 6.426 -30.266 -4.449 1 98.12 152 ILE A CA 1
ATOM 1167 C C . ILE A 1 152 ? 5.391 -31.297 -4.008 1 98.12 152 ILE A C 1
ATOM 1169 O O . ILE A 1 152 ? 5.047 -32.219 -4.762 1 98.12 152 ILE A O 1
ATOM 1173 N N . SER A 1 153 ? 4.863 -31.125 -2.85 1 97 153 SER A N 1
ATOM 1174 C CA . SER A 1 153 ? 3.967 -32.125 -2.254 1 97 153 SER A CA 1
ATOM 1175 C C . SER A 1 153 ? 2.691 -32.25 -3.074 1 97 153 SER A C 1
ATOM 1177 O O . SER A 1 153 ? 2.113 -33.344 -3.135 1 97 153 SER A O 1
ATOM 1179 N N . VAL A 1 154 ? 2.221 -31.25 -3.719 1 98 154 VAL A N 1
ATOM 1180 C CA . VAL A 1 154 ? 0.948 -31.312 -4.434 1 98 154 VAL A CA 1
ATOM 1181 C C . VAL A 1 154 ? 1.187 -31.719 -5.883 1 98 154 VAL A C 1
ATOM 1183 O O . VAL A 1 154 ? 0.237 -31.984 -6.621 1 98 154 VAL A O 1
ATOM 1186 N N . THR A 1 155 ? 2.418 -31.734 -6.285 1 98.75 155 THR A N 1
ATOM 1187 C CA . THR A 1 155 ? 2.781 -32.094 -7.652 1 98.75 155 THR A CA 1
ATOM 1188 C C . THR A 1 155 ? 2.969 -33.625 -7.777 1 98.75 155 THR A C 1
ATOM 1190 O O . THR A 1 155 ? 3.572 -34.25 -6.906 1 98.75 155 THR A O 1
ATOM 1193 N N . LYS A 1 156 ? 2.482 -34.25 -8.82 1 98.75 156 LYS A N 1
ATOM 1194 C CA . LYS A 1 156 ? 2.713 -35.688 -9.102 1 98.75 156 LYS A CA 1
ATOM 1195 C C . LYS A 1 156 ? 4.199 -35.969 -9.305 1 98.75 156 LYS A C 1
ATOM 1197 O O . LYS A 1 156 ? 4.93 -35.125 -9.836 1 98.75 156 LYS A O 1
ATOM 1202 N N . PRO A 1 157 ? 4.543 -37.219 -8.852 1 98.56 157 PRO A N 1
ATOM 1203 C CA . PRO A 1 157 ? 5.859 -37.625 -9.359 1 98.56 157 PRO A CA 1
ATOM 1204 C C . PRO A 1 157 ? 5.973 -37.5 -10.875 1 98.56 157 PRO A C 1
ATOM 1206 O O . PRO A 1 157 ? 5.066 -37.906 -11.602 1 98.56 157 PRO A O 1
ATOM 1209 N N . GLY A 1 158 ? 7.02 -36.875 -11.305 1 98.62 158 GLY A N 1
ATOM 1210 C CA . GLY A 1 158 ? 7.195 -36.656 -12.727 1 98.62 158 GLY A CA 1
ATOM 1211 C C . GLY A 1 158 ? 6.617 -35.344 -13.203 1 98.62 158 GLY A C 1
ATOM 1212 O O . GLY A 1 158 ? 6.891 -34.906 -14.32 1 98.62 158 GLY A O 1
ATOM 1213 N N . GLY A 1 159 ? 5.844 -34.656 -12.312 1 98.88 159 GLY A N 1
ATOM 1214 C CA . GLY A 1 159 ? 5.258 -33.375 -12.648 1 98.88 159 GLY A CA 1
ATOM 1215 C C . GLY A 1 159 ? 6.234 -32.219 -12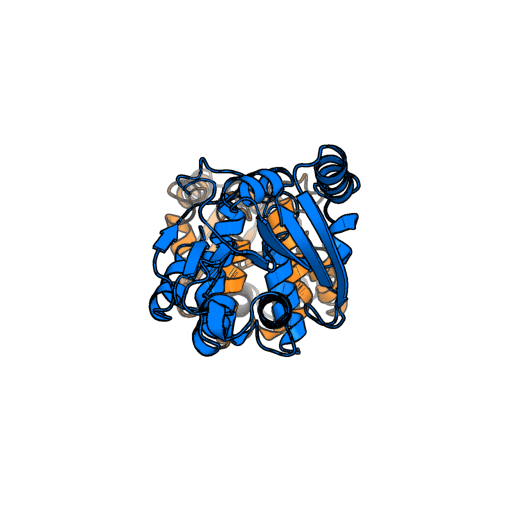.508 1 98.88 159 GLY A C 1
ATOM 1216 O O . GLY A 1 159 ? 7.391 -32.406 -12.125 1 98.88 159 GLY A O 1
ATOM 1217 N N . LEU A 1 160 ? 5.773 -31.016 -12.852 1 98.94 160 LEU A N 1
ATOM 1218 C CA . LEU A 1 160 ? 6.656 -29.844 -12.891 1 98.94 160 LEU A CA 1
ATOM 1219 C C . LEU A 1 160 ? 6.207 -28.797 -11.891 1 98.94 160 LEU A C 1
ATOM 1221 O O . LEU A 1 160 ? 5.008 -28.578 -11.703 1 98.94 160 LEU A O 1
ATOM 1225 N N . VAL A 1 161 ? 7.18 -28.172 -11.281 1 98.94 161 VAL A N 1
ATOM 1226 C CA . VAL A 1 161 ? 6.992 -26.922 -10.562 1 98.94 161 VAL A CA 1
ATOM 1227 C C . VAL A 1 161 ? 7.68 -25.781 -11.312 1 98.94 161 VAL A C 1
ATOM 1229 O O . VAL A 1 161 ? 8.875 -25.859 -11.609 1 98.94 161 VAL A O 1
ATOM 1232 N N . ILE A 1 162 ? 6.941 -24.75 -11.672 1 98.94 162 ILE A N 1
ATOM 1233 C CA . ILE A 1 162 ? 7.461 -23.594 -12.398 1 98.94 162 ILE A CA 1
ATOM 1234 C C . ILE A 1 162 ? 7.32 -22.344 -11.539 1 98.94 162 ILE A C 1
ATOM 1236 O O . ILE A 1 162 ? 6.211 -21.969 -11.148 1 98.94 162 ILE A O 1
ATOM 1240 N N . ILE A 1 163 ? 8.438 -21.703 -11.25 1 98.88 163 ILE A N 1
ATOM 1241 C CA . ILE A 1 163 ? 8.492 -20.5 -10.453 1 98.88 163 ILE A CA 1
ATOM 1242 C C . ILE A 1 163 ? 8.961 -19.328 -11.32 1 98.88 163 ILE A C 1
ATOM 1244 O O . ILE A 1 163 ? 10.07 -19.359 -11.859 1 98.88 163 ILE A O 1
ATOM 1248 N N . VAL A 1 164 ? 8.133 -18.359 -11.508 1 98.88 164 VAL A N 1
ATOM 1249 C CA . VAL A 1 164 ? 8.477 -17.125 -12.195 1 98.88 164 VAL A CA 1
ATOM 1250 C C . VAL A 1 164 ? 8.469 -15.961 -11.211 1 98.88 164 VAL A C 1
ATOM 1252 O O . VAL A 1 164 ? 7.434 -15.648 -10.617 1 98.88 164 VAL A O 1
ATOM 1255 N N . MET A 1 165 ? 9.617 -15.336 -10.984 1 98.62 165 MET A N 1
ATOM 1256 C CA . MET A 1 165 ? 9.773 -14.336 -9.938 1 98.62 165 MET A CA 1
ATOM 1257 C C . MET A 1 165 ? 10.734 -13.234 -10.367 1 98.62 165 MET A C 1
ATOM 1259 O O . MET A 1 165 ? 11.438 -13.375 -11.367 1 98.62 165 MET A O 1
ATOM 1263 N N . ARG A 1 166 ? 10.688 -12.164 -9.703 1 98.31 166 ARG A N 1
ATOM 1264 C CA . ARG A 1 166 ? 11.656 -11.094 -9.922 1 98.31 166 ARG A CA 1
ATOM 1265 C C . ARG A 1 166 ? 13.062 -11.547 -9.539 1 98.31 166 ARG A C 1
ATOM 1267 O O . ARG A 1 166 ? 13.281 -12.031 -8.422 1 98.31 166 ARG A O 1
ATOM 1274 N N . LYS A 1 167 ? 13.984 -11.359 -10.375 1 98.31 167 LYS A N 1
ATOM 1275 C CA . LYS A 1 167 ? 15.336 -11.883 -10.188 1 98.31 167 LYS A CA 1
ATOM 1276 C C . LYS A 1 167 ? 15.984 -11.305 -8.93 1 98.31 167 LYS A C 1
ATOM 1278 O O . LYS A 1 167 ? 16.562 -12.039 -8.133 1 98.31 167 LYS A O 1
ATOM 1283 N N . GLU A 1 168 ? 15.773 -10.008 -8.727 1 97.69 168 GLU A N 1
ATOM 1284 C CA . GLU A 1 168 ? 16.484 -9.336 -7.641 1 97.69 168 GLU A CA 1
ATOM 1285 C C . GLU A 1 168 ? 15.969 -9.797 -6.277 1 97.69 168 GLU A C 1
ATOM 1287 O O . GLU A 1 168 ? 16.656 -9.656 -5.27 1 97.69 168 GLU A O 1
ATOM 1292 N N . ASN A 1 169 ? 14.773 -10.383 -6.23 1 97.5 169 ASN A N 1
ATOM 1293 C CA . ASN A 1 169 ? 14.203 -10.805 -4.953 1 97.5 169 ASN A CA 1
ATOM 1294 C C . ASN A 1 169 ? 15.031 -11.914 -4.316 1 97.5 169 ASN A C 1
ATOM 1296 O O . ASN A 1 169 ? 15.023 -12.078 -3.094 1 97.5 169 ASN A O 1
ATOM 1300 N N . LEU A 1 170 ? 15.773 -12.68 -5.094 1 96.56 170 LEU A N 1
ATOM 1301 C CA . LEU A 1 170 ? 16.594 -13.773 -4.582 1 96.56 170 LEU A CA 1
ATOM 1302 C C . LEU A 1 170 ? 17.656 -13.25 -3.627 1 96.56 170 LEU A C 1
ATOM 1304 O O . LEU A 1 170 ? 18.062 -13.945 -2.697 1 96.56 170 LEU A O 1
ATOM 1308 N N . VAL A 1 171 ? 18.031 -11.969 -3.887 1 95.75 171 VAL A N 1
ATOM 1309 C CA . VAL A 1 171 ? 19.141 -11.453 -3.104 1 95.75 171 VAL A CA 1
ATOM 1310 C C . VAL A 1 171 ? 18.672 -10.289 -2.232 1 95.75 171 VAL A C 1
ATOM 1312 O O . VAL A 1 171 ? 19.25 -10.023 -1.177 1 95.75 171 VAL A O 1
ATOM 1315 N N . THR A 1 172 ? 17.578 -9.617 -2.629 1 96.44 172 THR A N 1
ATOM 1316 C CA . THR A 1 172 ? 17.172 -8.406 -1.921 1 96.44 172 THR A CA 1
ATOM 1317 C C . THR A 1 172 ? 16.188 -8.734 -0.804 1 96.44 172 THR A C 1
ATOM 1319 O O . THR A 1 172 ? 16.062 -7.984 0.165 1 96.44 172 THR A O 1
ATOM 1322 N N . VAL A 1 173 ? 15.438 -9.828 -0.966 1 97.25 173 VAL A N 1
ATOM 1323 C CA . VAL A 1 173 ? 14.5 -10.25 0.066 1 97.25 173 VAL A CA 1
ATOM 1324 C C . VAL A 1 173 ? 15.242 -10.992 1.176 1 97.25 173 VAL A C 1
ATOM 1326 O O . VAL A 1 173 ? 15.859 -12.031 0.933 1 97.25 173 VAL A O 1
ATOM 1329 N N . GLU A 1 174 ? 15.18 -10.531 2.33 1 96.44 174 GLU A N 1
ATOM 1330 C CA . GLU A 1 174 ? 15.93 -11.094 3.445 1 96.44 174 GLU A CA 1
ATOM 1331 C C . GLU A 1 174 ? 15.57 -12.555 3.676 1 96.44 174 GLU A C 1
ATOM 1333 O O . GLU A 1 174 ? 16.438 -13.391 3.922 1 96.44 174 GLU A O 1
ATOM 1338 N N . ALA A 1 175 ? 14.344 -12.852 3.537 1 96.19 175 ALA A N 1
ATOM 1339 C CA . ALA A 1 175 ? 13.859 -14.211 3.801 1 96.19 175 ALA A CA 1
ATOM 1340 C C . ALA A 1 175 ? 14.375 -15.188 2.75 1 96.19 175 ALA A C 1
ATOM 1342 O O . ALA A 1 175 ? 14.328 -16.406 2.953 1 96.19 175 ALA A O 1
ATOM 1343 N N . TYR A 1 176 ? 14.844 -14.641 1.604 1 97.94 176 TYR A N 1
ATOM 1344 C CA . TYR A 1 176 ? 15.266 -15.5 0.502 1 97.94 176 TYR A CA 1
ATOM 1345 C C . TYR A 1 176 ? 16.781 -15.547 0.39 1 97.94 176 TYR A C 1
ATOM 1347 O O . TYR A 1 176 ? 17.344 -16.547 -0.067 1 97.94 176 TYR A O 1
ATOM 1355 N N . ARG A 1 177 ? 17.375 -14.438 0.8 1 97.88 177 ARG A N 1
ATOM 1356 C CA . ARG A 1 177 ? 18.828 -14.297 0.625 1 97.88 177 ARG A CA 1
ATOM 1357 C C . ARG A 1 177 ? 19.578 -15.43 1.312 1 97.88 177 ARG A C 1
ATOM 1359 O O . ARG A 1 177 ? 19.438 -15.633 2.52 1 97.88 177 ARG A O 1
ATOM 1366 N N . ASP A 1 178 ? 20.297 -16.203 0.514 1 97.69 178 ASP A N 1
ATOM 1367 C CA . ASP A 1 178 ? 21.109 -17.328 0.971 1 97.69 178 ASP A CA 1
ATOM 1368 C C . ASP A 1 178 ? 20.234 -18.391 1.624 1 97.69 178 ASP A C 1
ATOM 1370 O O . ASP A 1 178 ? 20.703 -19.156 2.463 1 97.69 178 ASP A O 1
ATOM 1374 N N . LYS A 1 179 ? 18.969 -18.391 1.336 1 98.19 179 LYS A N 1
ATOM 1375 C CA . LYS A 1 179 ? 18.062 -19.375 1.927 1 98.19 179 LYS A CA 1
ATOM 1376 C C . LYS A 1 179 ? 17.25 -20.094 0.852 1 98.19 179 LYS A C 1
ATOM 1378 O O . LYS A 1 179 ? 17.234 -21.328 0.797 1 98.19 179 LYS A O 1
ATOM 1383 N N . LEU A 1 180 ? 16.641 -19.328 -0.002 1 98.25 180 LEU A N 1
ATOM 1384 C CA . LEU A 1 180 ? 15.742 -19.922 -0.986 1 98.25 180 LEU A CA 1
ATOM 1385 C C . LEU A 1 180 ? 16.516 -20.812 -1.953 1 98.25 180 LEU A C 1
ATOM 1387 O O . LEU A 1 180 ? 16.203 -22 -2.096 1 98.25 180 LEU A O 1
ATOM 1391 N N . GLN A 1 181 ? 17.5 -20.219 -2.613 1 97.69 181 GLN A N 1
ATOM 1392 C CA . GLN A 1 181 ? 18.266 -20.984 -3.588 1 97.69 181 GLN A CA 1
ATOM 1393 C C . GLN A 1 181 ? 18.938 -22.188 -2.936 1 97.69 181 GLN A C 1
ATOM 1395 O O . GLN A 1 181 ? 18.859 -23.297 -3.445 1 97.69 181 GLN A O 1
ATOM 1400 N N . PRO A 1 182 ? 19.594 -21.984 -1.746 1 98.25 182 PRO A N 1
ATOM 1401 C CA . PRO A 1 182 ? 20.188 -23.156 -1.078 1 98.25 182 PRO A CA 1
ATOM 1402 C C . PRO A 1 182 ? 19.141 -24.219 -0.745 1 98.25 182 PRO A C 1
ATOM 1404 O O . PRO A 1 182 ? 19.438 -25.422 -0.842 1 98.25 182 PRO A O 1
ATOM 1407 N N . HIS A 1 183 ? 18 -23.828 -0.365 1 98.44 183 HIS A N 1
ATOM 1408 C CA . HIS A 1 183 ? 16.938 -24.797 -0.066 1 98.44 183 HIS A CA 1
ATOM 1409 C C . HIS A 1 183 ? 16.547 -25.578 -1.312 1 98.44 183 HIS A C 1
ATOM 1411 O O . HIS A 1 183 ? 16.422 -26.797 -1.266 1 98.44 183 HIS A O 1
ATOM 1417 N N . MET A 1 184 ? 16.359 -24.875 -2.365 1 98.5 184 MET A N 1
ATOM 1418 C CA . MET A 1 184 ? 15.992 -25.531 -3.623 1 98.5 184 MET A CA 1
ATOM 1419 C C . MET A 1 184 ? 17.094 -26.484 -4.082 1 98.5 184 MET A C 1
ATOM 1421 O O . MET A 1 184 ? 16.797 -27.578 -4.574 1 98.5 184 MET A O 1
ATOM 1425 N N . ASP A 1 185 ? 18.328 -26.062 -3.855 1 98.44 185 ASP A N 1
ATOM 1426 C CA . ASP A 1 185 ? 19.469 -26.906 -4.207 1 98.44 185 ASP A CA 1
ATOM 1427 C C . ASP A 1 185 ? 19.5 -28.156 -3.332 1 98.44 185 ASP A C 1
ATOM 1429 O O . ASP A 1 185 ? 19.812 -29.25 -3.814 1 98.44 185 ASP A O 1
ATOM 1433 N N . ALA A 1 186 ? 19.234 -27.953 -2.104 1 98.62 186 ALA A N 1
ATOM 1434 C CA . ALA A 1 186 ? 19.234 -29.078 -1.183 1 98.62 186 ALA A CA 1
ATOM 1435 C C . ALA A 1 186 ? 18.172 -30.109 -1.583 1 98.62 186 ALA A C 1
ATOM 1437 O O . ALA A 1 186 ? 18.391 -31.312 -1.431 1 98.62 186 ALA A O 1
ATOM 1438 N N . LEU A 1 187 ? 17.047 -29.641 -2.012 1 98.69 187 LEU A N 1
ATOM 1439 C CA . LEU A 1 187 ? 15.977 -30.531 -2.461 1 98.69 187 LEU A CA 1
ATOM 1440 C C . LEU A 1 187 ? 16.422 -31.328 -3.68 1 98.69 187 LEU A C 1
ATOM 1442 O O . LEU A 1 187 ? 16.031 -32.5 -3.832 1 98.69 187 LEU A O 1
ATOM 1446 N N . VAL A 1 188 ? 17.219 -30.75 -4.559 1 98.62 188 VAL A N 1
ATOM 1447 C CA . VAL A 1 188 ? 17.781 -31.453 -5.695 1 98.62 188 VAL A CA 1
ATOM 1448 C C . VAL A 1 188 ? 18.75 -32.531 -5.199 1 98.62 188 VAL A C 1
ATOM 1450 O O . VAL A 1 188 ? 18.672 -33.688 -5.629 1 98.62 188 VAL A O 1
ATOM 1453 N N . GLU A 1 189 ? 19.609 -32.156 -4.305 1 98.5 189 GLU A N 1
ATOM 1454 C CA . GLU A 1 189 ? 20.609 -33.094 -3.779 1 98.5 189 GLU A CA 1
ATOM 1455 C C . GLU A 1 189 ? 19.969 -34.281 -3.094 1 98.5 189 GLU A C 1
ATOM 1457 O O . GLU A 1 189 ? 20.484 -35.406 -3.156 1 98.5 189 GLU A O 1
ATOM 1462 N N . ARG A 1 190 ? 18.844 -34.031 -2.498 1 98.38 190 ARG A N 1
ATOM 1463 C CA . ARG A 1 190 ? 18.141 -35.062 -1.747 1 98.38 190 ARG A CA 1
ATOM 1464 C C . ARG A 1 190 ? 17.234 -35.875 -2.658 1 98.38 190 ARG A C 1
ATOM 1466 O O . ARG A 1 190 ? 16.641 -36.875 -2.219 1 98.38 190 ARG A O 1
ATOM 1473 N N . GLY A 1 191 ? 17.047 -35.469 -3.887 1 98.25 191 GLY A N 1
ATOM 1474 C CA . GLY A 1 191 ? 16.359 -36.25 -4.879 1 98.25 191 GLY A CA 1
ATOM 1475 C C . GLY A 1 191 ? 14.859 -36 -4.895 1 98.25 191 GLY A C 1
ATOM 1476 O O . GLY A 1 191 ? 14.086 -36.844 -5.371 1 98.25 191 GLY A O 1
ATOM 1477 N N . PHE A 1 192 ? 14.438 -34.906 -4.336 1 98.44 192 PHE A N 1
ATOM 1478 C CA . PHE A 1 192 ? 13.016 -34.594 -4.336 1 98.44 192 PHE A CA 1
ATOM 1479 C C . PHE A 1 192 ? 12.578 -34.062 -5.699 1 98.44 192 PHE A C 1
ATOM 1481 O O . PHE A 1 192 ? 11.438 -34.25 -6.113 1 98.44 192 PHE A O 1
ATOM 1488 N N . TRP A 1 193 ? 13.484 -33.281 -6.305 1 98.69 193 TRP A N 1
ATOM 1489 C CA . TRP A 1 193 ? 13.234 -32.781 -7.648 1 98.69 193 TRP A CA 1
ATOM 1490 C C . TRP A 1 193 ? 14.539 -32.531 -8.391 1 98.69 193 TRP A C 1
ATOM 1492 O O . TRP A 1 193 ? 15.625 -32.75 -7.84 1 98.69 193 TRP A O 1
ATOM 1502 N N . LYS A 1 194 ? 14.484 -32.281 -9.664 1 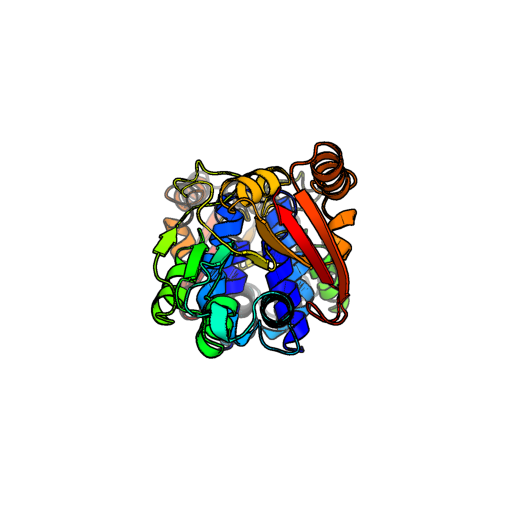98.69 194 LYS A N 1
ATOM 1503 C CA . LYS A 1 194 ? 15.648 -31.953 -10.484 1 98.69 194 LYS A CA 1
ATOM 1504 C C . LYS A 1 194 ? 15.398 -30.688 -11.312 1 98.69 194 LYS A C 1
ATOM 1506 O O . LYS A 1 194 ? 14.289 -30.469 -11.805 1 98.69 194 LYS A O 1
ATOM 1511 N N . ARG A 1 195 ? 16.375 -29.891 -11.492 1 98.56 195 ARG A N 1
ATOM 1512 C CA . ARG A 1 195 ? 16.266 -28.641 -12.242 1 98.56 195 ARG A CA 1
ATOM 1513 C C . ARG A 1 195 ? 16.109 -28.906 -13.734 1 98.56 195 ARG A C 1
ATOM 1515 O O . ARG A 1 195 ? 16.828 -29.734 -14.297 1 98.56 195 ARG A O 1
ATOM 1522 N N . VAL A 1 196 ? 15.219 -28.297 -14.32 1 98.62 196 VAL A N 1
ATOM 1523 C CA . VAL A 1 196 ? 14.961 -28.438 -15.75 1 98.62 196 VAL A CA 1
ATOM 1524 C C . VAL A 1 196 ? 15.312 -27.125 -16.469 1 98.62 196 VAL A C 1
ATOM 1526 O O . VAL A 1 196 ? 15.922 -27.156 -17.531 1 98.62 196 VAL A O 1
ATOM 1529 N N . THR A 1 197 ? 14.898 -26.016 -15.891 1 97.56 197 THR A N 1
ATOM 1530 C CA . THR A 1 197 ? 15.141 -24.703 -16.469 1 97.56 197 THR A CA 1
ATOM 1531 C C . THR A 1 197 ? 15.609 -23.719 -15.398 1 97.56 197 THR A C 1
ATOM 1533 O O . THR A 1 197 ? 15.117 -23.734 -14.273 1 97.56 197 THR A O 1
ATOM 1536 N N . HIS A 1 198 ? 16.547 -22.984 -15.641 1 97.6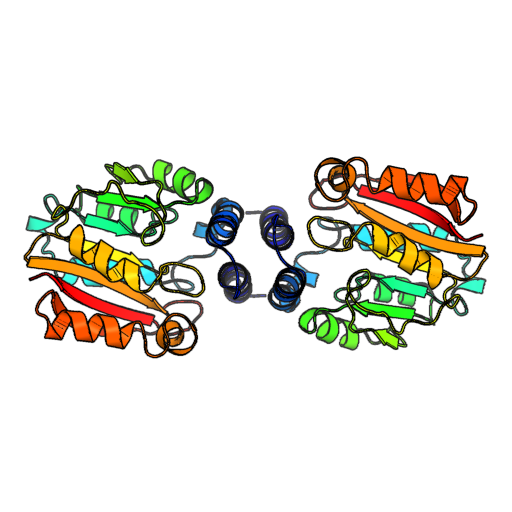9 198 HIS A N 1
ATOM 1537 C CA . HIS A 1 198 ? 16.969 -21.797 -14.922 1 97.69 198 HIS A CA 1
ATOM 1538 C C . HIS A 1 198 ? 17.359 -20.688 -15.883 1 97.69 198 HIS A C 1
ATOM 1540 O O . HIS A 1 198 ? 18.469 -20.703 -16.438 1 97.69 198 HIS A O 1
ATOM 1546 N N . LYS A 1 199 ? 16.516 -19.75 -16.047 1 97.62 199 LYS A N 1
ATOM 1547 C CA . LYS A 1 199 ? 16.859 -18.703 -17.016 1 97.62 199 LYS A CA 1
ATOM 1548 C C . LYS A 1 199 ? 16.453 -17.328 -16.516 1 97.62 199 LYS A C 1
ATOM 1550 O O . LYS A 1 199 ? 15.445 -17.188 -15.82 1 97.62 199 LYS A O 1
ATOM 1555 N N . VAL A 1 200 ? 17.219 -16.375 -16.859 1 98.38 200 VAL A N 1
ATOM 1556 C CA . VAL A 1 200 ? 16.922 -14.961 -16.625 1 98.38 200 VAL A CA 1
ATOM 1557 C C . VAL A 1 200 ? 16.141 -14.391 -17.812 1 98.38 200 VAL A C 1
ATOM 1559 O O . VAL A 1 200 ? 16.484 -14.641 -18.969 1 98.38 200 VAL A O 1
ATOM 1562 N N . VAL A 1 201 ? 15.086 -13.742 -17.531 1 98.25 201 VAL A N 1
ATOM 1563 C CA . VAL A 1 201 ? 14.266 -13.141 -18.578 1 98.25 201 VAL A CA 1
ATOM 1564 C C . VAL A 1 201 ? 14.203 -11.633 -18.375 1 98.25 201 VAL A C 1
ATOM 1566 O O . VAL A 1 201 ? 14.008 -11.156 -17.25 1 98.25 201 VAL A O 1
ATOM 1569 N N . PRO A 1 202 ? 14.359 -10.859 -19.391 1 98 202 PRO A N 1
ATOM 1570 C CA . PRO A 1 202 ? 14.289 -9.398 -19.266 1 98 202 PRO A CA 1
ATOM 1571 C C . PRO A 1 202 ? 12.859 -8.875 -19.219 1 98 202 PRO A C 1
ATOM 1573 O O . PRO A 1 202 ? 11.93 -9.578 -19.641 1 98 202 PRO A O 1
ATOM 1576 N N . TYR A 1 203 ? 12.664 -7.66 -18.688 1 97.5 203 TYR A N 1
ATOM 1577 C CA . TYR A 1 203 ? 11.414 -6.898 -18.719 1 97.5 203 TYR A CA 1
ATOM 1578 C C . TYR A 1 203 ? 10.281 -7.684 -18.078 1 97.5 203 TYR A C 1
ATOM 1580 O O . TYR A 1 203 ? 9.164 -7.715 -18.594 1 97.5 203 TYR A O 1
ATOM 1588 N N . TYR A 1 204 ? 10.656 -8.383 -17 1 98.25 204 TYR A N 1
ATOM 1589 C CA . TYR A 1 204 ? 9.664 -9.133 -16.234 1 98.25 204 TYR A CA 1
ATOM 1590 C C . TYR A 1 204 ? 8.633 -8.188 -15.625 1 98.25 204 TYR A C 1
ATOM 1592 O O . TYR A 1 204 ? 7.426 -8.375 -15.805 1 98.25 204 TYR A O 1
ATOM 1600 N N . PHE A 1 205 ? 9.047 -7.199 -14.875 1 97.75 205 PHE A N 1
ATOM 1601 C CA . PHE A 1 205 ? 8.188 -6.242 -14.188 1 97.75 205 PHE A CA 1
ATOM 1602 C C . PHE A 1 205 ? 8.82 -4.859 -14.164 1 97.75 205 PHE A C 1
ATOM 1604 O O . PHE A 1 205 ? 9.883 -4.668 -13.578 1 97.75 205 PHE A O 1
ATOM 1611 N N . CYS A 1 206 ? 8.195 -3.852 -14.742 1 95.88 206 CYS A N 1
ATOM 1612 C CA . CYS A 1 206 ? 8.664 -2.473 -14.797 1 95.88 206 CYS A CA 1
ATOM 1613 C C . CYS A 1 206 ? 10.148 -2.418 -15.156 1 95.88 206 CYS A C 1
ATOM 1615 O O . CYS A 1 206 ? 10.938 -1.777 -14.461 1 95.88 206 CYS A O 1
ATOM 1617 N N . ASP A 1 207 ? 10.594 -3.209 -16.141 1 94.06 207 ASP A N 1
ATOM 1618 C CA . ASP A 1 207 ? 11.891 -3.227 -16.797 1 94.06 207 ASP A CA 1
ATOM 1619 C C . ASP A 1 207 ? 12.93 -3.973 -15.961 1 94.06 207 ASP A C 1
ATOM 1621 O O . ASP A 1 207 ? 14.125 -3.922 -16.25 1 94.06 207 ASP A O 1
ATOM 1625 N N . LYS A 1 208 ? 12.453 -4.574 -14.906 1 96.81 208 LYS A N 1
ATOM 1626 C CA . LYS A 1 208 ? 13.328 -5.43 -14.117 1 96.81 208 LYS A CA 1
ATOM 1627 C C . LYS A 1 208 ? 13.344 -6.855 -14.664 1 96.81 208 LYS A C 1
ATOM 1629 O O . LYS A 1 208 ? 12.352 -7.32 -15.219 1 96.81 208 LYS A O 1
ATOM 1634 N N . ASP A 1 209 ? 14.391 -7.488 -14.406 1 98.5 209 ASP A N 1
ATOM 1635 C CA . ASP A 1 209 ? 14.555 -8.859 -14.875 1 98.5 209 ASP A CA 1
ATOM 1636 C C . ASP A 1 209 ? 13.812 -9.844 -13.977 1 98.5 209 ASP A C 1
ATOM 1638 O O . ASP A 1 209 ? 13.562 -9.555 -12.805 1 98.5 209 ASP A O 1
ATOM 1642 N N . GLY A 1 210 ? 13.406 -10.961 -14.617 1 98.69 210 GLY A N 1
ATOM 1643 C CA . GLY A 1 210 ? 12.812 -12.062 -13.883 1 98.69 210 GLY A CA 1
ATOM 1644 C C . GLY A 1 210 ? 13.602 -13.352 -14.008 1 98.69 210 GLY A C 1
ATOM 1645 O O . GLY A 1 210 ? 14.672 -13.375 -14.617 1 98.69 210 GLY A O 1
ATOM 1646 N N . LEU A 1 211 ? 13.172 -14.289 -13.281 1 98.62 211 LEU A N 1
ATOM 1647 C CA . LEU A 1 211 ? 13.672 -15.656 -13.336 1 98.62 211 LEU A CA 1
ATOM 1648 C C . LEU A 1 211 ? 12.555 -16.641 -13.656 1 98.62 211 LEU A C 1
ATOM 1650 O O . LEU A 1 211 ? 11.438 -16.5 -13.148 1 98.62 211 LEU A O 1
ATOM 1654 N N . VAL A 1 212 ? 12.82 -17.531 -14.539 1 98.81 212 VAL A N 1
ATOM 1655 C CA . VAL A 1 212 ? 11.977 -18.703 -14.758 1 98.81 212 VAL A CA 1
ATOM 1656 C C . VAL A 1 212 ? 12.703 -19.953 -14.305 1 98.81 212 VAL A C 1
ATOM 1658 O O . VAL A 1 212 ? 13.734 -20.328 -14.867 1 98.81 212 VAL A O 1
ATOM 1661 N N . LEU A 1 213 ? 12.203 -20.562 -13.289 1 98.81 213 LEU A N 1
ATOM 1662 C CA . LEU A 1 213 ? 12.758 -21.797 -12.719 1 98.81 213 LEU A CA 1
ATOM 1663 C C . LEU A 1 213 ? 11.781 -22.953 -12.875 1 98.81 213 LEU A C 1
ATOM 1665 O O . LEU A 1 213 ? 10.633 -22.875 -12.445 1 98.81 213 LEU A O 1
ATOM 1669 N N . THR A 1 214 ? 12.227 -24 -13.508 1 98.88 214 THR A N 1
ATOM 1670 C CA . THR A 1 214 ? 11.406 -25.188 -13.648 1 98.88 214 THR A CA 1
ATOM 1671 C C . THR A 1 214 ? 12.109 -26.406 -13.031 1 98.88 214 THR A C 1
ATOM 1673 O O . THR A 1 214 ? 13.297 -26.625 -13.281 1 98.88 214 THR A O 1
ATOM 1676 N N . TYR A 1 215 ? 11.383 -27.047 -12.234 1 98.94 215 TYR A N 1
ATOM 1677 C CA . TYR A 1 215 ? 11.867 -28.281 -11.625 1 98.94 215 TYR A CA 1
ATOM 1678 C C . TYR A 1 215 ? 10.914 -29.438 -11.883 1 98.94 215 TYR A C 1
ATOM 1680 O O . TYR A 1 215 ? 9.695 -29.25 -11.891 1 98.94 215 TYR A O 1
ATOM 1688 N N . LYS A 1 216 ? 11.43 -30.594 -12.078 1 98.88 216 LYS A N 1
ATOM 1689 C CA . LYS A 1 216 ? 10.641 -31.828 -12.188 1 98.88 216 LYS A CA 1
ATOM 1690 C C . LYS A 1 216 ? 10.672 -32.625 -10.883 1 98.88 216 LYS A C 1
ATOM 1692 O O . LYS A 1 216 ? 11.742 -32.969 -10.383 1 98.88 216 LYS A O 1
ATOM 1697 N N . VAL A 1 217 ? 9.547 -32.844 -10.312 1 98.81 217 VAL A N 1
ATOM 1698 C CA . VAL A 1 217 ? 9.445 -33.625 -9.078 1 98.81 217 VAL A CA 1
ATOM 1699 C C . VAL A 1 217 ? 9.773 -35.094 -9.352 1 98.81 217 VAL A C 1
ATOM 1701 O O . VAL A 1 217 ? 9.367 -35.625 -10.375 1 98.81 217 VAL A O 1
ATOM 1704 N N . LEU A 1 218 ? 10.508 -35.75 -8.383 1 98.06 218 LEU A N 1
ATOM 1705 C CA . LEU A 1 218 ? 10.953 -37.125 -8.594 1 98.06 218 LEU A CA 1
ATOM 1706 C C . LEU A 1 218 ? 10.148 -38.094 -7.734 1 98.06 218 LEU A C 1
ATOM 1708 O O . LEU A 1 218 ? 9.625 -37.688 -6.684 1 98.06 218 LEU A O 1
ATOM 1712 N N . MET B 1 1 ? -10.664 3.17 -15.375 1 51.72 1 MET B N 1
ATOM 1713 C CA . MET B 1 1 ? -10.641 3.553 -13.969 1 51.72 1 MET B CA 1
ATOM 1714 C C . MET B 1 1 ? -10.336 5.039 -13.812 1 51.72 1 MET B C 1
ATOM 1716 O O . MET B 1 1 ? -9.492 5.582 -14.523 1 51.72 1 MET B O 1
ATOM 1720 N N . THR B 1 2 ? -11.156 5.605 -12.844 1 59.03 2 THR B N 1
ATOM 1721 C CA . THR B 1 2 ? -10.922 7.039 -12.703 1 59.03 2 THR B CA 1
ATOM 1722 C C . THR B 1 2 ? -9.719 7.309 -11.805 1 59.03 2 THR B C 1
ATOM 1724 O O . THR B 1 2 ? -9.328 6.449 -11.008 1 59.03 2 THR B O 1
ATOM 1727 N N . ASP B 1 3 ? -9.258 8.266 -11.984 1 82.44 3 ASP B N 1
ATOM 1728 C CA . ASP B 1 3 ? -8.117 8.766 -11.211 1 82.44 3 ASP B CA 1
ATOM 1729 C C . ASP B 1 3 ? -8.438 8.766 -9.719 1 82.44 3 ASP B C 1
ATOM 1731 O O . ASP B 1 3 ? -7.594 8.391 -8.898 1 82.44 3 ASP B O 1
ATOM 1735 N N . LYS B 1 4 ? -9.789 8.805 -9.414 1 89.31 4 LYS B N 1
ATOM 1736 C CA . LYS B 1 4 ? -10.172 8.844 -8 1 89.31 4 LYS B CA 1
ATOM 1737 C C . LYS B 1 4 ? -10.117 7.449 -7.383 1 89.31 4 LYS B C 1
ATOM 1739 O O . LYS B 1 4 ? -9.695 7.289 -6.234 1 89.31 4 LYS B O 1
ATOM 1744 N N . THR B 1 5 ? -10.547 6.48 -8.164 1 89.56 5 THR B N 1
ATOM 1745 C CA . THR B 1 5 ? -10.562 5.105 -7.68 1 89.56 5 THR B CA 1
ATOM 1746 C C . THR B 1 5 ? -9.156 4.641 -7.324 1 89.56 5 THR B C 1
ATOM 1748 O O . THR B 1 5 ? -8.93 4.082 -6.25 1 89.56 5 THR B O 1
ATOM 1751 N N . LEU B 1 6 ? -8.32 4.91 -8.172 1 90.88 6 LEU B N 1
ATOM 1752 C CA . LEU B 1 6 ? -6.934 4.512 -7.945 1 90.88 6 LEU B CA 1
ATOM 1753 C C . LEU B 1 6 ? -6.34 5.254 -6.754 1 90.88 6 LEU B C 1
ATOM 1755 O O . LEU B 1 6 ? -5.625 4.664 -5.941 1 90.88 6 LEU B O 1
ATOM 1759 N N . THR B 1 7 ? -6.637 6.551 -6.66 1 94 7 THR B N 1
ATOM 1760 C CA . THR B 1 7 ? -6.16 7.355 -5.539 1 94 7 THR B CA 1
ATOM 1761 C C . THR B 1 7 ? -6.691 6.805 -4.219 1 94 7 THR B C 1
ATOM 1763 O O . THR B 1 7 ? -5.945 6.691 -3.244 1 94 7 THR B O 1
ATOM 1766 N N . TYR B 1 8 ? -7.945 6.484 -4.254 1 94.12 8 TYR B N 1
ATOM 1767 C CA . TYR B 1 8 ? -8.562 5.953 -3.043 1 94.12 8 TYR B CA 1
ATOM 1768 C C . TYR B 1 8 ? -7.926 4.625 -2.646 1 94.12 8 TYR B C 1
ATOM 1770 O O . TYR B 1 8 ? -7.668 4.383 -1.465 1 94.12 8 TYR B O 1
ATOM 1778 N N . GLN B 1 9 ? -7.641 3.762 -3.596 1 92.69 9 GLN B N 1
ATOM 1779 C CA . GLN B 1 9 ? -7.039 2.459 -3.33 1 92.69 9 GLN B CA 1
ATOM 1780 C C . GLN B 1 9 ? -5.648 2.605 -2.721 1 92.69 9 GLN B C 1
ATOM 1782 O O . GLN B 1 9 ? -5.324 1.945 -1.731 1 92.69 9 GLN B O 1
ATOM 1787 N N . MET B 1 10 ? -4.887 3.44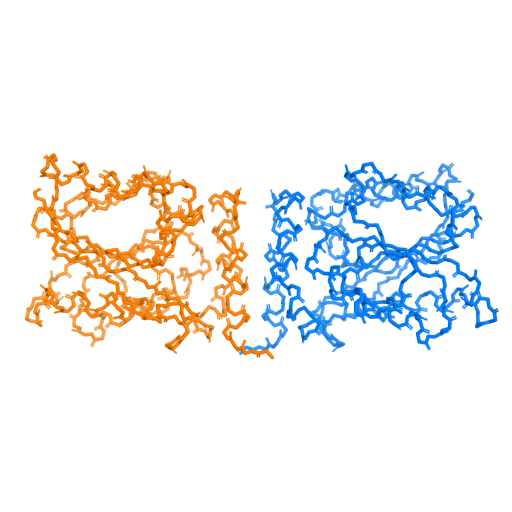5 -3.32 1 92.06 10 MET B N 1
ATOM 1788 C CA . MET B 1 10 ? -3.533 3.666 -2.814 1 92.06 10 MET B CA 1
ATOM 1789 C C . MET B 1 10 ? -3.568 4.25 -1.405 1 92.06 10 MET B C 1
ATOM 1791 O O . MET B 1 10 ? -2.791 3.84 -0.542 1 92.06 10 MET B O 1
ATOM 1795 N N . ASN B 1 11 ? -4.445 5.207 -1.254 1 94.88 11 ASN B N 1
ATOM 1796 C CA . ASN B 1 11 ? -4.625 5.777 0.078 1 94.88 11 ASN B CA 1
ATOM 1797 C C . ASN B 1 11 ? -5.004 4.707 1.098 1 94.88 11 ASN B C 1
ATOM 1799 O O . ASN B 1 11 ? -4.484 4.691 2.215 1 94.88 11 ASN B O 1
ATOM 1803 N N . GLN B 1 12 ? -5.859 3.816 0.73 1 93.06 12 GLN B N 1
ATOM 1804 C CA . GLN B 1 12 ? -6.316 2.764 1.63 1 93.06 12 GLN B CA 1
ATOM 1805 C C . GLN B 1 12 ? -5.16 1.863 2.057 1 93.06 12 GLN B C 1
ATOM 1807 O O . GLN B 1 12 ? -5.133 1.371 3.188 1 93.06 12 GLN B O 1
ATOM 1812 N N . MET B 1 13 ? -4.219 1.652 1.177 1 93.31 13 MET B N 1
ATOM 1813 C CA . MET B 1 13 ? -3.064 0.82 1.499 1 93.31 13 MET B CA 1
ATOM 1814 C C . MET B 1 13 ? -2.25 1.434 2.633 1 93.31 13 MET B C 1
ATOM 1816 O O . MET B 1 13 ? -1.708 0.714 3.475 1 93.31 13 MET B O 1
ATOM 1820 N N . CYS B 1 14 ? -2.227 2.76 2.701 1 95.38 14 CYS B N 1
ATOM 1821 C CA . CYS B 1 14 ? -1.466 3.451 3.734 1 95.38 14 CYS B CA 1
ATOM 1822 C C . CYS B 1 14 ? -2.232 3.477 5.051 1 95.38 14 CYS B C 1
ATOM 1824 O O . CYS B 1 14 ? -1.656 3.752 6.105 1 95.38 14 CYS B O 1
ATOM 1826 N N . PHE B 1 15 ? -3.537 3.145 5.016 1 94.94 15 PHE B N 1
ATOM 1827 C CA . PHE B 1 15 ? -4.391 3.252 6.195 1 94.94 15 PHE B CA 1
ATOM 1828 C C . PHE B 1 15 ? -4.863 1.877 6.648 1 94.94 15 PHE B C 1
ATOM 1830 O O . PHE B 1 15 ? -5.828 1.765 7.406 1 94.94 15 PHE B O 1
ATOM 1837 N N . GLN B 1 16 ? -4.215 0.897 6.18 1 91.69 16 GLN B N 1
ATOM 1838 C CA . GLN B 1 16 ? -4.59 -0.458 6.566 1 91.69 16 GLN B CA 1
ATOM 1839 C C . GLN B 1 16 ? -4.395 -0.673 8.062 1 91.69 16 GLN B C 1
ATOM 1841 O O . GLN B 1 16 ? -3.373 -0.274 8.625 1 91.69 16 GLN B O 1
ATOM 1846 N N . PRO B 1 17 ? -5.34 -1.335 8.664 1 91.19 17 PRO B N 1
ATOM 1847 C CA . PRO B 1 17 ? -5.199 -1.588 10.102 1 91.19 17 PRO B CA 1
ATOM 1848 C C . PRO B 1 17 ? -3.965 -2.418 10.438 1 91.19 17 PRO B C 1
ATOM 1850 O O . PRO B 1 17 ? -3.613 -3.34 9.695 1 91.19 17 PRO B O 1
ATOM 1853 N N . GLY B 1 18 ? -3.344 -2.041 11.469 1 91.62 18 GLY B N 1
ATOM 1854 C CA . GLY B 1 18 ? -2.271 -2.859 12.008 1 91.62 18 GLY B CA 1
ATOM 1855 C C . GLY B 1 18 ? -0.895 -2.428 11.539 1 91.62 18 GLY B C 1
ATOM 1856 O O . GLY B 1 18 ? 0.118 -2.955 12 1 91.62 18 GLY B O 1
ATOM 1857 N N . LEU B 1 19 ? -0.829 -1.472 10.602 1 94.56 19 LEU B N 1
ATOM 1858 C CA . LEU B 1 19 ? 0.473 -0.978 10.164 1 94.56 19 LEU B CA 1
ATOM 1859 C C . LEU B 1 19 ? 1.213 -0.304 11.312 1 94.56 19 LEU B C 1
ATOM 1861 O O . LEU B 1 19 ? 0.607 0.417 12.109 1 94.56 19 LEU B O 1
ATOM 1865 N N . LYS B 1 20 ? 2.463 -0.502 11.43 1 93.88 20 LYS B N 1
ATOM 1866 C CA . LYS B 1 20 ? 3.326 0.222 12.359 1 93.88 20 LYS B CA 1
ATOM 1867 C C . LYS B 1 20 ? 3.715 1.587 11.797 1 93.88 20 LYS B C 1
ATOM 1869 O O . LYS B 1 20 ? 3.662 1.804 10.586 1 93.88 20 LYS B O 1
ATOM 1874 N N . PRO B 1 21 ? 4.145 2.49 12.664 1 92.56 21 PRO B N 1
ATOM 1875 C CA . PRO B 1 21 ? 4.508 3.836 12.219 1 92.56 21 PRO B CA 1
ATOM 1876 C C . PRO B 1 21 ? 5.539 3.822 11.086 1 92.56 21 PRO B C 1
ATOM 1878 O O . PRO B 1 21 ? 5.371 4.523 10.086 1 92.56 21 PRO B O 1
ATOM 1881 N N . LYS B 1 22 ? 6.523 2.992 11.203 1 93.44 22 LYS B N 1
ATOM 1882 C CA . LYS B 1 22 ? 7.566 2.928 10.18 1 93.44 22 LYS B CA 1
ATOM 1883 C C . LYS B 1 22 ? 6.996 2.475 8.844 1 93.44 22 LYS B C 1
ATOM 1885 O O . LYS B 1 22 ? 7.453 2.91 7.785 1 93.44 22 LYS B O 1
ATOM 1890 N N . GLN B 1 23 ? 5.992 1.578 8.852 1 94.56 23 GLN B N 1
ATOM 1891 C CA . GLN B 1 23 ? 5.355 1.085 7.633 1 94.56 23 GLN B CA 1
ATOM 1892 C C . GLN B 1 23 ? 4.488 2.162 6.992 1 94.56 23 GLN B C 1
ATOM 1894 O O . GLN B 1 23 ? 4.426 2.27 5.766 1 94.56 23 GLN B O 1
ATOM 1899 N N . VAL B 1 24 ? 3.816 2.951 7.824 1 95.88 24 VAL B N 1
ATOM 1900 C CA . VAL B 1 24 ? 3.031 4.074 7.316 1 95.88 24 VAL B CA 1
ATOM 1901 C C . VAL B 1 24 ? 3.949 5.066 6.609 1 95.88 24 VAL B C 1
ATOM 1903 O O . VAL B 1 24 ? 3.656 5.508 5.496 1 95.88 24 VAL B O 1
ATOM 1906 N N . ILE B 1 25 ? 5.074 5.344 7.262 1 96.31 25 ILE B N 1
ATOM 1907 C CA . ILE B 1 25 ? 6.047 6.27 6.688 1 96.31 25 ILE B CA 1
ATOM 1908 C C . ILE B 1 25 ? 6.555 5.727 5.355 1 96.31 25 ILE B C 1
ATOM 1910 O O . ILE B 1 25 ? 6.648 6.465 4.371 1 96.31 25 ILE B O 1
ATOM 1914 N N . SER B 1 26 ? 6.816 4.469 5.32 1 95.44 26 SER B N 1
ATOM 1915 C CA . SER B 1 26 ? 7.324 3.832 4.109 1 95.44 26 SER B CA 1
ATOM 1916 C C . SER B 1 26 ? 6.305 3.904 2.977 1 95.44 26 SER B C 1
ATOM 1918 O O . SER B 1 26 ? 6.672 4.035 1.809 1 95.44 26 SER B O 1
ATOM 1920 N N . CYS B 1 27 ? 5.047 3.754 3.289 1 95.88 27 CYS B N 1
ATOM 1921 C CA . CYS B 1 27 ? 3.998 3.918 2.289 1 95.88 27 CYS B CA 1
ATOM 1922 C C . CYS B 1 27 ? 4.094 5.281 1.615 1 95.88 27 CYS B C 1
ATOM 1924 O O . CYS B 1 27 ? 4.07 5.375 0.386 1 95.88 27 CYS B O 1
ATOM 1926 N N . TYR B 1 28 ? 4.285 6.289 2.391 1 97.19 28 TYR B N 1
ATOM 1927 C CA . TYR B 1 28 ? 4.328 7.645 1.846 1 97.19 28 TYR B CA 1
ATOM 1928 C C . TYR B 1 28 ? 5.641 7.895 1.111 1 97.19 28 TYR B C 1
ATOM 1930 O O . TYR B 1 28 ? 5.676 8.633 0.124 1 97.19 28 TYR B O 1
ATOM 1938 N N . ASP B 1 29 ? 6.734 7.234 1.592 1 96.81 29 ASP B N 1
ATOM 1939 C CA . ASP B 1 29 ? 7.973 7.281 0.821 1 96.81 29 ASP B CA 1
ATOM 1940 C C . ASP B 1 29 ? 7.766 6.727 -0.587 1 96.81 29 ASP B C 1
ATOM 1942 O O . ASP B 1 29 ? 8.188 7.34 -1.569 1 96.81 29 ASP B O 1
ATOM 1946 N N . SER B 1 30 ? 7.062 5.648 -0.644 1 93.69 30 SER B N 1
ATOM 1947 C CA . SER B 1 30 ? 6.82 4.988 -1.922 1 93.69 30 SER B CA 1
ATOM 1948 C C . SER B 1 30 ? 5.875 5.809 -2.795 1 93.69 30 SER B C 1
ATOM 1950 O O . SER B 1 30 ? 6.027 5.848 -4.02 1 93.69 30 SER B O 1
ATOM 1952 N N . TRP B 1 31 ? 4.969 6.5 -2.205 1 94.69 31 TRP B N 1
ATOM 1953 C CA . TRP B 1 31 ? 3.906 7.215 -2.906 1 94.69 31 TRP B CA 1
ATOM 1954 C C . TRP B 1 31 ? 4.363 8.617 -3.307 1 94.69 31 TRP B C 1
ATOM 1956 O O . TRP B 1 31 ? 3.729 9.266 -4.141 1 94.69 31 TRP B O 1
ATOM 1966 N N . SER B 1 32 ? 5.453 9.125 -2.801 1 95.69 32 SER B N 1
ATOM 1967 C CA . SER B 1 32 ? 5.801 10.547 -2.777 1 95.69 32 SER B CA 1
ATOM 1968 C C . SER B 1 32 ? 5.895 11.117 -4.191 1 95.69 32 SER B C 1
ATOM 1970 O O . SER B 1 32 ? 5.383 12.203 -4.465 1 95.69 32 SER B O 1
ATOM 1972 N N . ALA B 1 33 ? 6.438 10.367 -5.121 1 92.62 33 ALA B N 1
ATOM 1973 C CA . ALA B 1 33 ? 6.734 10.891 -6.453 1 92.62 33 ALA B CA 1
ATOM 1974 C C . ALA B 1 33 ? 5.453 11.141 -7.242 1 92.62 33 ALA B C 1
ATOM 1976 O O . ALA B 1 33 ? 5.422 11.992 -8.141 1 92.62 33 ALA B O 1
ATOM 1977 N N . SER B 1 34 ? 4.402 10.445 -6.875 1 93.88 34 SER B N 1
ATOM 1978 C CA . SER B 1 34 ? 3.158 10.562 -7.633 1 93.88 34 SER B CA 1
ATOM 1979 C C . SER B 1 34 ? 2.072 11.25 -6.809 1 93.88 34 SER B C 1
ATOM 1981 O O . SER B 1 34 ? 0.959 11.461 -7.297 1 93.88 34 SER B O 1
ATOM 1983 N N . TYR B 1 35 ? 2.387 11.586 -5.648 1 95.88 35 TYR B N 1
ATOM 1984 C CA . TYR B 1 35 ? 1.391 12.039 -4.684 1 95.88 35 TYR B CA 1
ATOM 1985 C C . TYR B 1 35 ? 0.658 13.273 -5.199 1 95.88 35 TYR B C 1
ATOM 1987 O O . TYR B 1 35 ? -0.573 13.289 -5.266 1 95.88 35 TYR B O 1
ATOM 1995 N N . ASP B 1 36 ? 1.418 14.281 -5.645 1 95.75 36 ASP B N 1
ATOM 1996 C CA . ASP B 1 36 ? 0.814 15.562 -6.016 1 95.75 36 ASP B CA 1
ATOM 1997 C C . ASP B 1 36 ? -0.052 15.414 -7.266 1 95.75 36 ASP B C 1
ATOM 1999 O O . ASP B 1 36 ? -1.032 16.141 -7.434 1 95.75 36 ASP B O 1
ATOM 2003 N N . GLU B 1 37 ? 0.265 14.508 -8.086 1 93.69 37 GLU B N 1
ATOM 2004 C CA . GLU B 1 37 ? -0.518 14.289 -9.305 1 93.69 37 GLU B CA 1
ATOM 2005 C C . GLU B 1 37 ? -1.84 13.594 -8.992 1 93.69 37 GLU B C 1
ATOM 2007 O O . GLU B 1 37 ? -2.828 13.781 -9.703 1 93.69 37 GLU B O 1
ATOM 2012 N N . MET B 1 38 ? -1.856 12.852 -7.922 1 93.88 38 MET B N 1
ATOM 2013 C CA . MET B 1 38 ? -3.037 12.07 -7.566 1 93.88 38 MET B CA 1
ATOM 2014 C C . MET B 1 38 ? -3.928 12.836 -6.594 1 93.88 38 MET B C 1
ATOM 2016 O O . MET B 1 38 ? -5.156 12.781 -6.691 1 93.88 38 MET B O 1
ATOM 2020 N N . MET B 1 39 ? -3.248 13.578 -5.715 1 95.81 39 MET B N 1
ATOM 2021 C CA . MET B 1 39 ? -3.951 14.297 -4.66 1 95.81 39 MET B CA 1
ATOM 2022 C C . MET B 1 39 ? -4.199 15.75 -5.062 1 95.81 39 MET B C 1
ATOM 2024 O O . MET B 1 39 ? -3.656 16.672 -4.453 1 95.81 39 MET B O 1
ATOM 2028 N N . VAL B 1 40 ? -5.094 15.945 -6.016 1 94.69 40 VAL B N 1
ATOM 2029 C CA . VAL B 1 40 ? -5.359 17.25 -6.621 1 94.69 40 VAL B CA 1
ATOM 2030 C C . VAL B 1 40 ? -6.734 17.75 -6.195 1 94.69 40 VAL B C 1
ATOM 2032 O O . VAL B 1 40 ? -7.539 16.984 -5.648 1 94.69 40 VAL B O 1
ATOM 2035 N N . ASP B 1 41 ? -6.906 18.969 -6.457 1 93.06 41 ASP B N 1
ATOM 2036 C CA . ASP B 1 41 ? -8.211 19.562 -6.191 1 93.06 41 ASP B CA 1
ATOM 2037 C C . ASP B 1 41 ? -9.328 18.75 -6.852 1 93.06 41 ASP B C 1
ATOM 2039 O O . ASP B 1 41 ? -9.195 18.328 -8 1 93.06 41 ASP B O 1
ATOM 2043 N N . GLY B 1 42 ? -10.398 18.562 -6.156 1 94.44 42 GLY B N 1
ATOM 2044 C CA . GLY B 1 42 ? -11.484 17.719 -6.645 1 94.44 42 GLY B CA 1
ATOM 2045 C C . GLY B 1 42 ? -11.414 16.297 -6.117 1 94.44 42 GLY B C 1
ATOM 2046 O O . GLY B 1 42 ? -12.445 15.648 -5.949 1 94.44 42 GLY B O 1
ATOM 2047 N N . THR B 1 43 ? -10.203 15.75 -5.918 1 96.44 43 THR B N 1
ATOM 2048 C CA . THR B 1 43 ? -9.984 14.43 -5.328 1 96.44 43 THR B CA 1
ATOM 2049 C C . THR B 1 43 ? -9.68 14.547 -3.84 1 96.44 43 THR B C 1
ATOM 2051 O O . THR B 1 43 ? -10.273 13.836 -3.021 1 96.44 43 THR B O 1
ATOM 2054 N N . TYR B 1 44 ? -8.805 15.422 -3.545 1 97.69 44 TYR B N 1
ATOM 2055 C CA . TYR B 1 44 ? -8.398 15.719 -2.176 1 97.69 44 TYR B CA 1
ATOM 2056 C C . TYR B 1 44 ? -8.414 17.219 -1.909 1 97.69 44 TYR B C 1
ATOM 2058 O O . TYR B 1 44 ? -7.562 17.953 -2.42 1 97.69 44 TYR B O 1
ATOM 2066 N N . ASN B 1 45 ? -9.305 17.672 -1.014 1 98.56 45 ASN B N 1
ATOM 2067 C CA . ASN B 1 45 ? -9.531 19.109 -0.833 1 98.56 45 ASN B CA 1
ATOM 2068 C C . ASN B 1 45 ? -9.117 19.562 0.562 1 98.56 45 ASN B C 1
ATOM 2070 O O . ASN B 1 45 ? -9.359 20.719 0.938 1 98.56 45 ASN B O 1
ATOM 2074 N N . GLY B 1 46 ? -8.484 18.719 1.314 1 98.62 46 GLY B N 1
ATOM 2075 C CA . GLY B 1 46 ? -8.109 19 2.693 1 98.62 46 GLY B CA 1
ATOM 2076 C C . GLY B 1 46 ? -7.27 20.25 2.844 1 98.62 46 GLY B C 1
ATOM 2077 O O . GLY B 1 46 ? -7.609 21.141 3.623 1 98.62 46 GLY B O 1
ATOM 2078 N N . PRO B 1 47 ? -6.207 20.375 2.057 1 98.69 47 PRO B N 1
ATOM 2079 C CA . PRO B 1 47 ? -5.34 21.547 2.18 1 98.69 47 PRO B CA 1
ATOM 2080 C C . PRO B 1 47 ? -6.082 22.859 1.904 1 98.69 47 PRO B C 1
ATOM 2082 O O . PRO B 1 47 ? -5.879 23.844 2.615 1 98.69 47 PRO B O 1
ATOM 2085 N N . LYS B 1 48 ? -6.926 22.844 0.945 1 98.62 48 LYS B N 1
ATOM 2086 C CA . LYS B 1 48 ? -7.707 24.031 0.646 1 98.62 48 LYS B CA 1
ATOM 2087 C C . LYS B 1 48 ? -8.648 24.391 1.798 1 98.62 48 LYS B C 1
ATOM 2089 O O . LYS B 1 48 ? -8.812 25.562 2.139 1 98.62 48 LYS B O 1
ATOM 2094 N N . MET B 1 49 ? -9.258 23.391 2.352 1 98.81 49 MET B N 1
ATOM 2095 C CA . MET B 1 49 ? -10.172 23.578 3.473 1 98.81 49 MET B CA 1
ATOM 2096 C C . MET B 1 49 ? -9.438 24.141 4.688 1 98.81 49 MET B C 1
ATOM 2098 O O . MET B 1 49 ? -9.953 25.016 5.383 1 98.81 49 MET B O 1
ATOM 2102 N N . ALA B 1 50 ? -8.297 23.609 4.926 1 98.88 50 ALA B N 1
ATOM 2103 C CA . ALA B 1 50 ? -7.461 24.109 6.016 1 98.88 50 ALA B CA 1
ATOM 2104 C C . ALA B 1 50 ? -7.051 25.562 5.773 1 98.88 50 ALA B C 1
ATOM 2106 O O . ALA B 1 50 ? -7.086 26.391 6.691 1 98.88 50 ALA B O 1
ATOM 2107 N N . LEU B 1 51 ? -6.648 25.844 4.539 1 98.88 51 LEU B N 1
ATOM 2108 C CA . LEU B 1 51 ? -6.281 27.203 4.191 1 98.88 51 LEU B CA 1
ATOM 2109 C C . LEU B 1 51 ? -7.422 28.172 4.488 1 98.88 51 LEU B C 1
ATOM 2111 O O . LEU B 1 51 ? -7.219 29.203 5.121 1 98.88 51 LEU B O 1
ATOM 2115 N N . GLU B 1 52 ? -8.594 27.812 3.988 1 98.81 52 GLU B N 1
ATOM 2116 C CA . GLU B 1 52 ? -9.758 28.672 4.184 1 98.81 52 GLU B CA 1
ATOM 2117 C C . GLU B 1 52 ? -10 28.938 5.664 1 98.81 52 GLU B C 1
ATOM 2119 O O . GLU B 1 52 ? -10.305 30.078 6.055 1 98.81 52 GLU B O 1
ATOM 2124 N N . GLU B 1 53 ? -9.867 27.875 6.434 1 98.88 53 GLU B N 1
ATOM 2125 C CA . GLU B 1 53 ? -10.078 28.016 7.871 1 98.88 53 GLU B CA 1
ATOM 2126 C C . GLU B 1 53 ? -9.031 28.938 8.484 1 98.88 53 GLU B C 1
ATOM 2128 O O . GLU B 1 53 ? -9.359 29.797 9.32 1 98.88 53 GLU B O 1
ATOM 2133 N N . VAL B 1 54 ? -7.766 28.812 8.141 1 98.94 54 VAL B N 1
ATOM 2134 C CA . VAL B 1 54 ? -6.703 29.672 8.648 1 98.94 54 VAL B CA 1
ATOM 2135 C C . VAL B 1 54 ? -6.98 31.125 8.266 1 98.94 54 VAL B C 1
ATOM 2137 O O . VAL B 1 54 ? -6.871 32.031 9.094 1 98.94 54 VAL B O 1
ATOM 2140 N N . LEU B 1 55 ? -7.383 31.344 7.008 1 98.81 55 LEU B N 1
ATOM 2141 C CA . LEU B 1 55 ? -7.613 32.688 6.5 1 98.81 55 LEU B CA 1
ATOM 2142 C C . LEU B 1 55 ? -8.781 33.344 7.223 1 98.81 55 LEU B C 1
ATOM 2144 O O . LEU B 1 55 ? -8.805 34.562 7.395 1 98.81 55 LEU B O 1
ATOM 2148 N N . ASP B 1 56 ? -9.734 32.531 7.598 1 98.56 56 ASP B N 1
ATOM 2149 C CA . ASP B 1 56 ? -10.883 33.062 8.336 1 98.56 56 ASP B CA 1
ATOM 2150 C C . ASP B 1 56 ? -10.461 33.625 9.688 1 98.56 56 ASP B C 1
ATOM 2152 O O . ASP B 1 56 ? -11.133 34.5 10.242 1 98.56 56 ASP B O 1
ATOM 2156 N N . HIS B 1 57 ? -9.305 33.156 10.203 1 98.56 57 HIS B N 1
ATOM 2157 C CA . HIS B 1 57 ? -8.953 33.5 11.578 1 98.56 57 HIS B CA 1
ATOM 2158 C C . HIS B 1 57 ? -7.727 34.406 11.617 1 98.56 57 HIS B C 1
ATOM 2160 O O . HIS B 1 57 ? -7.43 35 12.656 1 98.56 57 HIS B O 1
ATOM 2166 N N . VAL B 1 58 ? -6.996 34.5 10.508 1 98.75 58 VAL B N 1
ATOM 2167 C CA . VAL B 1 58 ? -5.789 35.312 10.477 1 98.75 58 VAL B CA 1
ATOM 2168 C C . VAL B 1 58 ? -5.914 36.406 9.398 1 98.75 58 VAL B C 1
ATOM 2170 O O . VAL B 1 58 ? -5.691 36.125 8.219 1 98.75 58 VAL B O 1
ATOM 2173 N N . PRO B 1 59 ? -6.188 37.625 9.805 1 98.25 59 PRO B N 1
ATOM 2174 C CA . PRO B 1 59 ? -6.332 38.688 8.812 1 98.25 59 PRO B CA 1
ATOM 2175 C C . PRO B 1 59 ? -5.051 38.938 8.031 1 98.25 59 PRO B C 1
ATOM 2177 O O . PRO B 1 59 ? -3.957 38.625 8.508 1 98.25 59 PRO B O 1
ATOM 2180 N N . VAL B 1 60 ? -5.207 39.531 6.934 1 98.12 60 VAL B N 1
ATOM 2181 C CA . VAL B 1 60 ? -4.152 39.688 5.941 1 98.12 60 VAL B CA 1
ATOM 2182 C C . VAL B 1 60 ? -2.959 40.406 6.566 1 98.12 60 VAL B C 1
ATOM 2184 O O . VAL B 1 60 ? -1.81 40.031 6.352 1 98.12 60 VAL B O 1
ATOM 2187 N N . HIS B 1 61 ? -3.191 41.375 7.406 1 98 61 HIS B N 1
ATOM 2188 C CA . HIS B 1 61 ? -2.125 42.25 7.914 1 98 61 HIS B CA 1
ATOM 2189 C C . HIS B 1 61 ? -1.303 41.531 8.977 1 98 61 HIS B C 1
ATOM 2191 O O . HIS B 1 61 ? -0.211 41.969 9.336 1 98 61 HIS B O 1
ATOM 2197 N N . LEU B 1 62 ? -1.758 40.344 9.453 1 98.5 62 LEU B N 1
ATOM 2198 C CA . LEU B 1 62 ? -1.05 39.594 10.492 1 98.5 62 LEU B CA 1
ATOM 2199 C C . LEU B 1 62 ? -0.353 38.375 9.922 1 98.5 62 LEU B C 1
ATOM 2201 O O . LEU B 1 62 ? 0.416 37.719 10.617 1 98.5 62 LEU B O 1
ATOM 2205 N N . ARG B 1 63 ? -0.582 38.094 8.695 1 98.75 63 ARG B N 1
ATOM 2206 C CA . ARG B 1 63 ? -0.173 36.812 8.117 1 98.75 63 ARG B CA 1
ATOM 2207 C C . ARG B 1 63 ? 1.346 36.719 8.016 1 98.75 63 ARG B C 1
ATOM 2209 O O . ARG B 1 63 ? 1.923 35.656 8.25 1 98.75 63 ARG B O 1
ATOM 2216 N N . SER B 1 64 ? 2.025 37.75 7.738 1 98.56 64 SER B N 1
ATOM 2217 C CA . SER B 1 64 ? 3.473 37.719 7.551 1 98.56 64 SER B CA 1
ATOM 2218 C C . SER B 1 64 ? 4.199 37.5 8.867 1 98.56 64 SER B C 1
ATOM 2220 O O . SER B 1 64 ? 5.355 37.062 8.883 1 98.56 64 SER B O 1
ATOM 2222 N N . THR B 1 65 ? 3.514 37.719 10.008 1 98.69 65 THR B N 1
ATOM 2223 C CA . THR B 1 65 ? 4.145 37.562 11.312 1 98.69 65 THR B CA 1
ATOM 2224 C C . THR B 1 65 ? 3.516 36.406 12.07 1 98.69 65 THR B C 1
ATOM 2226 O O . THR B 1 65 ? 3.941 36.062 13.18 1 98.69 65 THR B O 1
ATOM 2229 N N . CYS B 1 66 ? 2.52 35.781 11.508 1 98.88 66 CYS B N 1
ATOM 2230 C CA . CYS B 1 66 ? 1.868 34.625 12.094 1 98.88 66 CYS B CA 1
ATOM 2231 C C . CYS B 1 66 ? 2.717 33.375 11.906 1 98.88 66 CYS B C 1
ATOM 2233 O O . CYS B 1 66 ? 2.99 32.969 10.773 1 98.88 66 CYS B O 1
ATOM 2235 N N . ARG B 1 67 ? 3.184 32.781 12.984 1 98.88 67 ARG B N 1
ATOM 2236 C CA . ARG B 1 67 ? 3.979 31.547 12.914 1 98.88 67 ARG B CA 1
ATOM 2237 C C . ARG B 1 67 ? 3.082 30.312 12.844 1 98.88 67 ARG B C 1
ATOM 2239 O O . ARG B 1 67 ? 2.264 30.094 13.742 1 98.88 67 ARG B O 1
ATOM 2246 N N . VAL B 1 68 ? 3.215 29.562 11.789 1 98.94 68 VAL B N 1
ATOM 2247 C CA . VAL B 1 68 ? 2.34 28.422 11.555 1 98.94 68 VAL B CA 1
ATOM 2248 C C . VAL B 1 68 ? 3.162 27.125 11.555 1 98.94 68 VAL B C 1
ATOM 2250 O O . VAL B 1 68 ? 4.254 27.078 10.984 1 98.94 68 VAL B O 1
ATOM 2253 N N . LEU B 1 69 ? 2.703 26.109 12.258 1 98.88 69 LEU B N 1
ATOM 2254 C CA . LEU B 1 69 ? 3.242 24.766 12.164 1 98.88 69 LEU B CA 1
ATOM 2255 C C . LEU B 1 69 ? 2.322 23.875 11.336 1 98.88 69 LEU B C 1
ATOM 2257 O O . LEU B 1 69 ? 1.144 23.719 11.664 1 98.88 69 LEU B O 1
ATOM 2261 N N . ASP B 1 70 ? 2.826 23.391 10.258 1 98.88 70 ASP B N 1
ATOM 2262 C CA . ASP B 1 70 ? 2.152 22.438 9.391 1 98.88 70 ASP B CA 1
ATOM 2263 C C . ASP B 1 70 ? 2.514 21 9.781 1 98.88 70 ASP B C 1
ATOM 2265 O O . ASP B 1 70 ? 3.566 20.5 9.383 1 98.88 70 ASP B O 1
ATOM 2269 N N . VAL B 1 71 ? 1.629 20.328 10.523 1 98.25 71 VAL B N 1
ATOM 2270 C CA . VAL B 1 71 ? 1.857 18.969 11 1 98.25 71 VAL B CA 1
ATOM 2271 C C . VAL B 1 71 ? 1.432 17.969 9.93 1 98.25 71 VAL B C 1
ATOM 2273 O O . VAL B 1 71 ? 0.33 18.062 9.383 1 98.25 71 VAL B O 1
ATOM 2276 N N . ALA B 1 72 ? 2.314 17 9.742 1 97.81 72 ALA B N 1
ATOM 2277 C CA . ALA B 1 72 ? 2.107 16.062 8.633 1 97.81 72 ALA B CA 1
ATOM 2278 C C . ALA B 1 72 ? 1.977 16.812 7.309 1 97.81 72 ALA B C 1
ATOM 2280 O O . ALA B 1 72 ? 0.992 16.641 6.586 1 97.81 72 ALA B O 1
ATOM 2281 N N . ALA B 1 73 ? 3.051 17.5 6.949 1 98.69 73 ALA B N 1
ATOM 2282 C CA . ALA B 1 73 ? 3.002 18.516 5.895 1 98.69 73 ALA B CA 1
ATOM 2283 C C . ALA B 1 73 ? 3.01 17.859 4.516 1 98.69 73 ALA B C 1
ATOM 2285 O O . ALA B 1 73 ? 2.678 18.5 3.516 1 98.69 73 ALA B O 1
ATOM 2286 N N . GLY B 1 74 ? 3.416 16.594 4.477 1 98.38 74 GLY B N 1
ATOM 2287 C CA . GLY B 1 74 ? 3.457 15.914 3.195 1 98.38 74 GLY B CA 1
ATOM 2288 C C . GLY B 1 74 ? 4.367 16.578 2.188 1 98.38 74 GLY B C 1
ATOM 2289 O O . GLY B 1 74 ? 5.52 16.891 2.492 1 98.38 74 GLY B O 1
ATOM 2290 N N . THR B 1 75 ? 3.871 16.766 1.013 1 98.56 75 THR B N 1
ATOM 2291 C CA . THR B 1 75 ? 4.668 17.375 -0.041 1 98.56 75 THR B CA 1
ATOM 2292 C C . THR B 1 75 ? 4.664 18.906 0.101 1 98.56 75 THR B C 1
ATOM 2294 O O . THR B 1 75 ? 5.32 19.609 -0.673 1 98.56 75 THR B O 1
ATOM 2297 N N . GLY B 1 76 ? 3.898 19.422 1.019 1 98.69 76 GLY B N 1
ATOM 2298 C CA . GLY B 1 76 ? 3.895 20.859 1.277 1 98.69 76 GLY B CA 1
ATOM 2299 C C . GLY B 1 76 ? 2.803 21.594 0.526 1 98.69 76 GLY B C 1
ATOM 2300 O O . GLY B 1 76 ? 2.941 22.781 0.23 1 98.69 76 GLY B O 1
ATOM 2301 N N . GLN B 1 77 ? 1.731 20.938 0.215 1 98.38 77 GLN B N 1
ATOM 2302 C CA . GLN B 1 77 ? 0.635 21.578 -0.5 1 98.38 77 GLN B CA 1
ATOM 2303 C C . GLN B 1 77 ? 0.063 22.75 0.303 1 98.38 77 GLN B C 1
ATOM 2305 O O . GLN B 1 77 ? -0.095 23.859 -0.221 1 98.38 77 GLN B O 1
ATOM 2310 N N . LEU B 1 78 ? -0.218 22.5 1.528 1 98.81 78 LEU B N 1
ATOM 2311 C CA . LEU B 1 78 ? -0.792 23.547 2.363 1 98.81 78 LEU B CA 1
ATOM 2312 C C . LEU B 1 78 ? 0.184 24.703 2.529 1 98.81 78 LEU B C 1
ATOM 2314 O O . LEU B 1 78 ? -0.207 25.875 2.43 1 98.81 78 LEU B O 1
ATOM 2318 N N . GLY B 1 79 ? 1.449 24.375 2.826 1 98.81 79 GLY B N 1
ATOM 2319 C CA . GLY B 1 79 ? 2.449 25.422 2.98 1 98.81 79 GLY B CA 1
ATOM 2320 C C . GLY B 1 79 ? 2.555 26.328 1.77 1 98.81 79 GLY B C 1
ATOM 2321 O O . GLY B 1 79 ? 2.686 27.547 1.908 1 98.81 79 GLY B O 1
ATOM 2322 N N . THR B 1 80 ? 2.49 25.734 0.629 1 98.75 80 THR B N 1
ATOM 2323 C CA . THR B 1 80 ? 2.553 26.5 -0.609 1 98.75 80 THR B CA 1
ATOM 2324 C C . THR B 1 80 ? 1.362 27.453 -0.716 1 98.75 80 THR B C 1
ATOM 2326 O O . THR B 1 80 ? 1.521 28.609 -1.103 1 98.75 80 THR B O 1
ATOM 2329 N N . MET B 1 81 ? 0.197 26.953 -0.357 1 98.81 81 MET B N 1
ATOM 2330 C CA . MET B 1 81 ? -1.009 27.766 -0.393 1 98.81 81 MET B CA 1
ATOM 2331 C C . MET B 1 81 ? -0.924 28.906 0.625 1 98.81 81 MET B C 1
ATOM 2333 O O . MET B 1 81 ? -1.265 30.047 0.317 1 98.81 81 MET B O 1
ATOM 2337 N N . LEU B 1 82 ? -0.466 28.562 1.793 1 98.94 82 LEU B N 1
ATOM 2338 C CA . LEU B 1 82 ? -0.319 29.562 2.836 1 98.94 82 LEU B CA 1
ATOM 2339 C C . LEU B 1 82 ? 0.661 30.656 2.408 1 98.94 82 LEU B C 1
ATOM 2341 O O . LEU B 1 82 ? 0.37 31.844 2.541 1 98.94 82 LEU B O 1
ATOM 2345 N N . ALA B 1 83 ? 1.776 30.25 1.859 1 98.88 83 ALA B N 1
ATOM 2346 C CA . ALA B 1 83 ? 2.789 31.203 1.405 1 98.88 83 ALA B CA 1
ATOM 2347 C C . ALA B 1 83 ? 2.223 32.125 0.347 1 98.88 83 ALA B C 1
ATOM 2349 O O . ALA B 1 83 ? 2.496 33.344 0.368 1 98.88 83 ALA B O 1
ATOM 2350 N N . SER B 1 84 ? 1.441 31.609 -0.504 1 98.69 84 SER B N 1
ATOM 2351 C CA . SER B 1 84 ? 0.877 32.375 -1.598 1 98.69 84 SER B CA 1
ATOM 2352 C C . SER B 1 84 ? -0.123 33.406 -1.08 1 98.69 84 SER B C 1
ATOM 2354 O O . SER B 1 84 ? -0.469 34.375 -1.789 1 98.69 84 SER B O 1
ATOM 2356 N N . THR B 1 85 ? -0.555 33.25 0.172 1 98.69 85 THR B N 1
ATOM 2357 C CA . THR B 1 85 ? -1.548 34.156 0.725 1 98.69 85 THR B CA 1
ATOM 2358 C C . THR B 1 85 ? -0.911 35.094 1.75 1 98.69 85 THR B C 1
ATOM 2360 O O . THR B 1 85 ? -1.614 35.812 2.469 1 98.69 85 THR B O 1
ATOM 2363 N N . GLY B 1 86 ? 0.364 35.031 1.94 1 98.69 86 GLY B N 1
ATOM 2364 C CA . GLY B 1 86 ? 1.036 36.062 2.691 1 98.69 86 GLY B CA 1
ATOM 2365 C C . GLY B 1 86 ? 1.743 35.562 3.932 1 98.69 86 GLY B C 1
ATOM 2366 O O . GLY B 1 86 ? 2.418 36.312 4.629 1 98.69 86 GLY B O 1
ATOM 2367 N N . PHE B 1 87 ? 1.632 34.281 4.238 1 98.94 87 PHE B N 1
ATOM 2368 C CA . PHE B 1 87 ? 2.344 33.719 5.379 1 98.94 87 PHE B CA 1
ATOM 2369 C C . PHE B 1 87 ? 3.824 33.562 5.059 1 98.94 87 PHE B C 1
ATOM 2371 O O . PHE B 1 87 ? 4.184 33.156 3.947 1 98.94 87 PHE B O 1
ATOM 2378 N N . ARG B 1 88 ? 4.652 33.812 6.102 1 98.75 88 ARG B N 1
ATOM 2379 C CA . ARG B 1 88 ? 6.09 33.812 5.855 1 98.75 88 ARG B CA 1
ATOM 2380 C C . ARG B 1 88 ? 6.812 32.938 6.895 1 98.75 88 ARG B C 1
ATOM 2382 O O . ARG B 1 88 ? 7.949 32.531 6.676 1 98.75 88 ARG B O 1
ATOM 2389 N N . LEU B 1 89 ? 6.199 32.719 8.016 1 98.88 89 LEU B N 1
ATOM 2390 C CA . LEU B 1 89 ? 6.789 31.938 9.094 1 98.88 89 LEU B CA 1
ATOM 2391 C C . LEU B 1 89 ? 6.125 30.578 9.188 1 98.88 89 LEU B C 1
ATOM 2393 O O . LEU B 1 89 ? 5.242 30.359 10.023 1 98.88 89 LEU B O 1
ATOM 2397 N N . LEU B 1 90 ? 6.59 29.703 8.336 1 98.94 90 LEU B N 1
ATOM 2398 C CA . LEU B 1 90 ? 6.02 28.359 8.211 1 98.94 90 LEU B CA 1
ATOM 2399 C C . LEU B 1 90 ? 7.043 27.297 8.609 1 98.94 90 LEU B C 1
ATOM 2401 O O . LEU B 1 90 ? 8.164 27.297 8.102 1 98.94 90 LEU B O 1
ATOM 2405 N N . ASP B 1 91 ? 6.727 26.453 9.539 1 98.75 91 ASP B N 1
ATOM 2406 C CA . ASP B 1 91 ? 7.496 25.25 9.875 1 98.75 91 ASP B CA 1
ATOM 2407 C C . ASP B 1 91 ? 6.688 23.984 9.586 1 98.75 91 ASP B C 1
ATOM 2409 O O . ASP B 1 91 ? 5.453 24.016 9.586 1 98.75 91 ASP B O 1
ATOM 2413 N N . ALA B 1 92 ? 7.391 22.938 9.297 1 98.5 92 ALA B N 1
ATOM 2414 C CA . ALA B 1 92 ? 6.715 21.703 8.914 1 98.5 92 ALA B CA 1
ATOM 2415 C C . ALA B 1 92 ? 7.191 20.516 9.766 1 98.5 92 ALA B C 1
ATOM 2417 O O . ALA B 1 92 ? 8.367 20.438 10.117 1 98.5 92 ALA B O 1
ATOM 2418 N N . VAL B 1 93 ? 6.273 19.641 10.062 1 97.75 93 VAL B N 1
ATOM 2419 C CA . VAL B 1 93 ? 6.551 18.328 10.633 1 97.75 93 VAL B CA 1
ATOM 2420 C C . VAL B 1 93 ? 6.223 17.234 9.609 1 97.75 93 VAL B C 1
ATOM 2422 O O . VAL B 1 93 ? 5.078 17.125 9.164 1 97.75 93 VAL B O 1
ATOM 2425 N N . GLU B 1 94 ? 7.18 16.469 9.203 1 97.44 94 GLU B N 1
ATOM 2426 C CA . GLU B 1 94 ? 6.996 15.406 8.219 1 97.44 94 GLU B CA 1
ATOM 2427 C C . GLU B 1 94 ? 8.062 14.328 8.359 1 97.44 94 GLU B C 1
ATOM 2429 O O . GLU B 1 94 ? 9.25 14.586 8.164 1 97.44 94 GLU B O 1
ATOM 2434 N N . PRO B 1 95 ? 7.637 13.125 8.656 1 96.31 95 PRO B N 1
ATOM 2435 C CA . PRO B 1 95 ? 8.625 12.07 8.906 1 96.31 95 PRO B CA 1
ATOM 2436 C C . PRO B 1 95 ? 9.039 11.336 7.637 1 96.31 95 PRO B C 1
ATOM 2438 O O . PRO B 1 95 ? 10.031 10.602 7.641 1 96.31 95 PRO B O 1
ATOM 2441 N N . SER B 1 96 ? 8.305 11.375 6.551 1 97.5 96 SER B N 1
ATOM 2442 C CA . SER B 1 96 ? 8.617 10.672 5.312 1 97.5 96 SER B CA 1
ATOM 2443 C C . SER B 1 96 ? 9.711 11.391 4.527 1 97.5 96 SER B C 1
ATOM 2445 O O . SER B 1 96 ? 9.508 12.523 4.066 1 97.5 96 SER B O 1
ATOM 2447 N N . LEU B 1 97 ? 10.812 10.742 4.297 1 97.5 97 LEU B N 1
ATOM 2448 C CA . LEU B 1 97 ? 11.914 11.352 3.57 1 97.5 97 LEU B CA 1
ATOM 2449 C C . LEU B 1 97 ? 11.531 11.609 2.117 1 97.5 97 LEU B C 1
ATOM 2451 O O . LEU B 1 97 ? 11.977 12.594 1.521 1 97.5 97 LEU B O 1
ATOM 2455 N N . GLY B 1 98 ? 10.766 10.703 1.555 1 97.75 98 GLY B N 1
ATOM 2456 C CA . GLY B 1 98 ? 10.266 10.938 0.208 1 97.75 98 GLY B CA 1
ATOM 2457 C C . GLY B 1 98 ? 9.406 12.188 0.099 1 97.75 98 GLY B C 1
ATOM 2458 O O . GLY B 1 98 ? 9.562 12.969 -0.839 1 97.75 98 GLY B O 1
ATOM 2459 N N . MET B 1 99 ? 8.531 12.414 1.021 1 98.38 99 MET B N 1
ATOM 2460 C CA . MET B 1 99 ? 7.684 13.602 1.048 1 98.38 99 MET B CA 1
ATOM 2461 C C . MET B 1 99 ? 8.508 14.852 1.333 1 98.38 99 MET B C 1
ATOM 2463 O O . MET B 1 99 ? 8.32 15.891 0.695 1 98.38 99 MET B O 1
ATOM 2467 N N . LEU B 1 100 ? 9.461 14.703 2.242 1 98.19 100 LEU B N 1
ATOM 2468 C CA . LEU B 1 100 ? 10.32 15.82 2.621 1 98.19 100 LEU B CA 1
ATOM 2469 C C . LEU B 1 100 ? 11.117 16.328 1.421 1 98.19 100 LEU B C 1
ATOM 2471 O O . LEU B 1 100 ? 11.336 17.531 1.28 1 98.19 100 LEU B O 1
ATOM 2475 N N . ARG B 1 101 ? 11.594 15.445 0.641 1 97.88 101 ARG B N 1
ATOM 2476 C CA . ARG B 1 101 ? 12.359 15.828 -0.54 1 97.88 101 ARG B CA 1
ATOM 2477 C C . ARG B 1 101 ? 11.547 16.766 -1.435 1 97.88 101 ARG B C 1
ATOM 2479 O O . ARG B 1 101 ? 12.055 17.781 -1.892 1 97.88 101 ARG B O 1
ATOM 2486 N N . ILE B 1 102 ? 10.328 16.422 -1.662 1 98.25 102 ILE B N 1
ATOM 2487 C CA . ILE B 1 102 ? 9.453 17.234 -2.5 1 98.25 102 ILE B CA 1
ATOM 2488 C C . ILE B 1 102 ? 9.117 18.531 -1.784 1 98.25 102 ILE B C 1
ATOM 2490 O O . ILE B 1 102 ? 9.133 19.609 -2.395 1 98.25 102 ILE B O 1
ATOM 2494 N N . LEU B 1 103 ? 8.82 18.422 -0.535 1 98.44 103 LEU B N 1
ATOM 2495 C CA . LEU B 1 103 ? 8.484 19.562 0.294 1 98.44 103 LEU B CA 1
ATOM 2496 C C . LEU B 1 103 ? 9.594 20.609 0.261 1 98.44 103 LEU B C 1
ATOM 2498 O O . LEU B 1 103 ? 9.328 21.812 0.156 1 98.44 103 LEU B O 1
ATOM 2502 N N . ARG B 1 104 ? 10.805 20.203 0.354 1 98 104 ARG B N 1
ATOM 2503 C CA . ARG B 1 104 ? 11.961 21.078 0.371 1 98 104 ARG B CA 1
ATOM 2504 C C . ARG B 1 104 ? 12.055 21.891 -0.924 1 98 104 ARG B C 1
ATOM 2506 O O . ARG B 1 104 ? 12.461 23.047 -0.912 1 98 104 ARG B O 1
ATOM 2513 N N . GLU B 1 105 ? 11.625 21.281 -1.941 1 97.69 105 GLU B N 1
ATOM 2514 C CA . GLU B 1 105 ? 11.703 21.922 -3.246 1 97.69 105 GLU B CA 1
ATOM 2515 C C . GLU B 1 105 ? 10.703 23.078 -3.352 1 97.69 105 GLU B C 1
ATOM 2517 O O . GLU B 1 105 ? 10.852 23.953 -4.203 1 97.69 105 GLU B O 1
ATOM 2522 N N . LYS B 1 106 ? 9.719 23.016 -2.498 1 97.62 106 LYS B N 1
ATOM 2523 C CA . LYS B 1 106 ? 8.734 24.094 -2.516 1 97.62 106 LYS B CA 1
ATOM 2524 C C . LYS B 1 106 ? 9.336 25.391 -1.978 1 97.62 106 LYS B C 1
ATOM 2526 O O . LYS B 1 106 ? 8.836 26.484 -2.277 1 97.62 106 LYS B O 1
ATOM 2531 N N . ASN B 1 107 ? 10.266 25.328 -1.069 1 98.06 107 ASN B N 1
ATOM 2532 C CA . ASN B 1 107 ? 11.023 26.453 -0.531 1 98.06 107 ASN B CA 1
ATOM 2533 C C . ASN B 1 107 ? 10.109 27.453 0.174 1 98.06 107 ASN B C 1
ATOM 2535 O O . ASN B 1 107 ? 10.258 28.672 -0.008 1 98.06 107 ASN B O 1
ATOM 2539 N N . VAL B 1 108 ? 9.148 26.938 0.917 1 98.62 108 VAL B N 1
ATOM 2540 C CA . VAL B 1 108 ? 8.242 27.859 1.585 1 98.62 108 VAL B CA 1
ATOM 2541 C C . VAL B 1 108 ? 8.352 27.703 3.1 1 98.62 108 VAL B C 1
ATOM 2543 O O . VAL B 1 108 ? 7.879 28.547 3.861 1 98.62 108 VAL B O 1
ATOM 2546 N N . TYR B 1 109 ? 8.969 26.641 3.541 1 98.75 109 TYR B N 1
ATOM 2547 C CA . TYR B 1 109 ? 9.07 26.375 4.973 1 98.75 109 TYR B CA 1
ATOM 2548 C C . TYR B 1 109 ? 10.391 26.875 5.531 1 98.75 109 TYR B C 1
ATOM 2550 O O . TYR B 1 109 ? 11.43 26.766 4.875 1 98.75 109 TYR B O 1
ATOM 2558 N N . ASN B 1 110 ? 10.328 27.391 6.719 1 98.56 110 ASN B N 1
ATOM 2559 C CA . ASN B 1 110 ? 11.516 27.922 7.387 1 98.56 110 ASN B CA 1
ATOM 2560 C C . ASN B 1 110 ? 12.281 26.812 8.117 1 98.56 110 ASN B C 1
ATOM 2562 O O . ASN B 1 110 ? 13.508 26.766 8.07 1 98.56 110 ASN B O 1
ATOM 2566 N N . THR B 1 111 ? 11.562 25.984 8.852 1 97.56 111 THR B N 1
ATOM 2567 C CA . THR B 1 111 ? 12.133 24.875 9.609 1 97.56 111 THR B CA 1
ATOM 2568 C C . THR B 1 111 ? 11.391 23.578 9.312 1 97.56 111 THR B C 1
ATOM 2570 O O . THR B 1 111 ? 10.164 23.578 9.164 1 97.56 111 THR B O 1
ATOM 2573 N N . LEU B 1 112 ? 12.141 22.531 9.172 1 97.19 112 LEU B N 1
ATOM 2574 C CA . LEU B 1 112 ? 11.578 21.203 8.945 1 97.19 112 LEU B CA 1
ATOM 2575 C C . LEU B 1 112 ? 11.914 20.266 10.094 1 97.19 112 LEU B C 1
ATOM 2577 O O . LEU B 1 112 ? 13.078 20.125 10.469 1 97.19 112 LEU B O 1
ATOM 2581 N N . TYR B 1 113 ? 10.914 19.703 10.664 1 96.44 113 TYR B N 1
ATOM 2582 C CA . TYR B 1 113 ? 11.078 18.672 11.68 1 96.44 113 TYR B CA 1
ATOM 2583 C C . TYR B 1 113 ? 10.773 17.281 11.102 1 96.44 113 TYR B C 1
ATOM 2585 O O . TYR B 1 113 ? 9.633 17 10.742 1 96.44 113 TYR B O 1
ATOM 2593 N N . ASP B 1 114 ? 11.781 16.406 11.047 1 94.75 114 ASP B N 1
ATOM 2594 C CA . ASP B 1 114 ? 11.617 15.039 10.555 1 94.75 114 ASP B CA 1
ATOM 2595 C C . ASP B 1 114 ? 11.258 14.086 11.688 1 94.75 114 ASP B C 1
ATOM 2597 O O . ASP B 1 114 ? 12.047 13.219 12.055 1 94.75 114 ASP B O 1
ATOM 2601 N N . VAL B 1 115 ? 10.07 14.289 12.219 1 93.25 115 VAL B N 1
ATOM 2602 C CA . VAL B 1 115 ? 9.633 13.508 13.367 1 93.25 115 VAL B CA 1
ATOM 2603 C C . VAL B 1 115 ? 8.188 13.062 13.18 1 93.25 115 VAL B C 1
ATOM 2605 O O . VAL B 1 115 ? 7.449 13.656 12.383 1 93.25 115 VAL B O 1
ATOM 2608 N N . TYR B 1 116 ? 7.836 12.031 13.836 1 92.12 116 TYR B N 1
ATOM 2609 C CA . TYR B 1 116 ? 6.469 11.531 13.891 1 92.12 116 TYR B CA 1
ATOM 2610 C C . TYR B 1 116 ? 5.758 12.016 15.156 1 92.12 116 TYR B C 1
ATOM 2612 O O . TYR B 1 116 ? 5.91 11.414 16.219 1 92.12 116 TYR B O 1
ATOM 2620 N N . MET B 1 117 ? 4.969 13.039 15.062 1 92.25 117 MET B N 1
ATOM 2621 C CA . MET B 1 117 ? 4.305 13.648 16.203 1 92.25 117 MET B CA 1
ATOM 2622 C C . MET B 1 117 ? 3.416 12.641 16.922 1 92.25 117 MET B C 1
ATOM 2624 O O . MET B 1 117 ? 2.689 11.875 16.281 1 92.25 117 MET B O 1
ATOM 2628 N N . GLY B 1 118 ? 3.457 12.656 18.219 1 88.56 118 GLY B N 1
ATOM 2629 C CA . GLY B 1 118 ? 2.711 11.703 19.016 1 88.56 118 GLY B CA 1
ATOM 2630 C C . GLY B 1 118 ? 3.469 10.414 19.266 1 88.56 118 GLY B C 1
ATOM 2631 O O . GLY B 1 118 ? 3.125 9.656 20.172 1 88.56 118 GLY B O 1
ATOM 2632 N N . ASN B 1 119 ? 4.504 10.125 18.453 1 80.19 119 ASN B N 1
ATOM 2633 C CA . ASN B 1 119 ? 5.285 8.898 18.594 1 80.19 119 ASN B CA 1
ATOM 2634 C C . ASN B 1 119 ? 6.715 9.195 19.047 1 80.19 119 ASN B C 1
ATOM 2636 O O . ASN B 1 119 ? 7.277 8.461 19.859 1 80.19 119 ASN B O 1
ATOM 2640 N N . ASP B 1 120 ? 7.195 10.281 18.469 1 78.19 120 ASP B N 1
ATOM 2641 C CA . ASP B 1 120 ? 8.57 10.656 18.781 1 78.19 120 ASP B CA 1
ATOM 2642 C C . ASP B 1 120 ? 8.609 11.766 19.844 1 78.19 120 ASP B C 1
ATOM 2644 O O . ASP B 1 120 ? 7.613 12.453 20.062 1 78.19 120 ASP B O 1
ATOM 2648 N N . ASP B 1 121 ? 9.734 11.727 20.484 1 68.25 121 ASP B N 1
ATOM 2649 C CA . ASP B 1 121 ? 10.008 12.922 21.281 1 68.25 121 ASP B CA 1
ATOM 2650 C C . ASP B 1 121 ? 10.273 14.125 20.391 1 68.25 121 ASP B C 1
ATOM 2652 O O . ASP B 1 121 ? 11.219 14.125 19.594 1 68.25 121 ASP B O 1
ATOM 2656 N N . THR B 1 122 ? 9.375 14.984 20.422 1 69.12 122 THR B N 1
ATOM 2657 C CA . THR B 1 122 ? 9.492 16.078 19.469 1 69.12 122 THR B CA 1
ATOM 2658 C C . THR B 1 122 ? 10.328 17.219 20.062 1 69.12 122 THR B C 1
ATOM 2660 O O . THR B 1 122 ? 10.203 17.531 21.234 1 69.12 122 THR B O 1
ATOM 2663 N N . MET B 1 123 ? 11.312 17.609 19.406 1 82 123 MET B N 1
ATOM 2664 C CA . MET B 1 123 ? 12.156 18.75 19.734 1 82 123 MET B CA 1
ATOM 2665 C C . MET B 1 123 ? 11.508 20.047 19.266 1 82 123 MET B C 1
ATOM 2667 O O . MET B 1 123 ? 12.188 21.047 19.062 1 82 123 MET B O 1
ATOM 2671 N N . ILE B 1 124 ? 10.219 19.953 19.094 1 94.06 124 ILE B N 1
ATOM 2672 C CA . ILE B 1 124 ? 9.539 21.188 18.688 1 94.06 124 ILE B CA 1
ATOM 2673 C C . ILE B 1 124 ? 9.273 22.062 19.922 1 94.06 124 ILE B C 1
ATOM 2675 O O . ILE B 1 124 ? 8.711 21.594 20.906 1 94.06 124 ILE B O 1
ATOM 2679 N N . PRO B 1 125 ? 9.711 23.312 19.875 1 95.88 125 PRO B N 1
ATOM 2680 C CA . PRO B 1 125 ? 9.578 24.172 21.047 1 95.88 125 PRO B CA 1
ATOM 2681 C C . PRO B 1 125 ? 8.125 24.406 21.453 1 95.88 125 PRO B C 1
ATOM 2683 O O . PRO B 1 125 ? 7.258 24.562 20.594 1 95.88 125 PRO B O 1
ATOM 2686 N N . SER B 1 126 ? 7.875 24.484 22.734 1 96.62 126 SER B N 1
ATOM 2687 C CA . SER B 1 126 ? 6.547 24.766 23.266 1 96.62 126 SER B CA 1
ATOM 2688 C C . SER B 1 126 ? 6.16 26.234 23.062 1 96.62 126 SER B C 1
ATOM 2690 O O . SER B 1 126 ? 7.027 27.094 22.906 1 96.62 126 SER B O 1
ATOM 2692 N N . ASP B 1 127 ? 4.895 26.453 23.016 1 98.06 127 ASP B N 1
ATOM 2693 C CA . ASP B 1 127 ? 4.336 27.812 23 1 98.06 127 ASP B CA 1
ATOM 2694 C C . ASP B 1 127 ? 5.016 28.672 21.938 1 98.06 127 ASP B C 1
ATOM 2696 O O . ASP B 1 127 ? 5.445 29.797 22.234 1 98.06 127 ASP B O 1
ATOM 2700 N N . THR B 1 128 ? 5.09 28.125 20.781 1 98.44 128 THR B N 1
ATOM 2701 C CA . THR B 1 128 ? 5.879 28.781 19.75 1 98.44 128 THR B CA 1
ATOM 2702 C C . THR B 1 128 ? 4.988 29.25 18.594 1 98.44 128 THR B C 1
ATOM 2704 O O . THR B 1 128 ? 5.242 30.297 17.984 1 98.44 128 THR B O 1
ATOM 2707 N N . TYR B 1 129 ? 3.922 28.609 18.312 1 98.88 129 TYR B N 1
ATOM 2708 C CA . TYR B 1 129 ? 3.186 28.828 17.062 1 98.88 129 TYR B CA 1
ATOM 2709 C C . TYR B 1 129 ? 1.859 29.531 17.344 1 98.88 129 TYR B C 1
ATOM 2711 O O . TYR B 1 129 ? 1.192 29.25 18.344 1 98.88 129 TYR B O 1
ATOM 2719 N N . ASP B 1 130 ? 1.512 30.422 16.469 1 98.94 130 ASP B N 1
ATOM 2720 C CA . ASP B 1 130 ? 0.211 31.078 16.516 1 98.94 130 ASP B CA 1
ATOM 2721 C C . ASP B 1 130 ? -0.893 30.156 16 1 98.94 130 ASP B C 1
ATOM 2723 O O . ASP B 1 130 ? -2.029 30.219 16.469 1 98.94 130 ASP B O 1
ATOM 2727 N N . VAL B 1 131 ? -0.556 29.375 15.039 1 98.94 131 VAL B N 1
ATOM 2728 C CA . VAL B 1 131 ? -1.485 28.406 14.445 1 98.94 131 VAL B CA 1
ATOM 2729 C C . VAL B 1 131 ? -0.773 27.078 14.203 1 98.94 131 VAL B C 1
ATOM 2731 O O . VAL B 1 131 ? 0.333 27.062 13.656 1 98.94 131 VAL B O 1
ATOM 2734 N N . VAL B 1 132 ? -1.347 26.016 14.633 1 98.94 132 VAL B N 1
ATOM 2735 C CA . VAL B 1 132 ? -0.943 24.656 14.297 1 98.94 132 VAL B CA 1
ATOM 2736 C C . VAL B 1 132 ? -2.029 23.984 13.461 1 98.94 132 VAL B C 1
ATOM 2738 O O . VAL B 1 132 ? -3.205 23.984 13.836 1 98.94 132 VAL B O 1
ATOM 2741 N N . VAL B 1 133 ? -1.666 23.469 12.312 1 98.94 133 VAL B N 1
ATOM 2742 C CA . VAL B 1 133 ? -2.635 22.859 11.398 1 98.94 133 VAL B CA 1
ATOM 2743 C C . VAL B 1 133 ? -2.213 21.438 11.055 1 98.94 133 VAL B C 1
ATOM 2745 O O . VAL B 1 133 ? -1.027 21.172 10.852 1 98.94 133 VAL B O 1
ATOM 2748 N N . VAL B 1 134 ? -3.143 20.562 11.078 1 98.81 134 VAL B N 1
ATOM 2749 C CA . VAL B 1 134 ? -2.912 19.188 10.617 1 98.81 134 VAL B CA 1
ATOM 2750 C C . VAL B 1 134 ? -4.004 18.797 9.625 1 98.81 134 VAL B C 1
ATOM 2752 O O . VAL B 1 134 ? -5.191 18.984 9.891 1 98.81 134 VAL B O 1
ATOM 2755 N N . VAL B 1 135 ? -3.584 18.297 8.477 1 98.69 135 VAL B N 1
ATOM 2756 C CA . VAL B 1 135 ? -4.516 17.891 7.426 1 98.69 135 VAL B CA 1
ATOM 2757 C C . VAL B 1 135 ? -4.234 16.453 7.004 1 98.69 135 VAL B C 1
ATOM 2759 O O . VAL B 1 135 ? -3.137 16.141 6.543 1 98.69 135 VAL B O 1
ATOM 2762 N N . GLY B 1 136 ? -5.195 15.641 7.168 1 97.88 136 GLY B N 1
ATOM 2763 C CA . GLY B 1 136 ? -5.16 14.328 6.555 1 97.88 136 GLY B CA 1
ATOM 2764 C C . GLY B 1 136 ? -4.344 13.32 7.344 1 97.88 136 GLY B C 1
ATOM 2765 O O . GLY B 1 136 ? -4.102 12.203 6.879 1 9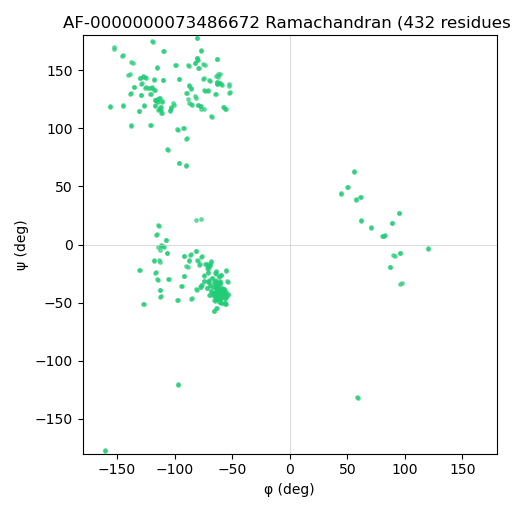7.88 136 GLY B O 1
ATOM 2766 N N . ALA B 1 137 ? -3.898 13.664 8.531 1 97.75 137 ALA B N 1
ATOM 2767 C CA . ALA B 1 137 ? -2.992 12.773 9.258 1 97.75 137 ALA B CA 1
ATOM 2768 C C . ALA B 1 137 ? -3.686 12.141 10.461 1 97.75 137 ALA B C 1
ATOM 2770 O O . ALA B 1 137 ? -3.078 11.359 11.195 1 97.75 137 ALA B O 1
ATOM 2771 N N . MET B 1 138 ? -4.938 12.516 10.672 1 97.44 138 MET B N 1
ATOM 2772 C CA . MET B 1 138 ? -5.746 11.836 11.68 1 97.44 138 MET B CA 1
ATOM 2773 C C . MET B 1 138 ? -6.488 10.648 11.07 1 97.44 138 MET B C 1
ATOM 2775 O O . MET B 1 138 ? -7.617 10.797 10.594 1 97.44 138 MET B O 1
ATOM 2779 N N . GLY B 1 139 ? -5.902 9.508 11.094 1 96.44 139 GLY B N 1
ATOM 2780 C CA . GLY B 1 139 ? -6.434 8.297 10.492 1 96.44 139 GLY B CA 1
ATOM 2781 C C . GLY B 1 139 ? -5.812 7.031 11.055 1 96.44 139 GLY B C 1
ATOM 2782 O O . GLY B 1 139 ? -4.961 7.098 11.945 1 96.44 139 GLY B O 1
ATOM 2783 N N . GLU B 1 140 ? -6.199 5.906 10.523 1 95 140 GLU B N 1
ATOM 2784 C CA . GLU B 1 140 ? -5.746 4.602 10.992 1 95 140 GLU B CA 1
ATOM 2785 C C . GLU B 1 140 ? -4.223 4.504 10.969 1 95 140 GLU B C 1
ATOM 2787 O O . GLU B 1 140 ? -3.602 4.66 9.922 1 95 140 GLU B O 1
ATOM 2792 N N . ASN B 1 141 ? -3.646 4.336 12.141 1 94.31 141 ASN B N 1
ATOM 2793 C CA . ASN B 1 141 ? -2.223 4.086 12.344 1 94.31 141 ASN B CA 1
ATOM 2794 C C . ASN B 1 141 ? -1.39 5.328 12.031 1 94.31 141 ASN B C 1
ATOM 2796 O O . ASN B 1 141 ? -0.179 5.23 11.828 1 94.31 141 ASN B O 1
ATOM 2800 N N . HIS B 1 142 ? -2.008 6.48 11.93 1 96.75 142 HIS B N 1
ATOM 2801 C CA . HIS B 1 142 ? -1.299 7.742 11.742 1 96.75 142 HIS B CA 1
ATOM 2802 C C . HIS B 1 142 ? -1.116 8.469 13.07 1 96.75 142 HIS B C 1
ATOM 2804 O O . HIS B 1 142 ? -0.494 7.938 13.992 1 96.75 142 HIS B O 1
ATOM 2810 N N . LEU B 1 143 ? -1.599 9.648 13.219 1 96.75 143 LEU B N 1
ATOM 2811 C CA . LEU B 1 143 ? -1.38 10.359 14.469 1 96.75 143 LEU B CA 1
ATOM 2812 C C . LEU B 1 143 ? -2.24 9.773 15.586 1 96.75 143 LEU B C 1
ATOM 2814 O O . LEU B 1 143 ? -3.438 9.547 15.398 1 96.75 143 LEU B O 1
ATOM 2818 N N . PRO B 1 144 ? -1.668 9.523 16.719 1 96.06 144 PRO B N 1
ATOM 2819 C CA . PRO B 1 144 ? -2.463 9.031 17.844 1 96.06 144 PRO B CA 1
ATOM 2820 C C . PRO B 1 144 ? -3.266 10.141 18.516 1 96.06 144 PRO B C 1
ATOM 2822 O O . PRO B 1 144 ? -3.033 11.328 18.266 1 96.06 144 PRO B O 1
ATOM 2825 N N . VAL B 1 145 ? -4.191 9.766 19.344 1 96.69 145 VAL B N 1
ATOM 2826 C CA . VAL B 1 145 ? -5.031 10.695 20.109 1 96.69 145 VAL B CA 1
ATOM 2827 C C . VAL B 1 145 ? -4.152 11.68 20.875 1 96.69 145 VAL B C 1
ATOM 2829 O O . VAL B 1 145 ? -4.477 12.859 20.969 1 96.69 145 VAL B O 1
ATOM 2832 N N . THR B 1 146 ? -2.998 11.242 21.297 1 92.56 146 THR B N 1
ATOM 2833 C CA . THR B 1 146 ? -2.109 12.039 22.141 1 92.56 146 THR B CA 1
ATOM 2834 C C . THR B 1 146 ? -1.456 13.156 21.328 1 92.56 146 THR B C 1
ATOM 2836 O O . THR B 1 146 ? -0.894 14.094 21.906 1 92.56 146 THR B O 1
ATOM 2839 N N . SER B 1 147 ? -1.497 13.023 20.047 1 95.81 147 SER B N 1
ATOM 2840 C CA . SER B 1 147 ? -0.917 14.078 19.219 1 95.81 147 SER B CA 1
ATOM 2841 C C . SER B 1 147 ? -1.609 15.414 19.469 1 95.81 147 SER B C 1
ATOM 2843 O O . SER B 1 147 ? -1.011 16.484 19.281 1 95.81 147 SER B O 1
ATOM 2845 N N . VAL B 1 148 ? -2.818 15.367 19.891 1 97.06 148 VAL B N 1
ATOM 2846 C CA . VAL B 1 148 ? -3.572 16.578 20.203 1 97.06 148 VAL B CA 1
ATOM 2847 C C . VAL B 1 148 ? -2.887 17.328 21.344 1 97.06 148 VAL B C 1
ATOM 2849 O O . VAL B 1 148 ? -2.787 18.562 21.312 1 97.06 148 VAL B O 1
ATOM 2852 N N . ASP B 1 149 ? -2.393 16.562 22.297 1 96.38 149 ASP B N 1
ATOM 2853 C CA . ASP B 1 149 ? -1.669 17.172 23.406 1 96.38 149 ASP B CA 1
ATOM 2854 C C . ASP B 1 149 ? -0.39 17.859 22.922 1 96.38 149 ASP B C 1
ATOM 2856 O O . ASP B 1 149 ? -0.055 18.953 23.375 1 96.38 149 ASP B O 1
ATOM 2860 N N . ASP B 1 150 ? 0.263 17.203 22.031 1 96.75 150 ASP B N 1
ATOM 2861 C CA . ASP B 1 150 ? 1.474 17.766 21.453 1 96.75 150 ASP B CA 1
ATOM 2862 C C . ASP B 1 150 ? 1.163 19.062 20.688 1 96.75 150 ASP B C 1
ATOM 2864 O O . ASP B 1 150 ? 1.9 20.047 20.812 1 96.75 150 ASP B O 1
ATOM 2868 N N . MET B 1 151 ? 0.101 19.062 19.953 1 98 151 MET B N 1
ATOM 2869 C CA . MET B 1 151 ? -0.281 20.234 19.188 1 98 151 MET B CA 1
ATOM 2870 C C . MET B 1 151 ? -0.602 21.406 20.109 1 98 151 MET B C 1
ATOM 2872 O O . MET B 1 151 ? -0.222 22.547 19.828 1 98 151 MET B O 1
ATOM 2876 N N . ILE B 1 152 ? -1.253 21.109 21.188 1 98.12 152 ILE B N 1
ATOM 2877 C CA . ILE B 1 152 ? -1.559 22.156 22.156 1 98.12 152 ILE B CA 1
ATOM 2878 C C . ILE B 1 152 ? -0.263 22.703 22.75 1 98.12 152 ILE B C 1
ATOM 2880 O O . ILE B 1 152 ? -0.088 23.922 22.859 1 98.12 152 ILE B O 1
ATOM 2884 N N . SER B 1 153 ? 0.636 21.844 23.062 1 97 153 SER B N 1
ATOM 2885 C CA . SER B 1 153 ? 1.857 22.219 23.766 1 97 153 SER B CA 1
ATOM 2886 C C . SER B 1 153 ? 2.711 23.156 22.922 1 97 153 SER B C 1
ATOM 2888 O O . SER B 1 153 ? 3.402 24.031 23.453 1 97 153 SER B O 1
ATOM 2890 N N . VAL B 1 154 ? 2.691 23.047 21.641 1 98 154 VAL B N 1
ATOM 2891 C CA . VAL B 1 154 ? 3.564 23.844 20.781 1 98 154 VAL B CA 1
ATOM 2892 C C . VAL B 1 154 ? 2.852 25.125 20.359 1 98 154 VAL B C 1
ATOM 2894 O O . VAL B 1 154 ? 3.467 26.031 19.781 1 98 154 VAL B O 1
ATOM 2897 N N . THR B 1 155 ? 1.589 25.203 20.641 1 98.75 155 THR B N 1
ATOM 2898 C CA . THR B 1 155 ? 0.788 26.375 20.297 1 98.75 155 THR B CA 1
ATOM 2899 C C . THR B 1 155 ? 0.85 27.422 21.391 1 98.75 155 THR B C 1
ATOM 2901 O O . THR B 1 155 ? 0.77 27.078 22.578 1 98.75 155 THR B O 1
ATOM 2904 N N . LYS B 1 156 ? 1.006 28.703 21.094 1 98.75 156 LYS B N 1
ATOM 2905 C CA . LYS B 1 156 ? 0.951 29.797 22.062 1 98.75 156 LYS B CA 1
ATOM 2906 C C . LYS B 1 156 ? -0.412 29.859 22.75 1 98.75 156 LYS B C 1
ATOM 2908 O O . LYS B 1 156 ? -1.435 29.547 22.141 1 98.75 156 LYS B O 1
ATOM 2913 N N . PRO B 1 157 ? -0.309 30.281 24.047 1 98.56 157 PRO B N 1
ATOM 2914 C CA . PRO B 1 157 ? -1.619 30.672 24.578 1 98.56 157 PRO B CA 1
ATOM 2915 C C . PRO B 1 157 ? -2.342 31.672 23.688 1 98.56 157 PRO B C 1
ATOM 2917 O O . PRO B 1 157 ? -1.735 32.656 23.234 1 98.56 157 PRO B O 1
ATOM 2920 N N . GLY B 1 158 ? -3.57 31.391 23.422 1 98.62 158 GLY B N 1
ATOM 2921 C CA . GLY B 1 158 ? -4.332 32.25 22.531 1 98.62 158 GLY B CA 1
ATOM 2922 C C . GLY B 1 158 ? -4.238 31.844 21.078 1 98.62 158 GLY B C 1
ATOM 2923 O O . GLY B 1 158 ? -5.008 32.312 20.234 1 98.62 158 GLY B O 1
ATOM 2924 N N . GLY B 1 159 ? -3.33 30.875 20.766 1 98.88 159 GLY B N 1
ATOM 2925 C CA . GLY B 1 159 ? -3.172 30.375 19.406 1 98.88 159 GLY B CA 1
ATOM 2926 C C . GLY B 1 159 ? -4.211 29.344 19.016 1 98.88 159 GLY B C 1
ATOM 2927 O O . GLY B 1 159 ? -5.059 28.969 19.844 1 98.88 159 GLY B O 1
ATOM 2928 N N . LEU B 1 160 ? -4.152 28.891 17.766 1 98.94 160 LEU B N 1
ATOM 2929 C CA . LEU B 1 160 ? -5.176 27.984 17.25 1 98.94 160 LEU B CA 1
ATOM 2930 C C . LEU B 1 160 ? -4.57 26.641 16.859 1 98.94 160 LEU B C 1
ATOM 2932 O O . LEU B 1 160 ? -3.457 26.594 16.328 1 98.94 160 LEU B O 1
ATOM 2936 N N . VAL B 1 161 ? -5.32 25.609 17.125 1 98.94 161 VAL B N 1
ATOM 2937 C CA . VAL B 1 161 ? -5.098 24.297 16.531 1 98.94 161 VAL B CA 1
ATOM 2938 C C . VAL B 1 161 ? -6.223 23.969 15.555 1 98.94 161 VAL B C 1
ATOM 2940 O O . VAL B 1 161 ? -7.402 24.016 15.914 1 98.94 161 VAL B O 1
ATOM 2943 N N . ILE B 1 162 ? -5.887 23.688 14.312 1 98.94 162 ILE B N 1
ATOM 2944 C CA . ILE B 1 162 ? -6.855 23.375 13.273 1 98.94 162 ILE B CA 1
ATOM 2945 C C . ILE B 1 162 ? -6.625 21.953 12.773 1 98.94 162 ILE B C 1
ATOM 2947 O O . ILE B 1 162 ? -5.539 21.625 12.281 1 98.94 162 ILE B O 1
ATOM 2951 N N . ILE B 1 163 ? -7.629 21.109 12.922 1 98.88 163 ILE B N 1
ATOM 2952 C CA . ILE B 1 163 ? -7.586 19.719 12.5 1 98.88 163 ILE B CA 1
ATOM 2953 C C . ILE B 1 163 ? -8.57 19.5 11.352 1 98.88 163 ILE B C 1
ATOM 2955 O O . ILE B 1 163 ? -9.773 19.703 11.508 1 98.88 163 ILE B O 1
ATOM 2959 N N . VAL B 1 164 ? -8.07 19.141 10.219 1 98.88 164 VAL B N 1
ATOM 2960 C CA . VAL B 1 164 ? -8.883 18.781 9.062 1 98.88 164 VAL B CA 1
ATOM 2961 C C . VAL B 1 164 ? -8.703 17.281 8.758 1 98.88 164 VAL B C 1
ATOM 2963 O O . VAL B 1 164 ? -7.594 16.844 8.453 1 98.88 164 VAL B O 1
ATOM 2966 N N . MET B 1 165 ? -9.766 16.516 8.875 1 98.62 165 MET B N 1
ATOM 2967 C CA . MET B 1 165 ? -9.68 15.055 8.789 1 98.62 165 MET B CA 1
ATOM 2968 C C . MET B 1 165 ? -10.914 14.469 8.125 1 98.62 165 MET B C 1
ATOM 2970 O O . MET B 1 165 ? -11.914 15.164 7.945 1 98.62 165 MET B O 1
ATOM 2974 N N . ARG B 1 166 ? -10.805 13.289 7.695 1 98.31 166 ARG B N 1
ATOM 2975 C CA . ARG B 1 166 ? -11.961 12.562 7.18 1 98.31 166 ARG B CA 1
ATOM 2976 C C . ARG B 1 166 ? -12.992 12.328 8.273 1 98.31 166 ARG B C 1
ATOM 2978 O O . ARG B 1 166 ? -12.664 11.797 9.336 1 98.31 166 ARG B O 1
ATOM 2985 N N . LYS B 1 167 ? -14.195 12.648 8.031 1 98.38 167 LYS B N 1
ATOM 2986 C CA . LYS B 1 167 ? -15.242 12.602 9.047 1 98.38 167 LYS B CA 1
ATOM 2987 C C . LYS B 1 167 ? -15.43 11.188 9.578 1 98.38 167 LYS B C 1
ATOM 2989 O O . LYS B 1 167 ? -15.5 10.977 10.789 1 98.38 167 LYS B O 1
ATOM 2994 N N . GLU B 1 168 ? -15.391 10.219 8.672 1 97.69 168 GLU B N 1
ATOM 2995 C CA . GLU B 1 168 ? -15.727 8.859 9.07 1 97.69 168 GLU B CA 1
ATOM 2996 C C . GLU B 1 168 ? -14.641 8.258 9.961 1 97.69 168 GLU B C 1
ATOM 2998 O O . GLU B 1 168 ? -14.891 7.305 10.695 1 97.69 168 GLU B O 1
ATOM 3003 N N . ASN B 1 169 ? -13.438 8.828 9.938 1 97.5 169 ASN B N 1
ATOM 3004 C CA . ASN B 1 169 ? -12.352 8.281 10.742 1 97.5 169 ASN B CA 1
ATOM 3005 C C . ASN B 1 169 ? -12.641 8.383 12.234 1 97.5 169 ASN B C 1
ATOM 3007 O O . ASN B 1 169 ? -12.117 7.602 13.031 1 97.5 169 ASN B O 1
ATOM 3011 N N . LEU B 1 170 ? -13.477 9.328 12.656 1 96.5 170 LEU B N 1
ATOM 3012 C CA . LEU B 1 170 ? -13.812 9.516 14.062 1 96.5 170 LEU B CA 1
ATOM 3013 C C . LEU B 1 170 ? -14.492 8.273 14.633 1 96.5 170 LEU B C 1
ATOM 3015 O O . LEU B 1 170 ? -14.352 7.977 15.82 1 96.5 170 LEU B O 1
ATOM 3019 N N . VAL B 1 171 ? -15.148 7.562 13.688 1 95.75 171 VAL B N 1
ATOM 3020 C CA . VAL B 1 171 ? -15.938 6.445 14.195 1 95.75 171 VAL B CA 1
ATOM 3021 C C . VAL B 1 171 ? -15.383 5.133 13.648 1 95.75 171 VAL B C 1
ATOM 3023 O O . VAL B 1 171 ? -15.523 4.078 14.273 1 95.75 171 VAL B O 1
ATOM 3026 N N . THR B 1 172 ? -14.688 5.176 12.5 1 96.44 172 THR B N 1
ATOM 3027 C CA . THR B 1 172 ? -14.266 3.938 11.852 1 96.44 172 THR B CA 1
ATOM 3028 C C . THR B 1 172 ? -12.875 3.525 12.32 1 96.44 172 THR B C 1
ATOM 3030 O O . THR B 1 172 ? -12.516 2.348 12.266 1 96.44 172 THR B O 1
ATOM 3033 N N . VAL B 1 173 ? -12.062 4.492 12.734 1 97.25 173 VAL B N 1
ATOM 3034 C CA . VAL B 1 173 ? -10.727 4.191 13.25 1 97.25 173 VAL B CA 1
ATOM 3035 C C . VAL B 1 173 ? -10.82 3.725 14.695 1 97.25 173 VAL B C 1
ATOM 3037 O O . VAL B 1 173 ? -11.273 4.473 15.57 1 97.25 173 VAL B O 1
ATOM 3040 N N . GLU B 1 174 ? -10.398 2.598 14.984 1 96.44 174 GLU B N 1
ATOM 3041 C CA . GLU B 1 174 ? -10.531 2.012 16.312 1 96.44 174 GLU B CA 1
ATOM 3042 C C . GLU B 1 174 ? -9.844 2.875 17.375 1 96.44 174 GLU B C 1
ATOM 3044 O O . GLU B 1 174 ? -10.375 3.076 18.469 1 96.44 174 GLU B O 1
ATOM 3049 N N . ALA B 1 175 ? -8.742 3.398 17.016 1 96.12 175 ALA B N 1
ATOM 3050 C CA . ALA B 1 175 ? -7.949 4.184 17.953 1 96.12 175 ALA B CA 1
ATOM 3051 C C . ALA B 1 175 ? -8.648 5.504 18.297 1 96.12 175 ALA B C 1
ATOM 3053 O O . ALA B 1 175 ? -8.297 6.164 19.281 1 96.12 175 ALA B O 1
ATOM 3054 N N . TYR B 1 176 ? -9.625 5.898 17.453 1 97.94 176 TYR B N 1
ATOM 3055 C CA . TYR B 1 176 ? -10.281 7.191 17.625 1 97.94 176 TYR B CA 1
ATOM 3056 C C . TYR B 1 176 ? -11.68 7.023 18.203 1 97.94 176 TYR B C 1
ATOM 3058 O O . TYR B 1 176 ? -12.188 7.906 18.906 1 97.94 176 TYR B O 1
ATOM 3066 N N . ARG B 1 177 ? -12.258 5.875 17.859 1 97.88 177 ARG B N 1
ATOM 3067 C CA . ARG B 1 177 ? -13.648 5.641 18.219 1 97.88 177 ARG B CA 1
ATOM 3068 C C . ARG B 1 177 ? -13.844 5.746 19.734 1 97.88 177 ARG B C 1
ATOM 3070 O O . ARG B 1 177 ? -13.203 5.02 20.5 1 97.88 177 ARG B O 1
ATOM 3077 N N . ASP B 1 178 ? -14.664 6.703 20.141 1 97.69 178 ASP B N 1
ATOM 3078 C CA . ASP B 1 178 ? -15.008 6.961 21.531 1 97.69 178 ASP B CA 1
ATOM 3079 C C . ASP B 1 178 ? -13.766 7.352 22.344 1 97.69 178 ASP B C 1
ATOM 3081 O O . ASP B 1 178 ? -13.727 7.156 23.547 1 97.69 178 ASP B O 1
ATOM 3085 N N . LYS B 1 179 ? -12.742 7.789 21.672 1 98.19 179 LYS B N 1
ATOM 3086 C CA . LYS B 1 179 ? -11.516 8.172 22.359 1 98.19 179 LYS B CA 1
ATOM 3087 C C . LYS B 1 179 ? -11.078 9.586 21.969 1 98.19 179 LYS B C 1
ATOM 3089 O O . LYS B 1 179 ? -10.852 10.438 22.828 1 98.19 179 LYS B O 1
ATOM 3094 N N . LEU B 1 180 ? -11.016 9.812 20.688 1 98.25 180 LEU B N 1
ATOM 3095 C CA . LEU B 1 180 ? -10.484 11.094 20.219 1 98.25 180 LEU B CA 1
ATOM 3096 C C . LEU B 1 180 ? -11.398 12.242 20.641 1 98.25 180 LEU B C 1
ATOM 3098 O O . LEU B 1 180 ? -10.953 13.18 21.297 1 98.25 180 LEU B O 1
ATOM 3102 N N . GLN B 1 181 ? -12.656 12.141 20.219 1 97.62 181 GLN B N 1
ATOM 3103 C CA . GLN B 1 181 ? -13.594 13.219 20.531 1 97.62 181 GLN B CA 1
ATOM 3104 C C . GLN B 1 181 ? -13.719 13.406 22.047 1 97.62 181 GLN B C 1
ATOM 3106 O O . GLN B 1 181 ? -13.641 14.531 22.547 1 97.62 181 GLN B O 1
ATOM 3111 N N . PRO B 1 182 ? -13.867 12.289 22.828 1 98.25 182 PRO B N 1
ATOM 3112 C CA . PRO B 1 182 ? -13.914 12.453 24.281 1 98.25 182 PRO B CA 1
ATOM 3113 C C . PRO B 1 182 ? -12.656 13.109 24.844 1 98.25 182 PRO B C 1
ATOM 3115 O O . PRO B 1 182 ? -12.734 13.914 25.781 1 98.25 182 PRO B O 1
ATOM 3118 N N . HIS B 1 183 ? -11.539 12.789 24.312 1 98.44 183 HIS B N 1
ATOM 3119 C CA . HIS B 1 183 ? -10.297 13.398 24.766 1 98.44 183 HIS B CA 1
ATOM 3120 C C . HIS B 1 183 ? -10.289 14.898 24.484 1 98.44 183 HIS B C 1
ATOM 3122 O O . HIS B 1 183 ? -9.938 15.695 25.359 1 98.44 183 HIS B O 1
ATOM 3128 N N . MET B 1 184 ? -10.664 15.242 23.312 1 98.5 184 MET B N 1
ATOM 3129 C CA . MET B 1 184 ? -10.711 16.656 22.938 1 98.5 184 MET B CA 1
ATOM 3130 C C . MET B 1 184 ? -11.711 17.406 23.812 1 98.5 184 MET B C 1
ATOM 3132 O O . MET B 1 184 ? -11.445 18.547 24.219 1 98.5 184 MET B O 1
ATOM 3136 N N . ASP B 1 185 ? -12.812 16.75 24.125 1 98.44 185 ASP B N 1
ATOM 3137 C CA . ASP B 1 185 ? -13.812 17.344 25 1 98.44 185 ASP B CA 1
ATOM 3138 C C . ASP B 1 185 ? -13.273 17.516 26.422 1 98.44 185 ASP B C 1
ATOM 3140 O O . ASP B 1 185 ? -13.539 18.531 27.062 1 98.44 185 ASP B O 1
ATOM 3144 N N . ALA B 1 186 ? -12.586 16.531 26.844 1 98.62 186 ALA B N 1
ATOM 3145 C CA . ALA B 1 186 ? -12.008 16.609 28.188 1 98.62 186 ALA B CA 1
ATOM 3146 C C . ALA B 1 186 ? -11.023 17.781 28.297 1 98.62 186 ALA B C 1
ATOM 3148 O O . ALA B 1 186 ? -10.93 18.422 29.344 1 98.62 186 ALA B O 1
ATOM 3149 N N . LEU B 1 187 ? -10.258 17.984 27.266 1 98.69 187 LEU B N 1
ATOM 3150 C CA . LEU B 1 187 ? -9.312 19.094 27.25 1 98.69 187 LEU B CA 1
ATOM 3151 C C . LEU B 1 187 ? -10.047 20.422 27.328 1 98.69 187 LEU B C 1
ATOM 3153 O O . LEU B 1 187 ? -9.555 21.375 27.938 1 98.69 187 LEU B O 1
ATOM 3157 N N . VAL B 1 188 ? -11.219 20.531 26.719 1 98.62 188 VAL B N 1
ATOM 3158 C CA . VAL B 1 188 ? -12.047 21.719 26.828 1 98.62 188 VAL B CA 1
ATOM 3159 C C . VAL B 1 188 ? -12.516 21.891 28.266 1 98.62 188 VAL B C 1
ATOM 3161 O O . VAL B 1 188 ? -12.398 22.984 28.844 1 98.62 188 VAL B O 1
ATOM 3164 N N . GLU B 1 189 ? -13.008 20.844 28.828 1 98.5 189 GLU B N 1
ATOM 3165 C CA . GLU B 1 189 ? -13.531 20.875 30.188 1 98.5 189 GLU B CA 1
ATOM 3166 C C . GLU B 1 189 ? -12.453 21.281 31.188 1 98.5 189 GLU B C 1
ATOM 3168 O O . GLU B 1 189 ? -12.742 21.969 32.188 1 98.5 189 GLU B O 1
ATOM 3173 N N . ARG B 1 190 ? -11.258 20.875 30.891 1 98.38 190 ARG B N 1
ATOM 3174 C CA . ARG B 1 190 ? -10.148 21.141 31.797 1 98.38 190 ARG B CA 1
ATOM 3175 C C . ARG B 1 190 ? -9.539 22.516 31.531 1 98.38 190 ARG B C 1
ATOM 3177 O O . ARG B 1 190 ? -8.633 22.953 32.25 1 98.38 190 ARG B O 1
ATOM 3184 N N . GLY B 1 191 ? -9.945 23.172 30.469 1 98.25 191 GLY B N 1
ATOM 3185 C CA . GLY B 1 191 ? -9.555 24.547 30.219 1 98.25 191 GLY B CA 1
ATOM 3186 C C . GLY B 1 191 ? -8.266 24.672 29.438 1 98.25 191 GLY B C 1
ATOM 3187 O O . GLY B 1 191 ? -7.605 25.719 29.484 1 98.25 191 GLY B O 1
ATOM 3188 N N . PHE B 1 192 ? -7.875 23.594 28.766 1 98.44 192 PHE B N 1
ATOM 3189 C CA . PHE B 1 192 ? -6.652 23.656 27.969 1 98.44 192 PHE B CA 1
ATOM 3190 C C . PHE B 1 192 ? -6.895 24.391 26.656 1 98.44 192 PHE B C 1
ATOM 3192 O O . PHE B 1 192 ? -5.992 25.047 26.125 1 98.44 192 PHE B O 1
ATOM 3199 N N . TRP B 1 193 ? -8.094 24.156 26.125 1 98.69 193 TRP B N 1
ATOM 3200 C CA . TRP B 1 193 ? -8.492 24.844 24.906 1 98.69 193 TRP B CA 1
ATOM 3201 C C . TRP B 1 193 ? -10.008 24.984 24.828 1 98.69 193 TRP B C 1
ATOM 3203 O O . TRP B 1 193 ? -10.727 24.516 25.719 1 98.69 193 TRP B O 1
ATOM 3213 N N . LYS B 1 194 ? -10.5 25.766 23.922 1 98.69 194 LYS B N 1
ATOM 3214 C CA . LYS B 1 194 ? -11.93 25.938 23.688 1 98.69 194 LYS B CA 1
ATOM 3215 C C . LYS B 1 194 ? -12.266 25.766 22.203 1 98.69 194 LYS B C 1
ATOM 3217 O O . LYS B 1 194 ? -11.5 26.172 21.328 1 98.69 194 LYS B O 1
ATOM 3222 N N . ARG B 1 195 ? -13.359 25.188 21.906 1 98.56 195 ARG B N 1
ATOM 3223 C CA . ARG B 1 195 ? -13.781 24.938 20.531 1 98.56 195 ARG B CA 1
ATOM 3224 C C . ARG B 1 195 ? -14.188 26.234 19.828 1 98.56 195 ARG B C 1
ATOM 3226 O O . ARG B 1 195 ? -14.906 27.047 20.406 1 98.56 195 ARG B O 1
ATOM 3233 N N . VAL B 1 196 ? -13.734 26.422 18.703 1 98.62 196 VAL B N 1
ATOM 3234 C CA . VAL B 1 196 ? -14.031 27.609 17.906 1 98.62 196 VAL B CA 1
ATOM 3235 C C . VAL B 1 196 ? -14.875 27.203 16.688 1 98.62 196 VAL B C 1
ATOM 3237 O O . VAL B 1 196 ? -15.844 27.891 16.344 1 98.62 196 VAL B O 1
ATOM 3240 N N . THR B 1 197 ? -14.484 26.125 16.031 1 97.56 197 THR B N 1
ATOM 3241 C CA . THR B 1 197 ? -15.172 25.641 14.844 1 97.56 197 THR B CA 1
ATOM 3242 C C . THR B 1 197 ? -15.359 24.125 14.906 1 97.56 197 THR B C 1
ATOM 3244 O O . THR B 1 197 ? -14.461 23.406 15.352 1 97.56 197 THR B O 1
ATOM 3247 N N . HIS B 1 198 ? -16.422 23.641 14.602 1 97.62 198 HIS B N 1
ATOM 3248 C CA . HIS B 1 198 ? -16.75 22.25 14.305 1 97.62 198 HIS B CA 1
ATOM 3249 C C . HIS B 1 198 ? -17.688 22.156 13.109 1 97.62 198 HIS B C 1
ATOM 3251 O O . HIS B 1 198 ? -18.891 22.359 13.242 1 97.62 198 HIS B O 1
ATOM 3257 N N . LYS B 1 199 ? -17.156 21.828 12 1 97.62 199 LYS B N 1
ATOM 3258 C CA . LYS B 1 199 ? -18.031 21.797 10.836 1 97.62 199 LYS B CA 1
ATOM 3259 C C . LYS B 1 199 ? -17.734 20.594 9.953 1 97.62 199 LYS B C 1
ATOM 3261 O O . LYS B 1 199 ? -16.578 20.188 9.82 1 97.62 199 LYS B O 1
ATOM 3266 N N . VAL B 1 200 ? -18.734 20.078 9.352 1 98.44 200 VAL B N 1
ATOM 3267 C CA . VAL B 1 200 ? -18.641 19.031 8.336 1 98.44 200 VAL B CA 1
ATOM 3268 C C . VAL B 1 200 ? -18.516 19.672 6.957 1 98.44 200 VAL B C 1
ATOM 3270 O O . VAL B 1 200 ? -19.234 20.609 6.629 1 98.44 200 VAL B O 1
ATOM 3273 N N . VAL B 1 201 ? -17.562 19.234 6.219 1 98.25 201 VAL B N 1
ATOM 3274 C CA . VAL B 1 201 ? -17.359 19.75 4.871 1 98.25 201 VAL B CA 1
ATOM 3275 C C . VAL B 1 201 ? -17.484 18.625 3.854 1 98.25 201 VAL B C 1
ATOM 3277 O O . VAL B 1 201 ? -16.953 17.531 4.055 1 98.25 201 VAL B O 1
ATOM 3280 N N . PRO B 1 202 ? -18.172 18.844 2.781 1 98 202 PRO B N 1
ATOM 3281 C CA . PRO B 1 202 ? -18.328 17.797 1.757 1 98 202 PRO B CA 1
ATOM 3282 C C . PRO B 1 202 ? -17.125 17.688 0.841 1 98 202 PRO B C 1
ATOM 3284 O O . PRO B 1 202 ? -16.312 18.625 0.761 1 98 202 PRO B O 1
ATOM 3287 N N . TYR B 1 203 ? -16.953 16.531 0.17 1 97.62 203 TYR B N 1
ATOM 3288 C CA . TYR B 1 203 ? -15.984 16.281 -0.892 1 97.62 203 TYR B CA 1
ATOM 3289 C C . TYR B 1 203 ? -14.562 16.547 -0.405 1 97.62 203 TYR B C 1
ATOM 3291 O O . TYR B 1 203 ? -13.758 17.156 -1.112 1 97.62 203 TYR B O 1
ATOM 3299 N N . TYR B 1 204 ? -14.352 16.141 0.846 1 98.31 204 TYR B N 1
ATOM 3300 C CA . TYR B 1 204 ? -13.023 16.266 1.428 1 98.31 204 TYR B CA 1
ATOM 3301 C C . TYR B 1 204 ? -12.023 15.391 0.677 1 98.31 204 TYR B C 1
ATOM 3303 O O . TYR B 1 204 ? -10.969 15.867 0.24 1 98.31 204 TYR B O 1
ATOM 3311 N N . PHE B 1 205 ? -12.273 14.117 0.527 1 97.81 205 PHE B N 1
ATOM 3312 C CA . PHE B 1 205 ? -11.406 13.148 -0.128 1 97.81 205 PHE B CA 1
ATOM 3313 C C . PHE B 1 205 ? -12.227 12.102 -0.873 1 97.81 205 PHE B C 1
ATOM 3315 O O . PHE B 1 205 ? -12.992 11.359 -0.261 1 97.81 205 PHE B O 1
ATOM 3322 N N . CYS B 1 206 ? -12.078 11.961 -2.178 1 96 206 CYS B N 1
ATOM 3323 C CA . CYS B 1 206 ? -12.781 11.008 -3.027 1 96 206 CYS B CA 1
ATOM 3324 C C . CYS B 1 206 ? -14.266 10.969 -2.689 1 96 206 CYS B C 1
ATOM 3326 O O . CYS B 1 206 ? -14.82 9.891 -2.459 1 96 206 CYS B O 1
ATOM 3328 N N . ASP B 1 207 ? -14.906 12.141 -2.477 1 94.25 207 ASP B N 1
ATOM 3329 C CA . ASP B 1 207 ? -16.328 12.398 -2.33 1 94.25 207 ASP B CA 1
ATOM 3330 C C . ASP B 1 207 ? -16.797 12.086 -0.912 1 94.25 207 ASP B C 1
ATOM 3332 O O . ASP B 1 207 ? -18.016 12.055 -0.646 1 94.25 207 ASP B O 1
ATOM 3336 N N . LYS B 1 208 ? -15.852 11.797 -0.067 1 96.88 208 LYS B N 1
ATOM 3337 C CA . LYS B 1 208 ? -16.188 11.609 1.345 1 96.88 208 LYS B CA 1
ATOM 3338 C C . LYS B 1 208 ? -16.141 12.945 2.092 1 96.88 208 LYS B C 1
ATOM 3340 O O . LYS B 1 208 ? -15.383 13.844 1.73 1 96.88 208 LYS B O 1
ATOM 3345 N N . ASP B 1 209 ? -16.875 12.984 3.113 1 98.56 209 ASP B N 1
ATOM 3346 C CA . ASP B 1 209 ? -16.953 14.195 3.922 1 98.56 209 ASP B CA 1
ATOM 3347 C C . ASP B 1 209 ? -15.742 14.32 4.852 1 98.56 209 ASP B C 1
ATOM 3349 O O . ASP B 1 209 ? -15.109 13.32 5.188 1 98.56 209 ASP B O 1
ATOM 3353 N N . GLY B 1 210 ? -15.43 15.578 5.152 1 98.69 210 GLY B N 1
ATOM 3354 C CA . GLY B 1 210 ? -14.398 15.883 6.133 1 98.69 210 GLY B CA 1
ATOM 3355 C C . GLY B 1 210 ? -14.914 16.672 7.32 1 98.69 210 GLY B C 1
ATOM 3356 O O . GLY B 1 210 ? -16.125 16.938 7.422 1 98.69 210 GLY B O 1
ATOM 3357 N N . LEU B 1 211 ? -14.062 16.859 8.227 1 98.62 211 LEU B N 1
ATOM 3358 C CA . LEU B 1 211 ? -14.281 17.703 9.398 1 98.62 211 LEU B CA 1
ATOM 3359 C C . LEU B 1 211 ? -13.211 18.797 9.492 1 98.62 211 LEU B C 1
ATOM 3361 O O . LEU B 1 211 ? -12.031 18.531 9.242 1 98.62 211 LEU B O 1
ATOM 3365 N N . VAL B 1 212 ? -13.648 19.969 9.758 1 98.88 212 VAL B N 1
ATOM 3366 C CA . VAL B 1 212 ? -12.75 21.047 10.156 1 98.88 212 VAL B CA 1
ATOM 3367 C C . VAL B 1 212 ? -13 21.406 11.625 1 98.88 212 VAL B C 1
ATOM 3369 O O . VAL B 1 212 ? -14.078 21.875 11.984 1 98.88 212 VAL B O 1
ATOM 3372 N N . LEU B 1 213 ? -12.031 21.141 12.438 1 98.81 213 LEU B N 1
ATOM 3373 C CA . LEU B 1 213 ? -12.078 21.422 13.867 1 98.81 213 LEU B CA 1
ATOM 3374 C C . LEU B 1 213 ? -11.055 22.484 14.25 1 98.81 213 LEU B C 1
ATOM 3376 O O . LEU B 1 213 ? -9.859 22.328 13.977 1 98.81 213 LEU B O 1
ATOM 3380 N N . THR B 1 214 ? -11.516 23.547 14.828 1 98.88 214 THR B N 1
ATOM 3381 C CA . THR B 1 214 ? -10.617 24.594 15.305 1 98.88 214 THR B CA 1
ATOM 3382 C C . THR B 1 214 ? -10.781 24.812 16.812 1 98.88 214 THR B C 1
ATOM 3384 O O . THR B 1 214 ? -11.898 24.922 17.312 1 98.88 214 THR B O 1
ATOM 3387 N N . TYR B 1 215 ? -9.688 24.797 17.438 1 98.94 215 TYR B N 1
ATOM 3388 C CA . TYR B 1 215 ? -9.656 25.062 18.875 1 98.94 215 TYR B CA 1
ATOM 3389 C C . TYR B 1 215 ? -8.68 26.188 19.188 1 98.94 215 TYR B C 1
ATOM 3391 O O . TYR B 1 215 ? -7.625 26.312 18.562 1 98.94 215 TYR B O 1
ATOM 3399 N N . LYS B 1 216 ? -9.008 27 20.141 1 98.88 216 LYS B N 1
ATOM 3400 C CA . LYS B 1 216 ? -8.117 28.031 20.656 1 98.88 216 LYS B CA 1
ATOM 3401 C C . LYS B 1 216 ? -7.48 27.594 21.969 1 98.88 216 LYS B C 1
ATOM 3403 O O . LYS B 1 216 ? -8.188 27.266 22.922 1 98.88 216 LYS B O 1
ATOM 3408 N N . VAL B 1 217 ? -6.207 27.547 22.016 1 98.81 217 VAL B N 1
ATOM 3409 C CA . VAL B 1 217 ? -5.484 27.172 23.219 1 98.81 217 VAL B CA 1
ATOM 3410 C C . VAL B 1 217 ? -5.621 28.266 24.266 1 98.81 217 VAL B C 1
ATOM 3412 O O . VAL B 1 217 ? -5.559 29.453 23.938 1 98.81 217 VAL B O 1
ATOM 3415 N N . LEU B 1 218 ? -5.77 27.859 25.594 1 98.06 218 LEU B N 1
ATOM 3416 C CA . LEU B 1 218 ? -6 28.828 26.656 1 98.06 218 LEU B CA 1
ATOM 3417 C C . LEU B 1 218 ? -4.758 28.984 27.516 1 98.06 218 LEU B C 1
ATOM 3419 O O . LEU B 1 218 ? -3.938 28.078 27.609 1 98.06 218 LEU B O 1
#

Solvent-accessible surface area (backbone atoms only — not comparable to full-atom values): 22114 Å² total; per-residue (Å²): 133,54,71,50,58,56,42,51,30,57,51,46,56,49,39,38,81,85,48,49,62,70,53,35,35,49,34,43,34,51,40,33,90,52,39,69,79,54,55,29,81,83,32,34,32,48,48,60,53,48,49,54,54,50,52,75,74,44,54,74,93,48,24,55,76,40,30,34,35,32,38,54,32,48,56,30,65,43,53,50,54,42,41,77,67,46,36,58,39,30,30,34,27,35,57,26,65,42,18,42,57,50,25,59,72,65,68,53,60,74,45,79,40,77,44,48,68,60,76,45,88,70,87,66,62,60,54,62,18,45,31,33,37,36,46,71,44,58,43,41,60,52,42,48,64,60,25,56,56,54,53,52,48,26,23,20,74,71,12,34,43,36,44,29,27,52,44,62,35,52,65,70,21,73,81,26,38,89,38,35,65,55,50,55,49,49,37,36,76,72,52,51,28,41,82,73,42,80,45,80,39,76,47,23,45,69,71,33,44,17,30,43,36,30,31,34,30,86,133,54,70,49,58,55,42,50,30,55,52,46,59,51,39,38,81,86,48,48,61,71,52,36,35,48,35,43,33,51,40,34,90,50,40,70,79,54,56,30,81,82,32,34,31,45,47,59,53,49,47,55,54,49,52,76,74,44,54,74,92,48,23,57,76,40,29,32,34,32,39,54,34,49,56,28,64,45,52,50,54,42,40,75,68,45,36,59,40,30,30,33,28,36,57,26,64,43,17,42,56,50,24,58,71,65,69,53,61,76,45,80,40,77,45,48,67,60,77,45,89,70,87,66,62,61,53,63,18,43,32,34,38,34,46,71,42,57,43,44,59,52,43,49,65,61,26,56,57,54,53,51,48,28,22,19,74,71,13,34,41,36,43,30,28,50,45,62,34,51,66,71,21,74,80,25,38,90,37,35,66,55,49,55,50,49,36,37,76,72,53,50,29,43,83,74,43,79,44,79,39,75,46,22,47,69,70,32,45,17,30,44,36,28,30,34,29,86

Foldseek 3Di:
DDLLVVLVVLVCVLFDAPDAPVRNLVSLLVCQVCCDVSQDPLAACFLVVQLVVVCVPAPLVCQCVFAEEEEQCFLPPNLLVSVVSRHQHYEYEHQRPSRVVNNVVSVRYDYYHNDQQQPDDGPQAFQAGQEYEYTAQLGRNGHALCSVVVSLGRHHQQHKYKYKYFPCRCCPHPRNHVNNVVVVVVCVVVQQKAWDDWDWAASNHSGGIMIITMIGGD/DDLLVVLVVLVVVLFDAPDAPVRNLVSLLVCQVCCDVSQDPLAACQLVVQLVVVCVVAPLVCQCVFAEEEEQCFLPPNLLVSVVSRHQHYEYEHQRPSRVVNNVVSVRYDYYHNDQQQPDDGPQAFQAGQEYEYTAQLGHNGHALCSVVVSLGRHHQQHKYKYKYFPCRCCPHPRNHVNNVVVVVVCVVVQQKAWDDWDWAASNHSGGIMIITMIGGD

Sequence (436 aa):
MTDKTLTYQMNQMCFQPGLKPKQVISCYDSWSASYDEMMVDGTYNGPKMALEEVLDHVPVHLRSTCRVLDVAAGTGQLGTMLASTGFRLLDAVEPSLGMLRILREKNVYNTLYDVYMGNDDTMIPSDTYDVVVVVGAMGENHLPVTSVDDMISVTKPGGLVIIVMRKENLVTVEAYRDKLQPHMDALVERGFWKRVTHKVVPYYFCDKDGLVLTYKVLMTDKTLTYQMNQMCFQPGLKPKQVISCYDSWSASYDEMMVDGTYNGPKMALEEVLDHVPVHLRSTCRVLDVAAGTGQLGTMLASTGFRLLDAVEPSLGMLRILREKNVYNTLYDVYMGNDDTMIPSDTYDVVVVVGAMGENHLPVTSVDDMISVTKPGGLVIIVMRKENLVTVEAYRDKLQPHMDALVERGFWKRVTHKVVPYYFCDKDGLVLTYKVL

Secondary structure (DSSP, 8-state):
--HHHHHHHHHHHHT-TT--HHHHHHHHHHHHHHHHHHS-TTTB-HHHHHHHHHHHHS-GGGTTT-EEEEET-TTTHHHHHHHHTT--EEEEE---HHHHHHHHHH---SEEE---TTTS---PPSS-EEEEEEES--STTSS-TTHHHHHHHHEEEEEEEEEEEETTHHHHSTTTTTTHHHHHHHHHHTTSEEEEEEEEEEEEETTEEEEEEEEEE-/--HHHHHHHHHHHHT-TT--HHHHHHHHHHHHHHHHHHS-TTTB-HHHHHHHHHHHHS-GGGGGG-EEEEET-TTTHHHHHHHHTT--EEEEE---HHHHHHHHHH---SEEE---TTTS---PPSS-EEEEEEES--STTSS-TTHHHHHHHHEEEEEEEEEEEETTHHHHSTTTTTTHHHHHHHHHHTTSEEEEEEEEEEEEETTEEEEEEEEEE-